Protein 7P5T (pdb70)

Secondary structure (DSSP, 8-state):
------TT-HHHHH-TTHHHHHHHHHHH-SEEE-TT--EEE-SHHHHHHHHT-TTTEESTT-SSTTS---SSGGG--TTHHHHHHHHHHTTS-HHHHHTTHHHHHHHHHHHHHHHTTTSEEEHIIIIITHHHHHHHHHHTT--GGGHHHHHHHHHHHHHHHTS---HHHHHHHHHHHHHHHHHHHHHHHHHHHS--SSHHHHHHH--BTTB---HHHHHHHHHHHHHHHHHTHHHHHHHHHHHHHHSHHHHHHHHH-GGGHHHHHHHHHHHH-SB-EEEEEESS-EEETTEEE-TT-EEEEEHHHHHT-TTTSSSTTS--TT-SS----TT--STT--TTHHHHHHHHHHHHHHHHHHSTT-EESS-GGG-PBPP-SSB--BS--EEE--------

Radius of gyration: 20.79 Å; Cα contacts (8 Å, |Δi|>4): 709; chains: 1; bounding box: 61×57×38 Å

Foldseek 3Di:
DADQDDLLWLVLVQDPCVLVNLVCCVVPPQQDQHNVGFTAHQALVQQVVLQVCCVFFPLLQDFFAPDGDDPALSSDDPPVNVQRCQLLCLCQDPVNLVVCLVVLLVLLQVLCQVCQQPQKDWCLVRHLQVSLLVSLCVLQVHDPVCSVVLLVLLVLQQQVRFHPDDVVSVVSNVVSLVVLLVSNLVVLVVCVVPNDPGSSSSSQPGADPNDHADSVHSSVHSSVVSNVSRFALSQLLVQLVLLCQVVVVNLVVCLVDVVLLLLSSLLSLLQRLQFQWTKTAGCAFDQGPNDTDHHGHIYIHGQNSNSQHCVVFPPSVDRDSNDPPRPGQSQHDHPPRPSCPSNSSSSSSSNVVCCCVSQVVKHFPDHDVPFTKDRGSTGIHTPTTMIGGNHDHRPD

GO terms:
  GO:0031073 cholesterol 26-hydroxylase activity (F, IDA)
  GO:0036199 cholest-4-en-3-one 26-monooxygenase activity (F, IDA)
  GO:0020037 heme binding (F, IDA)
  GO:0006707 cholesterol catabolic process (P, IDA)

Nearest PDB structures (foldseek):
  7qjl-assembly1_A  TM=1.002E+00  e=8.693E-66  Mycobacterium tuberculosis
  7smz-assembly2_B  TM=9.591E-01  e=1.388E-57  Mycobacterium marinum ATCC BAA-535
  7sh5-assembly1_A  TM=9.583E-01  e=3.289E-57  Mycobacterium ulcerans Agy99
  3zby-assembly3_A  TM=9.767E-01  e=1.924E-51  Mycolicibacterium smegmatis MC2 155
  8euk-assembly1_A  TM=9.087E-01  e=4.197E-27  Pseudomonas sp.

Sequence (396 aa):
EAPDVDLADGNFYASREARAAYRWMRANQPVFRDRRNGLAAASTYQAVIDAERQPELFSNAGGIRPDQPALPMMIDMDDPAHLLRRKLVNAGFTRKKRVKDKEASIAALCDTLIDAVCERGECDFVRDLAAPLPMAVIGDMLGVRPEQRDMMFLRWSDDLVTFLSSHVSQEDFQITMDAFAAYNDFTRATIAARRRADPTDDLVSVLVSSEVDGERLSDDELVMETLLILIGGDETTRHTLSGGTEQLLRRNRRDQWDLLQQRDPSLLPGAIEEMMLRWTAPVKNMCRVLTADTEFHGTALCAGEKMMLLFESANFDEEAVFCEEPEKFDVQRNPNSHLAFGFGTTHFCLGNQLARLELSSLMTERVLRRRLPDLRRLVADDSVLPLRRPANFVSGLESMPVVFTPSPPLG

Solvent-accessible surface area: 16612 Å² total; per-residue (Å²): 135,55,30,116,20,40,0,38,54,13,98,19,8,24,41,116,125,7,52,45,9,1,111,71,0,23,82,84,68,43,0,4,74,10,154,98,32,32,0,0,0,0,19,33,97,0,0,11,31,0,11,152,73,52,159,36,1,5,3,53,23,1,11,4,26,112,29,113,46,74,82,14,11,33,9,31,44,69,117,55,1,79,54,26,46,92,5,0,56,26,1,18,50,152,154,51,2,114,115,35,59,80,67,1,12,59,29,0,28,85,34,0,26,60,4,0,112,153,11,71,1,20,0,13,150,23,0,0,8,31,0,0,4,3,6,1,0,71,14,6,38,6,142,81,121,57,46,113,87,1,26,158,31,0,38,31,17,8,53,42,30,5,41,153,30,54,120,124,62,81,91,81,7,87,80,5,44,58,36,2,38,105,55,3,88,65,14,3,64,47,51,119,77,109,97,78,109,24,4,2,6,27,0,19,68,12,98,27,116,62,91,124,4,52,57,95,45,0,2,33,0,0,9,49,20,0,19,33,13,1,2,32,8,29,12,1,0,1,9,0,2,8,19,0,15,76,50,85,92,10,2,77,32,6,75,175,38,112,90,39,15,89,26,0,3,37,0,0,5,0,32,15,0,8,23,15,0,28,0,9,25,4,74,46,108,31,120,11,82,67,12,69,3,72,58,56,40,29,0,0,0,0,6,14,0,0,0,4,7,89,93,63,4,100,118,17,84,107,9,31,1,104,34,137,97,24,66,18,6,9,25,10,69,34,42,31,68,45,32,21,23,23,10,13,67,21,3,0,28,4,0,3,51,25,1,14,147,24,0,67,56,0,133,26,85,47,81,32,100,98,12,68,39,62,71,6,5,12,10,1,8,7,88,34,0,41,0,32,10,85,75,35,105,58,121,102

InterPro domains:
  IPR001128 Cytochrome P450 [PF00067] (163-360)
  IPR001128 Cytochrome P450 [PR00385] (230-247)
  IPR001128 Cytochrome P450 [PR00385] (265-276)
  IPR001128 Cytochrome P450 [PR00385] (331-340)
  IPR001128 Cytochrome P450 [PR00385] (340-351)
  IPR002397 Cytochrome P450, B-class [PR00359] (78-89)
  IPR002397 Cytochrome P450, B-class [PR00359] (124-140)
  IPR002397 Cytochrome P450, B-class [PR00359] (141-156)
  IPR002397 Cytochrome P450, B-class [PR00359] (184-206)
  IPR002397 Cytochrome P450, B-class [PR00359] (265-276)
  IPR002397 Cytochrome P450, B-class [PR00359] (282-309)
  IPR002397 Cytochrome P450, B-class [PR00359] (310-325)
  IPR002397 Cytochrome P450, B-class [PR00359] (331-340)
  IPR002397 Cytochrome P450, B-class [PR00359] (340-351)
  IPR017972 Cytochrome P450, conserved site [PS00086] (333-342)
  IPR036396 Cytochrome P450 superfamily [G3DSA:1.10.630.10] (1-398)
  IPR036396 Cytochrome P450 superfamily [SSF48264] (22-393)

Organism: Mycobacterium tuberculosis (strain ATCC 25618 / H37Rv) (NCBI:txid83332)

B-factor: mean 25.53, std 12.65, range [11.82, 84.64]

Structure (mmCIF, N/CA/C/O backbone):
data_7P5T
#
_entry.id   7P5T
#
_cell.length_a   55.728
_cell.length_b   65.717
_cell.length_c   129.069
_cell.angle_alpha   90.000
_cell.angle_beta   90.000
_cell.angle_gamma   90.000
#
_symmetry.space_group_name_H-M   'P 21 21 21'
#
loop_
_entity.id
_entity.type
_entity.pdbx_description
1 polymer 'Steroid C26-monooxygenase'
2 non-polymer 'PROTOPORPHYRIN IX CONTAINING FE'
3 non-polymer ~{N}-[(4-methoxyphenyl)methyl]-4-(pyridin-4-ylmethyl)aniline
4 non-polymer 'BROMIDE ION'
5 non-polymer 'POTASSIUM ION'
6 water water
#
loop_
_atom_site.group_PDB
_atom_site.id
_atom_site.type_symbol
_atom_site.label_atom_id
_atom_site.label_alt_id
_atom_site.label_comp_id
_atom_site.label_asym_id
_atom_site.label_entity_id
_atom_site.label_seq_id
_atom_site.pdbx_PDB_ins_code
_atom_site.Cartn_x
_atom_site.Cartn_y
_atom_site.Cartn_z
_atom_site.occupancy
_atom_site.B_iso_or_equiv
_atom_site.auth_seq_id
_atom_site.auth_comp_id
_atom_site.auth_asym_id
_atom_site.auth_atom_id
_atom_site.pdbx_PDB_model_num
ATOM 1 N N . GLU A 1 3 ? 13.104 -4.030 -20.197 1.00 40.44 3 GLU A N 1
ATOM 2 C CA . GLU A 1 3 ? 12.142 -4.788 -19.391 1.00 39.13 3 GLU A CA 1
ATOM 3 C C . GLU A 1 3 ? 10.780 -4.083 -19.218 1.00 37.55 3 GLU A C 1
ATOM 4 O O . GLU A 1 3 ? 10.704 -2.866 -19.055 1.00 39.49 3 GLU A O 1
ATOM 6 N N . ALA A 1 4 ? 9.708 -4.868 -19.242 1.00 33.78 4 ALA A N 1
ATOM 7 C CA . ALA A 1 4 ? 8.370 -4.312 -19.116 1.00 32.30 4 ALA A CA 1
ATOM 8 C C . ALA A 1 4 ? 8.145 -3.683 -17.736 1.00 28.85 4 ALA A C 1
ATOM 9 O O . ALA A 1 4 ? 8.731 -4.109 -16.733 1.00 29.03 4 ALA A O 1
ATOM 11 N N . PRO A 1 5 ? 7.282 -2.674 -17.658 1.00 27.39 5 PRO A N 1
ATOM 12 C CA . PRO A 1 5 ? 6.858 -2.168 -16.352 1.00 27.14 5 PRO A CA 1
ATOM 13 C C . PRO A 1 5 ? 6.075 -3.229 -15.591 1.00 27.21 5 PRO A C 1
ATOM 14 O O . PRO A 1 5 ? 5.301 -3.996 -16.166 1.00 29.21 5 PRO A O 1
ATOM 18 N N . ASP A 1 6 ? 6.298 -3.274 -14.283 1.00 26.11 6 ASP A N 1
ATOM 19 C CA . ASP A 1 6 ? 5.667 -4.260 -13.408 1.00 26.10 6 ASP A CA 1
ATOM 20 C C . ASP A 1 6 ? 4.454 -3.571 -12.806 1.00 25.41 6 ASP A C 1
ATOM 21 O O . ASP A 1 6 ? 4.550 -2.902 -11.781 1.00 27.21 6 ASP A O 1
ATOM 26 N N . VAL A 1 7 ? 3.299 -3.726 -13.456 1.00 22.49 7 VAL A N 1
ATOM 27 C CA . VAL A 1 7 ? 2.138 -2.905 -13.135 1.00 21.51 7 VAL A CA 1
ATOM 28 C C . VAL A 1 7 ? 0.872 -3.745 -13.104 1.00 20.54 7 VAL A C 1
ATOM 29 O O . VAL A 1 7 ? 0.776 -4.789 -13.744 1.00 21.31 7 VAL A O 1
ATOM 33 N N . ASP A 1 8 ? -0.111 -3.259 -12.357 1.00 20.51 8 ASP A N 1
ATOM 34 C CA . ASP A 1 8 ? -1.433 -3.871 -12.254 1.00 19.62 8 ASP A CA 1
ATOM 35 C C . ASP A 1 8 ? -2.407 -2.809 -12.748 1.00 18.71 8 ASP A C 1
ATOM 36 O O . ASP A 1 8 ? -2.663 -1.820 -12.051 1.00 19.21 8 ASP A O 1
ATOM 41 N N . LEU A 1 9 ? -2.932 -2.982 -13.968 1.00 17.19 9 LEU A N 1
ATOM 42 C CA . LEU A 1 9 ? -3.797 -1.974 -14.564 1.00 17.26 9 LEU A CA 1
ATOM 43 C C . LEU A 1 9 ? -5.201 -1.977 -13.970 1.00 17.17 9 LEU A C 1
ATOM 44 O O . LEU A 1 9 ? -6.015 -1.125 -14.343 1.00 17.74 9 LEU A O 1
ATOM 49 N N . ALA A 1 10 ? -5.508 -2.896 -13.046 1.00 18.13 10 ALA A N 1
ATOM 50 C CA . ALA A 1 10 ? -6.749 -2.823 -12.286 1.00 18.59 10 ALA A CA 1
ATOM 51 C C . ALA A 1 10 ? -6.543 -2.208 -10.904 1.00 18.39 10 ALA A C 1
ATOM 52 O O . ALA A 1 10 ? -7.503 -2.114 -10.133 1.00 19.60 10 ALA A O 1
ATOM 54 N N . ASP A 1 11 ? -5.325 -1.779 -10.582 1.00 19.11 11 ASP A N 1
ATOM 55 C CA . ASP A 1 11 ? -4.988 -1.193 -9.284 1.00 19.31 11 ASP A CA 1
ATOM 56 C C . ASP A 1 11 ? -5.080 0.330 -9.361 1.00 18.31 11 ASP A C 1
ATOM 57 O O . ASP A 1 11 ? -4.360 0.957 -10.136 1.00 18.95 11 ASP A O 1
ATOM 62 N N . GLY A 1 12 ? -5.951 0.920 -8.537 1.00 18.33 12 GLY A N 1
ATOM 63 C CA . GLY A 1 12 ? -6.101 2.371 -8.527 1.00 18.08 12 GLY A CA 1
ATOM 64 C C . GLY A 1 12 ? -4.813 3.114 -8.245 1.00 18.02 12 GLY A C 1
ATOM 65 O O . GLY A 1 12 ? -4.635 4.250 -8.687 1.00 18.57 12 GLY A O 1
ATOM 66 N N . ASN A 1 13 ? -3.879 2.483 -7.535 1.00 18.94 13 ASN A N 1
ATOM 67 C CA . ASN A 1 13 ? -2.616 3.152 -7.247 1.00 19.89 13 ASN A CA 1
ATOM 68 C C . ASN A 1 13 ? -1.788 3.372 -8.502 1.00 19.98 13 ASN A C 1
ATOM 69 O O . ASN A 1 13 ? -0.991 4.321 -8.556 1.00 21.34 13 ASN A O 1
ATOM 74 N N . PHE A 1 14 ? -1.962 2.523 -9.521 1.00 18.45 14 PHE A N 1
ATOM 75 C CA . PHE A 1 14 ? -1.253 2.748 -10.777 1.00 17.08 14 PHE A CA 1
ATOM 76 C C . PHE A 1 14 ? -1.629 4.101 -11.369 1.00 16.43 14 PHE A C 1
ATOM 77 O O . PHE A 1 14 ? -0.755 4.863 -11.806 1.00 17.54 14 PHE A O 1
ATOM 85 N N . TYR A 1 15 ? -2.923 4.426 -11.367 1.00 16.33 15 TYR A N 1
ATOM 86 C CA . TYR A 1 15 ? -3.409 5.639 -12.005 1.00 16.22 15 TYR A CA 1
ATOM 87 C C . TYR A 1 15 ? -3.148 6.867 -11.163 1.00 16.01 15 TYR A C 1
ATOM 88 O O . TYR A 1 15 ? -3.212 7.985 -11.686 1.00 16.98 15 TYR A O 1
ATOM 97 N N . ALA A 1 16 ? -2.849 6.696 -9.878 1.00 17.14 16 ALA A N 1
ATOM 98 C CA . ALA A 1 16 ? -2.460 7.833 -9.065 1.00 18.97 16 ALA A CA 1
ATOM 99 C C . ALA A 1 16 ? -0.971 8.116 -9.178 1.00 20.58 16 ALA A C 1
ATOM 100 O O . ALA A 1 16 ? -0.512 9.165 -8.732 1.00 22.39 16 ALA A O 1
ATOM 102 N N . SER A 1 17 ? -0.218 7.220 -9.802 1.00 22.27 17 SER A N 1
ATOM 103 C CA . SER A 1 17 ? 1.214 7.402 -9.975 1.00 27.21 17 SER A CA 1
ATOM 104 C C . SER A 1 17 ? 1.510 8.311 -11.161 1.00 28.49 17 SER A C 1
ATOM 105 O O . SER A 1 17 ? 0.997 8.114 -12.278 1.00 28.80 17 SER A O 1
ATOM 108 N N . ARG A 1 18 ? 2.383 9.272 -10.935 1.00 30.30 18 ARG A N 1
ATOM 109 C CA . ARG A 1 18 ? 2.885 10.076 -12.027 1.00 31.95 18 ARG A CA 1
ATOM 110 C C . ARG A 1 18 ? 3.916 9.334 -12.862 1.00 31.46 18 ARG A C 1
ATOM 111 O O . ARG A 1 18 ? 4.518 9.947 -13.743 1.00 33.34 18 ARG A O 1
ATOM 119 N N . GLU A 1 19 ? 4.134 8.043 -12.596 1.00 30.21 19 GLU A N 1
ATOM 120 C CA . GLU A 1 19 ? 4.917 7.161 -13.456 1.00 31.63 19 GLU A CA 1
ATOM 121 C C . GLU A 1 19 ? 4.062 6.369 -14.436 1.00 25.62 19 GLU A C 1
ATOM 122 O O . GLU A 1 19 ? 4.602 5.549 -15.193 1.00 25.62 19 GLU A O 1
ATOM 128 N N . ALA A 1 20 ? 2.747 6.553 -14.407 1.00 22.48 20 ALA A N 1
ATOM 129 C CA . ALA A 1 20 ? 1.890 5.819 -15.330 1.00 20.11 20 ALA A CA 1
ATOM 130 C C . ALA A 1 20 ? 2.232 6.137 -16.780 1.00 18.14 20 ALA A C 1
ATOM 131 O O . ALA A 1 20 ? 2.293 5.232 -17.616 1.00 18.67 20 ALA A O 1
ATOM 133 N N . ARG A 1 21 ? 2.462 7.406 -17.109 1.00 16.44 21 ARG A N 1
ATOM 134 C CA . ARG A 1 21 ? 2.727 7.707 -18.512 1.00 17.40 21 ARG A CA 1
ATOM 135 C C . ARG A 1 21 ? 4.037 7.103 -18.994 1.00 16.59 21 ARG A C 1
ATOM 136 O O . ARG A 1 21 ? 4.137 6.744 -20.172 1.00 17.31 21 ARG A O 1
ATOM 144 N N . ALA A 1 22 ? 5.031 6.945 -18.116 1.00 17.52 22 ALA A N 1
ATOM 145 C CA . ALA A 1 22 ? 6.241 6.223 -18.496 1.00 17.87 22 ALA A CA 1
ATOM 146 C C . ALA A 1 22 ? 5.927 4.759 -18.795 1.00 17.71 22 ALA A C 1
ATOM 147 O O . ALA A 1 22 ? 6.487 4.177 -19.731 1.00 18.12 22 ALA A O 1
ATOM 149 N N . ALA A 1 23 ? 5.042 4.142 -18.005 1.00 16.98 23 ALA A N 1
ATOM 150 C CA . ALA A 1 23 ? 4.664 2.759 -18.285 1.00 17.39 23 ALA A CA 1
ATOM 151 C C . ALA A 1 23 ? 3.930 2.664 -19.615 1.00 15.99 23 ALA A C 1
ATOM 152 O O . ALA A 1 23 ? 4.217 1.771 -20.430 1.00 17.10 23 ALA A O 1
ATOM 154 N N . TYR A 1 24 ? 3.011 3.597 -19.874 1.00 16.43 24 TYR A N 1
ATOM 155 C CA . TYR A 1 24 ? 2.306 3.587 -21.151 1.00 15.39 24 TYR A CA 1
ATOM 156 C C . TYR A 1 24 ? 3.274 3.732 -22.313 1.00 16.16 24 TYR A C 1
ATOM 157 O O . TYR A 1 24 ? 3.086 3.097 -23.359 1.00 17.03 24 TYR A O 1
ATOM 166 N N . ARG A 1 25 ? 4.275 4.609 -22.171 1.00 15.70 25 ARG A N 1
ATOM 167 C CA . ARG A 1 25 ? 5.259 4.812 -23.231 1.00 17.58 25 ARG A CA 1
ATOM 168 C C . ARG A 1 25 ? 5.951 3.506 -23.581 1.00 17.06 25 ARG A C 1
ATOM 169 O O . ARG A 1 25 ? 6.141 3.187 -24.761 1.00 17.28 25 ARG A O 1
ATOM 177 N N . TRP A 1 26 ? 6.334 2.728 -22.568 1.00 16.94 26 TRP A N 1
ATOM 178 C CA . TRP A 1 26 ? 6.947 1.426 -22.836 1.00 16.95 26 TRP A CA 1
ATOM 179 C C . TRP A 1 26 ? 5.987 0.506 -23.591 1.00 15.79 26 TRP A C 1
ATOM 180 O O . TRP A 1 26 ? 6.380 -0.153 -24.561 1.00 17.11 26 TRP A O 1
ATOM 191 N N . MET A 1 27 ? 4.722 0.460 -23.174 1.00 16.20 27 MET A N 1
ATOM 192 C CA . MET A 1 27 ? 3.740 -0.416 -23.807 1.00 16.25 27 MET A CA 1
ATOM 193 C C . MET A 1 27 ? 3.615 -0.027 -25.275 1.00 15.03 27 MET A C 1
ATOM 194 O O . MET A 1 27 ? 3.703 -0.875 -26.170 1.00 15.94 27 MET A O 1
ATOM 199 N N . ARG A 1 28 ? 3.492 1.287 -25.548 1.00 15.27 28 ARG A N 1
ATOM 200 C CA . ARG A 1 28 ? 3.275 1.719 -26.924 1.00 14.84 28 ARG A CA 1
ATOM 201 C C . ARG A 1 28 ? 4.459 1.386 -27.804 1.00 15.33 28 ARG A C 1
ATOM 202 O O . ARG A 1 28 ? 4.272 1.121 -28.992 1.00 17.39 28 ARG A O 1
ATOM 210 N N . ALA A 1 29 ? 5.680 1.393 -27.255 1.00 15.64 29 ALA A N 1
ATOM 211 C CA . ALA A 1 29 ? 6.894 1.145 -28.030 1.00 16.79 29 ALA A CA 1
ATOM 212 C C . ALA A 1 29 ? 7.259 -0.331 -28.139 1.00 17.98 29 ALA A C 1
ATOM 213 O O . ALA A 1 29 ? 8.040 -0.693 -29.033 1.00 19.81 29 ALA A O 1
ATOM 215 N N . ASN A 1 30 ? 6.722 -1.191 -27.268 1.00 16.33 30 ASN A N 1
ATOM 216 C CA . ASN A 1 30 ? 7.254 -2.547 -27.156 1.00 16.98 30 ASN A CA 1
ATOM 217 C C . ASN A 1 30 ? 6.207 -3.646 -27.208 1.00 16.46 30 ASN A C 1
ATOM 218 O O . ASN A 1 30 ? 6.544 -4.782 -27.558 1.00 18.36 30 ASN A O 1
ATOM 223 N N . GLN A 1 31 ? 4.969 -3.360 -26.793 1.00 16.07 31 GLN A N 1
ATOM 224 C CA . GLN A 1 31 ? 3.900 -4.360 -26.797 1.00 16.43 31 GLN A CA 1
ATOM 225 C C . GLN A 1 31 ? 2.571 -3.626 -26.748 1.00 15.79 31 GLN A C 1
ATOM 226 O O . GLN A 1 31 ? 1.955 -3.495 -25.677 1.00 16.03 31 GLN A O 1
ATOM 232 N N . PRO A 1 32 ? 2.121 -3.106 -27.890 1.00 15.88 32 PRO A N 1
ATOM 233 C CA . PRO A 1 32 ? 0.983 -2.169 -27.885 1.00 15.39 32 PRO A CA 1
ATOM 234 C C . PRO A 1 32 ? -0.265 -2.721 -27.251 1.00 15.02 32 PRO A C 1
ATOM 235 O O . PRO A 1 32 ? -0.994 -1.970 -26.598 1.00 15.32 32 PRO A O 1
ATOM 239 N N . VAL A 1 33 ? -0.550 -4.001 -27.446 1.00 14.97 33 VAL A N 1
ATOM 240 C CA . VAL A 1 33 ? -1.615 -4.672 -26.719 1.00 15.14 33 VAL A CA 1
ATOM 241 C C . VAL A 1 33 ? -0.901 -5.422 -25.601 1.00 15.53 33 VAL A C 1
ATOM 242 O O . VAL A 1 33 ? -0.372 -6.526 -25.776 1.00 16.37 33 VAL A O 1
ATOM 246 N N . PHE A 1 34 ? -0.841 -4.772 -24.446 1.00 15.63 34 PHE A N 1
ATOM 247 C CA . PHE A 1 34 ? 0.022 -5.163 -23.346 1.00 16.39 34 PHE A CA 1
ATOM 248 C C . PHE A 1 34 ? -0.726 -6.086 -22.399 1.00 17.44 34 PHE A C 1
ATOM 249 O O . PHE A 1 34 ? -1.927 -5.925 -22.178 1.00 19.95 34 PHE A O 1
ATOM 257 N N . ARG A 1 35 ? -0.005 -7.043 -21.809 1.00 18.35 35 ARG A N 1
ATOM 258 C CA . ARG A 1 35 ? -0.530 -7.803 -20.670 1.00 18.54 35 ARG A CA 1
ATOM 259 C C . ARG A 1 35 ? 0.207 -7.400 -19.402 1.00 18.23 35 ARG A C 1
ATOM 260 O O . ARG A 1 35 ? 1.442 -7.423 -19.360 1.00 19.76 35 ARG A O 1
ATOM 268 N N . ASP A 1 36 ? -0.557 -7.021 -18.378 1.00 18.26 36 ASP A N 1
ATOM 269 C CA . ASP A 1 36 ? 0.027 -6.556 -17.126 1.00 19.66 36 ASP A CA 1
ATOM 270 C C . ASP A 1 36 ? 0.510 -7.747 -16.294 1.00 20.74 36 ASP A C 1
ATOM 271 O O . ASP A 1 36 ? 0.519 -8.904 -16.735 1.00 21.65 36 ASP A O 1
ATOM 276 N N . ARG A 1 37 ? 0.918 -7.479 -15.055 1.00 23.13 37 ARG A N 1
ATOM 277 C CA A ARG A 1 37 ? 1.519 -8.517 -14.224 0.31 24.97 37 ARG A CA 1
ATOM 278 C CA B ARG A 1 37 ? 1.532 -8.544 -14.274 0.69 25.42 37 ARG A CA 1
ATOM 279 C C . ARG A 1 37 ? 0.552 -9.653 -13.910 1.00 25.55 37 ARG A C 1
ATOM 280 O O . ARG A 1 37 ? 0.997 -10.753 -13.560 1.00 27.57 37 ARG A O 1
ATOM 295 N N . ASN A 1 38 ? -0.754 -9.411 -14.017 1.00 24.30 38 ASN A N 1
ATOM 296 C CA . ASN A 1 38 ? -1.767 -10.437 -13.793 1.00 23.91 38 ASN A CA 1
ATOM 297 C C . ASN A 1 38 ? -2.338 -10.989 -15.092 1.00 23.87 38 ASN A C 1
ATOM 298 O O . ASN A 1 38 ? -3.317 -11.747 -15.055 1.00 26.38 38 ASN A O 1
ATOM 303 N N . GLY A 1 39 ? -1.751 -10.634 -16.236 1.00 22.71 39 GLY A N 1
ATOM 304 C CA . GLY A 1 39 ? -2.246 -11.099 -17.520 1.00 21.32 39 GLY A CA 1
ATOM 305 C C . GLY A 1 39 ? -3.397 -10.307 -18.098 1.00 19.36 39 GLY A C 1
ATOM 306 O O . GLY A 1 39 ? -3.939 -10.709 -19.131 1.00 21.03 39 GLY A O 1
ATOM 307 N N . LEU A 1 40 ? -3.784 -9.194 -17.483 1.00 18.32 40 LEU A N 1
ATOM 308 C CA . LEU A 1 40 ? -4.872 -8.384 -18.009 1.00 17.95 40 LEU A CA 1
ATOM 309 C C . LEU A 1 40 ? -4.391 -7.647 -19.257 1.00 17.79 40 LEU A C 1
ATOM 310 O O . LEU A 1 40 ? -3.348 -6.989 -19.236 1.00 18.71 40 LEU A O 1
ATOM 315 N N . ALA A 1 41 ? -5.138 -7.780 -20.350 1.00 16.64 41 ALA A N 1
ATOM 316 C CA . ALA A 1 41 ? -4.788 -7.170 -21.631 1.00 16.92 41 ALA A CA 1
ATOM 317 C C . ALA A 1 41 ? -5.294 -5.738 -21.701 1.00 15.34 41 ALA A C 1
ATOM 318 O O . ALA A 1 41 ? -6.375 -5.412 -21.200 1.00 16.34 41 ALA A O 1
ATOM 320 N N . ALA A 1 42 ? -4.516 -4.885 -22.364 1.00 15.24 42 ALA A N 1
ATOM 321 C CA . ALA A 1 42 ? -4.858 -3.468 -22.492 1.00 14.70 42 ALA A CA 1
ATOM 322 C C . ALA A 1 42 ? -4.294 -2.913 -23.791 1.00 14.77 42 ALA A C 1
ATOM 323 O O . ALA A 1 42 ? -3.109 -3.088 -24.077 1.00 16.66 42 ALA A O 1
ATOM 325 N N . ALA A 1 43 ? -5.138 -2.228 -24.555 1.00 14.02 43 ALA A N 1
ATOM 326 C CA . ALA A 1 43 ? -4.719 -1.527 -25.771 1.00 14.28 43 ALA A CA 1
ATOM 327 C C . ALA A 1 43 ? -4.142 -0.168 -25.387 1.00 13.81 43 ALA A C 1
ATOM 328 O O . ALA A 1 43 ? -4.861 0.692 -24.854 1.00 14.31 43 ALA A O 1
ATOM 330 N N . SER A 1 44 ? -2.857 0.029 -25.665 1.00 14.04 44 SER A N 1
ATOM 331 C CA . SER A 1 44 ? -2.148 1.228 -25.219 1.00 13.04 44 SER A CA 1
ATOM 332 C C . SER A 1 44 ? -1.948 2.257 -26.322 1.00 14.54 44 SER A C 1
ATOM 333 O O . SER A 1 44 ? -1.731 3.440 -26.025 1.00 14.66 44 SER A O 1
ATOM 336 N N . THR A 1 45 ? -1.984 1.850 -27.582 1.00 15.00 45 THR A N 1
ATOM 337 C CA . THR A 1 45 ? -1.759 2.803 -28.663 1.00 14.21 45 THR A CA 1
ATOM 338 C C . THR A 1 45 ? -3.083 3.377 -29.133 1.00 13.95 45 THR A C 1
ATOM 339 O O . THR A 1 45 ? -4.134 2.741 -29.032 1.00 14.70 45 THR A O 1
ATOM 343 N N . TYR A 1 46 ? -3.008 4.585 -29.685 1.00 14.20 46 TYR A N 1
ATOM 344 C CA . TYR A 1 46 ? -4.182 5.172 -30.320 1.00 13.64 46 TYR A CA 1
ATOM 345 C C . TYR A 1 46 ? -4.735 4.250 -31.406 1.00 14.52 46 TYR A C 1
ATOM 346 O O . TYR A 1 46 ? -5.947 4.004 -31.470 1.00 14.64 46 TYR A O 1
ATOM 355 N N . GLN A 1 47 ? -3.848 3.680 -32.230 1.00 14.50 47 GLN A N 1
ATOM 356 C CA . GLN A 1 47 ? -4.317 2.809 -33.296 1.00 15.99 47 GLN A CA 1
ATOM 357 C C . GLN A 1 47 ? -5.054 1.590 -32.754 1.00 14.99 47 GLN A C 1
ATOM 358 O O . GLN A 1 47 ? -6.099 1.203 -33.296 1.00 15.53 47 GLN A O 1
ATOM 364 N N . ALA A 1 48 ? -4.521 0.958 -31.700 1.00 14.56 48 ALA A N 1
ATOM 365 C CA . ALA A 1 48 ? -5.181 -0.232 -31.172 1.00 14.81 48 ALA A CA 1
ATOM 366 C C . ALA A 1 48 ? -6.511 0.122 -30.523 1.00 14.63 48 ALA A C 1
ATOM 367 O O . ALA A 1 48 ? -7.490 -0.610 -30.669 1.00 15.26 48 ALA A O 1
ATOM 369 N N . VAL A 1 49 ? -6.579 1.264 -29.835 1.00 14.74 49 VAL A N 1
ATOM 370 C CA . VAL A 1 49 ? -7.844 1.652 -29.215 1.00 14.02 49 VAL A CA 1
ATOM 371 C C . VAL A 1 49 ? -8.899 1.894 -30.285 1.00 15.16 49 VAL A C 1
ATOM 372 O O . VAL A 1 49 ? -10.025 1.387 -30.187 1.00 15.53 49 VAL A O 1
ATOM 376 N N . ILE A 1 50 ? -8.555 2.691 -31.316 1.00 15.13 50 ILE A N 1
ATOM 377 C CA . ILE A 1 50 ? -9.504 2.968 -32.395 1.00 16.70 50 ILE A CA 1
ATOM 378 C C . ILE A 1 50 ? -9.924 1.684 -33.086 1.00 16.63 50 ILE A C 1
ATOM 379 O O . ILE A 1 50 ? -11.110 1.488 -33.392 1.00 16.46 50 ILE A O 1
ATOM 384 N N . ASP A 1 51 ? -8.965 0.783 -33.341 1.00 15.70 51 ASP A N 1
ATOM 385 C CA . ASP A 1 51 ? -9.316 -0.429 -34.073 1.00 16.65 51 ASP A CA 1
ATOM 386 C C . ASP A 1 51 ? -10.260 -1.290 -33.258 1.00 17.29 51 ASP A C 1
ATOM 387 O O . ASP A 1 51 ? -11.167 -1.926 -33.813 1.00 19.58 51 ASP A O 1
ATOM 392 N N . ALA A 1 52 ? -10.078 -1.318 -31.935 1.00 15.16 52 ALA A N 1
ATOM 393 C CA . ALA A 1 52 ? -11.013 -2.076 -31.109 1.00 15.69 52 ALA A CA 1
ATOM 394 C C . ALA A 1 52 ? -12.374 -1.401 -31.057 1.00 16.35 52 ALA A C 1
ATOM 395 O O . ALA A 1 52 ? -13.408 -2.072 -31.149 1.00 16.52 52 ALA A O 1
ATOM 397 N N . GLU A 1 53 ? -12.388 -0.068 -30.918 1.00 15.04 53 GLU A N 1
ATOM 398 C CA . GLU A 1 53 ? -13.648 0.673 -30.887 1.00 15.96 53 GLU A CA 1
ATOM 399 C C . GLU A 1 53 ? -14.473 0.415 -32.129 1.00 17.57 53 GLU A C 1
ATOM 400 O O . GLU A 1 53 ? -15.705 0.340 -32.053 1.00 18.78 53 GLU A O 1
ATOM 406 N N . ARG A 1 54 ? -13.806 0.301 -33.280 1.00 17.86 54 ARG A N 1
ATOM 407 C CA . ARG A 1 54 ? -14.470 0.136 -34.568 1.00 19.27 54 ARG A CA 1
ATOM 408 C C . ARG A 1 54 ? -14.929 -1.289 -34.820 1.00 18.70 54 ARG A C 1
ATOM 409 O O . ARG A 1 54 ? -15.546 -1.550 -35.859 1.00 21.30 54 ARG A O 1
ATOM 417 N N . GLN A 1 55 ? -14.629 -2.220 -33.916 1.00 18.58 55 GLN A N 1
ATOM 418 C CA . GLN A 1 55 ? -15.012 -3.621 -34.069 1.00 19.48 55 GLN A CA 1
ATOM 419 C C . GLN A 1 55 ? -15.846 -4.081 -32.880 1.00 18.23 55 GLN A C 1
ATOM 420 O O . GLN A 1 55 ? -15.456 -5.006 -32.150 1.00 18.39 55 GLN A O 1
ATOM 426 N N . PRO A 1 56 ? -17.016 -3.470 -32.669 1.00 19.13 56 PRO A N 1
ATOM 427 C CA . PRO A 1 56 ? -17.813 -3.811 -31.484 1.00 19.16 56 PRO A CA 1
ATOM 428 C C . PRO A 1 56 ? -18.340 -5.236 -31.478 1.00 19.96 56 PRO A C 1
ATOM 429 O O . PRO A 1 56 ? -18.679 -5.742 -30.397 1.00 20.98 56 PRO A O 1
ATOM 433 N N . GLU A 1 57 ? -18.414 -5.916 -32.628 1.00 21.96 57 GLU A N 1
ATOM 434 C CA . GLU A 1 57 ? -18.870 -7.299 -32.601 1.00 23.07 57 GLU A CA 1
ATOM 435 C C . GLU A 1 57 ? -17.800 -8.236 -32.074 1.00 23.60 57 GLU A C 1
ATOM 436 O O . GLU A 1 57 ? -18.123 -9.327 -31.596 1.00 25.09 57 GLU A O 1
ATOM 442 N N . LEU A 1 58 ? -16.544 -7.836 -32.157 1.00 21.23 58 LEU A N 1
ATOM 443 C CA . LEU A 1 58 ? -15.435 -8.581 -31.582 1.00 18.68 58 LEU A CA 1
ATOM 444 C C . LEU A 1 58 ? -15.097 -8.106 -30.175 1.00 17.40 58 LEU A C 1
ATOM 445 O O . LEU A 1 58 ? -14.773 -8.916 -29.301 1.00 18.97 58 LEU A O 1
ATOM 450 N N . PHE A 1 59 ? -15.158 -6.803 -29.959 1.00 17.49 59 PHE A N 1
ATOM 451 C CA . PHE A 1 59 ? -14.822 -6.160 -28.697 1.00 17.14 59 PHE A CA 1
ATOM 452 C C . PHE A 1 59 ? -16.129 -5.574 -28.162 1.00 16.29 59 PHE A C 1
ATOM 453 O O . PHE A 1 59 ? -16.490 -4.428 -28.466 1.00 16.59 59 PHE A O 1
ATOM 461 N N . SER A 1 60 ? -16.832 -6.374 -27.363 1.00 16.78 60 SER A N 1
ATOM 462 C CA . SER A 1 60 ? -18.201 -6.108 -26.947 1.00 16.58 60 SER A CA 1
ATOM 463 C C . SER A 1 60 ? -18.245 -5.349 -25.614 1.00 16.42 60 SER A C 1
ATOM 464 O O . SER A 1 60 ? -17.343 -5.466 -24.774 1.00 16.75 60 SER A O 1
ATOM 467 N N . ASN A 1 61 ? -19.326 -4.580 -25.418 1.00 16.68 61 ASN A N 1
ATOM 468 C CA . ASN A 1 61 ? -19.606 -3.935 -24.136 1.00 16.17 61 ASN A CA 1
ATOM 469 C C . ASN A 1 61 ? -20.533 -4.767 -23.263 1.00 17.52 61 ASN A C 1
ATOM 470 O O . ASN A 1 61 ? -20.776 -4.381 -22.113 1.00 17.70 61 ASN A O 1
ATOM 475 N N . ALA A 1 62 ? -21.079 -5.868 -23.781 1.00 18.31 62 ALA A N 1
ATOM 476 C CA . ALA A 1 62 ? -22.157 -6.579 -23.102 1.00 19.29 62 ALA A CA 1
ATOM 477 C C . ALA A 1 62 ? -21.674 -7.434 -21.938 1.00 19.84 62 ALA A C 1
ATOM 478 O O . ALA A 1 62 ? -22.513 -7.991 -21.219 1.00 22.01 62 ALA A O 1
ATOM 480 N N . GLY A 1 63 ? -20.362 -7.535 -21.719 1.00 19.03 63 GLY A N 1
ATOM 481 C CA . GLY A 1 63 ? -19.846 -8.126 -20.500 1.00 20.74 63 GLY A CA 1
ATOM 482 C C . GLY A 1 63 ? -19.625 -7.143 -19.376 1.00 19.64 63 GLY A C 1
ATOM 483 O O . GLY A 1 63 ? -19.173 -7.534 -18.293 1.00 19.82 63 GLY A O 1
ATOM 484 N N . GLY A 1 64 ? -19.942 -5.868 -19.595 1.00 18.52 64 GLY A N 1
ATOM 485 C CA . GLY A 1 64 ? -19.661 -4.789 -18.647 1.00 18.08 64 GLY A CA 1
ATOM 486 C C . GLY A 1 64 ? -18.346 -4.099 -18.949 1.00 17.18 64 GLY A C 1
ATOM 487 O O . GLY A 1 64 ? -17.418 -4.677 -19.511 1.00 18.30 64 GLY A O 1
ATOM 488 N N . ILE A 1 65 ? -18.256 -2.833 -18.545 1.00 16.49 65 ILE A N 1
ATOM 489 C CA . ILE A 1 65 ? -17.104 -2.007 -18.897 1.00 15.87 65 ILE A CA 1
ATOM 490 C C . ILE A 1 65 ? -16.026 -1.954 -17.817 1.00 16.02 65 ILE A C 1
ATOM 491 O O . ILE A 1 65 ? -15.050 -1.208 -17.981 1.00 15.91 65 ILE A O 1
ATOM 496 N N . ARG A 1 66 ? -16.164 -2.734 -16.725 1.00 16.98 66 ARG A N 1
ATOM 497 C CA . ARG A 1 66 ? -15.136 -2.809 -15.683 1.00 17.58 66 ARG A CA 1
ATOM 498 C C . ARG A 1 66 ? -14.493 -4.189 -15.675 1.00 17.95 66 ARG A C 1
ATOM 499 O O . ARG A 1 66 ? -15.108 -5.169 -16.111 1.00 20.33 66 ARG A O 1
ATOM 507 N N . PRO A 1 67 ? -13.256 -4.310 -15.188 1.00 19.04 67 PRO A N 1
ATOM 508 C CA . PRO A 1 67 ? -12.505 -5.553 -15.427 1.00 23.22 67 PRO A CA 1
ATOM 509 C C . PRO A 1 67 ? -13.026 -6.773 -14.706 1.00 31.34 67 PRO A C 1
ATOM 510 O O . PRO A 1 67 ? -12.885 -7.888 -15.230 1.00 34.94 67 PRO A O 1
ATOM 514 N N . ASP A 1 68 ? -13.614 -6.630 -13.537 1.00 31.33 68 ASP A N 1
ATOM 515 C CA . ASP A 1 68 ? -14.011 -7.833 -12.796 1.00 33.83 68 ASP A CA 1
ATOM 516 C C . ASP A 1 68 ? -15.408 -7.696 -12.235 1.00 28.09 68 ASP A C 1
ATOM 517 O O . ASP A 1 68 ? -15.686 -8.081 -11.095 1.00 27.96 68 ASP A O 1
ATOM 522 N N . GLN A 1 69 ? -16.313 -7.133 -13.028 1.00 25.14 69 GLN A N 1
ATOM 523 C CA . GLN A 1 69 ? -17.688 -6.885 -12.621 1.00 23.81 69 GLN A CA 1
ATOM 524 C C . GLN A 1 69 ? -18.597 -7.245 -13.782 1.00 23.11 69 GLN A C 1
ATOM 525 O O . GLN A 1 69 ? -18.239 -6.996 -14.944 1.00 22.13 69 GLN A O 1
ATOM 531 N N . PRO A 1 70 ? -19.768 -7.804 -13.505 1.00 24.87 70 PRO A N 1
ATOM 532 C CA . PRO A 1 70 ? -20.686 -8.195 -14.577 1.00 25.02 70 PRO A CA 1
ATOM 533 C C . PRO A 1 70 ? -21.415 -6.985 -15.150 1.00 24.52 70 PRO A C 1
ATOM 534 O O . PRO A 1 70 ? -21.392 -5.883 -14.601 1.00 24.66 70 PRO A O 1
ATOM 538 N N . ALA A 1 71 ? -22.058 -7.211 -16.292 1.00 24.23 71 ALA A N 1
ATOM 539 C CA . ALA A 1 71 ? -22.811 -6.153 -16.951 1.00 23.13 71 ALA A CA 1
ATOM 540 C C . ALA A 1 71 ? -24.005 -5.709 -16.113 1.00 23.21 71 ALA A C 1
ATOM 541 O O . ALA A 1 71 ? -24.670 -6.520 -15.456 1.00 26.11 71 ALA A O 1
ATOM 543 N N . LEU A 1 72 ? -24.293 -4.414 -16.177 1.00 23.51 72 LEU A N 1
ATOM 544 C CA . LEU A 1 72 ? -25.495 -3.796 -15.635 1.00 23.37 72 LEU A CA 1
ATOM 545 C C . LEU A 1 72 ? -26.451 -3.466 -16.760 1.00 23.36 72 LEU A C 1
ATOM 546 O O . LEU A 1 72 ? -26.036 -3.316 -17.912 1.00 23.02 72 LEU A O 1
ATOM 551 N N . PRO A 1 73 ? -27.743 -3.347 -16.468 1.00 23.34 73 PRO A N 1
ATOM 552 C CA . PRO A 1 73 ? -28.722 -3.123 -17.557 1.00 23.13 73 PRO A CA 1
ATOM 553 C C . PRO A 1 73 ? -28.820 -1.650 -17.938 1.00 22.74 73 PRO A C 1
ATOM 554 O O . PRO A 1 73 ? -29.808 -0.960 -17.657 1.00 24.91 73 PRO A O 1
ATOM 558 N N . MET A 1 74 ? -27.771 -1.148 -18.600 1.00 21.26 74 MET A N 1
ATOM 559 C CA . MET A 1 74 ? -27.698 0.255 -18.977 1.00 20.34 74 MET A CA 1
ATOM 560 C C . MET A 1 74 ? -26.917 0.323 -20.281 1.00 19.44 74 MET A C 1
ATOM 561 O O . MET A 1 74 ? -26.147 -0.583 -20.614 1.00 19.12 74 MET A O 1
ATOM 566 N N . MET A 1 75 ? -27.058 1.456 -20.964 1.00 18.55 75 MET A N 1
ATOM 567 C CA . MET A 1 75 ? -26.640 1.562 -22.358 1.00 18.43 75 MET A CA 1
ATOM 568 C C . MET A 1 75 ? -25.143 1.303 -22.518 1.00 17.66 75 MET A C 1
ATOM 569 O O . MET A 1 75 ? -24.723 0.705 -23.521 1.00 18.04 75 MET A O 1
ATOM 574 N N . ILE A 1 76 ? -24.324 1.694 -21.533 1.00 16.85 76 ILE A N 1
ATOM 575 C CA . ILE A 1 76 ? -22.884 1.546 -21.688 1.00 15.66 76 ILE A CA 1
ATOM 576 C C . ILE A 1 76 ? -22.445 0.084 -21.618 1.00 15.56 76 ILE A C 1
ATOM 577 O O . ILE A 1 76 ? -21.326 -0.246 -22.031 1.00 16.53 76 ILE A O 1
ATOM 582 N N . ASP A 1 77 ? -23.302 -0.802 -21.111 1.00 16.38 77 ASP A N 1
ATOM 583 C CA . ASP A 1 77 ? -23.035 -2.233 -21.050 1.00 16.45 77 ASP A CA 1
ATOM 584 C C . ASP A 1 77 ? -23.869 -2.993 -22.075 1.00 17.02 77 ASP A C 1
ATOM 585 O O . ASP A 1 77 ? -24.187 -4.164 -21.879 1.00 19.17 77 ASP A O 1
ATOM 590 N N . MET A 1 78 ? -24.218 -2.352 -23.184 1.00 18.07 78 MET A N 1
ATOM 591 C CA . MET A 1 78 ? -25.044 -2.971 -24.223 1.00 18.90 78 MET A CA 1
ATOM 592 C C . MET A 1 78 ? -24.373 -2.852 -25.583 1.00 19.20 78 MET A C 1
ATOM 593 O O . MET A 1 78 ? -23.579 -1.940 -25.826 1.00 19.22 78 MET A O 1
ATOM 598 N N . ASP A 1 79 ? -24.684 -3.804 -26.462 1.00 19.47 79 ASP A N 1
ATOM 599 C CA . ASP A 1 79 ? -24.258 -3.740 -27.849 1.00 19.40 79 ASP A CA 1
ATOM 600 C C . ASP A 1 79 ? -25.454 -3.404 -28.730 1.00 19.43 79 ASP A C 1
ATOM 601 O O . ASP A 1 79 ? -26.608 -3.600 -28.344 1.00 20.56 79 ASP A O 1
ATOM 606 N N . ASP A 1 80 ? -25.162 -2.909 -29.937 1.00 20.12 80 ASP A N 1
ATOM 607 C CA . ASP A 1 80 ? -26.212 -2.745 -30.926 1.00 20.93 80 ASP A CA 1
ATOM 608 C C . ASP A 1 80 ? -26.711 -4.117 -31.381 1.00 23.74 80 ASP A C 1
ATOM 609 O O . ASP A 1 80 ? -25.936 -5.076 -31.437 1.00 24.45 80 ASP A O 1
ATOM 614 N N . PRO A 1 81 ? -28.005 -4.236 -31.738 1.00 25.09 81 PRO A N 1
ATOM 615 C CA . PRO A 1 81 ? -28.981 -3.141 -31.874 1.00 26.26 81 PRO A CA 1
ATOM 616 C C . PRO A 1 81 ? -29.632 -2.609 -30.584 1.00 25.28 81 PRO A C 1
ATOM 617 O O . PRO A 1 81 ? -30.170 -1.508 -30.628 1.00 24.67 81 PRO A O 1
ATOM 621 N N . ALA A 1 82 ? -29.602 -3.370 -29.487 1.00 23.50 82 ALA A N 1
ATOM 622 C CA . ALA A 1 82 ? -30.305 -2.929 -28.283 1.00 23.54 82 ALA A CA 1
ATOM 623 C C . ALA A 1 82 ? -29.739 -1.615 -27.770 1.00 22.30 82 ALA A C 1
ATOM 624 O O . ALA A 1 82 ? -30.491 -0.725 -27.348 1.00 21.68 82 ALA A O 1
ATOM 626 N N . HIS A 1 83 ? -28.416 -1.474 -27.813 1.00 20.55 83 HIS A N 1
ATOM 627 C CA . HIS A 1 83 ? -27.775 -0.244 -27.367 1.00 19.52 83 HIS A CA 1
ATOM 628 C C . HIS A 1 83 ? -28.284 0.961 -28.145 1.00 21.02 83 HIS A C 1
ATOM 629 O O . HIS A 1 83 ? -28.515 2.027 -27.571 1.00 21.15 83 HIS A O 1
ATOM 636 N N . LEU A 1 84 ? -28.439 0.818 -29.464 1.00 21.82 84 LEU A N 1
ATOM 637 C CA . LEU A 1 84 ? -28.831 1.960 -30.280 1.00 24.18 84 LEU A CA 1
ATOM 638 C C . LEU A 1 84 ? -30.210 2.473 -29.899 1.00 23.52 84 LEU A C 1
ATOM 639 O O . LEU A 1 84 ? -30.431 3.689 -29.838 1.00 21.93 84 LEU A O 1
ATOM 644 N N . LEU A 1 85 ? -31.160 1.564 -29.667 1.00 22.50 85 LEU A N 1
ATOM 645 C CA . LEU A 1 85 ? -32.492 1.991 -29.255 1.00 22.83 85 LEU A CA 1
ATOM 646 C C . LEU A 1 85 ? -32.437 2.706 -27.905 1.00 21.95 85 LEU A C 1
ATOM 647 O O . LEU A 1 85 ? -33.008 3.791 -27.742 1.00 22.37 85 LEU A O 1
ATOM 652 N N . ARG A 1 86 ? -31.728 2.117 -26.929 1.00 20.48 86 ARG A N 1
ATOM 653 C CA . ARG A 1 86 ? -31.604 2.740 -25.617 1.00 20.22 86 ARG A CA 1
ATOM 654 C C . ARG A 1 86 ? -30.982 4.125 -25.735 1.00 20.41 86 ARG A C 1
ATOM 655 O O . ARG A 1 86 ? -31.462 5.089 -25.120 1.00 20.06 86 ARG A O 1
ATOM 663 N N . ARG A 1 87 ? -29.917 4.249 -26.530 1.00 19.40 87 ARG A N 1
ATOM 664 C CA . ARG A 1 87 ? -29.259 5.542 -26.650 1.00 19.35 87 ARG A CA 1
ATOM 665 C C . ARG A 1 87 ? -30.154 6.561 -27.339 1.00 20.76 87 ARG A C 1
ATOM 666 O O . ARG A 1 87 ? -30.189 7.731 -26.935 1.00 20.57 87 ARG A O 1
ATOM 674 N N . LYS A 1 88 ? -30.860 6.145 -28.393 1.00 21.80 88 LYS A N 1
ATOM 675 C CA . LYS A 1 88 ? -31.787 7.054 -29.055 1.00 23.42 88 LYS A CA 1
ATOM 676 C C . LYS A 1 88 ? -32.847 7.554 -28.081 1.00 22.90 88 LYS A C 1
ATOM 677 O O . LYS A 1 88 ? -33.216 8.732 -28.101 1.00 23.21 88 LYS A O 1
ATOM 683 N N . LEU A 1 89 ? -33.334 6.675 -27.202 1.00 21.43 89 LEU A N 1
ATOM 684 C CA . LEU A 1 89 ? -34.328 7.103 -26.226 1.00 22.31 89 LEU A CA 1
ATOM 685 C C . LEU A 1 89 ? -33.737 8.135 -25.275 1.00 21.83 89 LEU A C 1
ATOM 686 O O . LEU A 1 89 ? -34.348 9.181 -25.020 1.00 22.85 89 LEU A O 1
ATOM 691 N N . VAL A 1 90 ? -32.548 7.852 -24.731 1.00 20.54 90 VAL A N 1
ATOM 692 C CA . VAL A 1 90 ? -31.947 8.769 -23.768 1.00 19.24 90 VAL A CA 1
ATOM 693 C C . VAL A 1 90 ? -31.480 10.050 -24.451 1.00 19.11 90 VAL A C 1
ATOM 694 O O . VAL A 1 90 ? -31.405 11.110 -23.810 1.00 19.69 90 VAL A O 1
ATOM 698 N N . ASN A 1 91 ? -31.211 9.989 -25.761 1.00 19.29 91 ASN A N 1
ATOM 699 C CA . ASN A 1 91 ? -30.711 11.151 -26.484 1.00 20.36 91 ASN A CA 1
ATOM 700 C C . ASN A 1 91 ? -31.673 12.327 -26.439 1.00 20.54 91 ASN A C 1
ATOM 701 O O . ASN A 1 91 ? -31.245 13.469 -26.632 1.00 21.43 91 ASN A O 1
ATOM 706 N N . ALA A 1 92 ? -32.957 12.078 -26.167 1.00 20.74 92 ALA A N 1
ATOM 707 C CA . ALA A 1 92 ? -33.900 13.184 -26.022 1.00 21.57 92 ALA A CA 1
ATOM 708 C C . ALA A 1 92 ? -33.429 14.207 -24.995 1.00 21.40 92 ALA A C 1
ATOM 709 O O . ALA A 1 92 ? -33.754 15.393 -25.103 1.00 21.90 92 ALA A O 1
ATO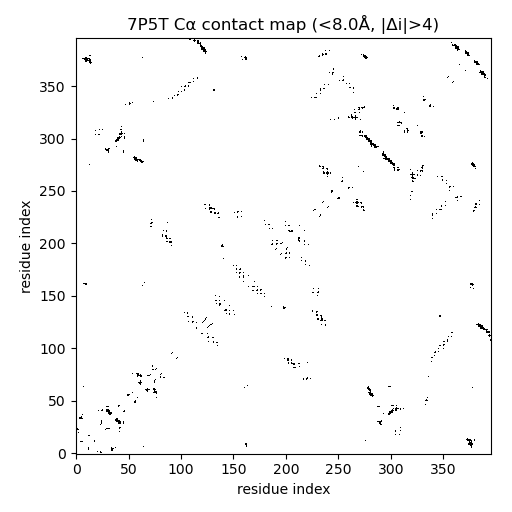M 711 N N . GLY A 1 93 ? -32.690 13.771 -23.983 1.00 19.86 93 GLY A N 1
ATOM 712 C CA . GLY A 1 93 ? -32.167 14.722 -23.021 1.00 21.06 93 GLY A CA 1
ATOM 713 C C . GLY A 1 93 ? -30.907 15.442 -23.443 1.00 20.78 93 GLY A C 1
ATOM 714 O O . GLY A 1 93 ? -30.451 16.340 -22.729 1.00 21.86 93 GLY A O 1
ATOM 715 N N . PHE A 1 94 ? -30.330 15.073 -24.581 1.00 19.53 94 PHE A N 1
ATOM 716 C CA . PHE A 1 94 ? -29.001 15.540 -24.941 1.00 19.99 94 PHE A CA 1
ATOM 717 C C . PHE A 1 94 ? -28.935 16.027 -26.373 1.00 20.02 94 PHE A C 1
ATOM 718 O O . PHE A 1 94 ? -27.863 16.022 -26.982 1.00 21.02 94 PHE A O 1
ATOM 726 N N . THR A 1 95 ? -30.056 16.488 -26.910 1.00 19.45 95 THR A N 1
ATOM 727 C CA . THR A 1 95 ? -30.006 17.098 -28.225 1.00 19.29 95 THR A CA 1
ATOM 728 C C . THR A 1 95 ? -29.168 18.368 -28.161 1.00 19.96 95 THR A C 1
ATOM 729 O O . THR A 1 95 ? -28.972 18.964 -27.097 1.00 20.82 95 THR A O 1
ATOM 733 N N . ARG A 1 96 ? -28.637 18.766 -29.312 1.00 19.77 96 ARG A N 1
ATOM 734 C CA . ARG A 1 96 ? -27.749 19.923 -29.314 1.00 19.72 96 ARG A CA 1
ATOM 735 C C . ARG A 1 96 ? -28.467 21.158 -28.813 1.00 21.05 96 ARG A C 1
ATOM 736 O O . ARG A 1 96 ? -27.892 21.959 -28.075 1.00 20.31 96 ARG A O 1
ATOM 744 N N . LYS A 1 97 ? -29.736 21.313 -29.177 1.00 24.94 97 LYS A N 1
ATOM 745 C CA A LYS A 1 97 ? -30.484 22.492 -28.753 0.31 27.60 97 LYS A CA 1
ATOM 746 C CA B LYS A 1 97 ? -30.471 22.497 -28.751 0.69 28.07 97 LYS A CA 1
ATOM 747 C C . LYS A 1 97 ? -30.720 22.487 -27.248 1.00 27.41 97 LYS A C 1
ATOM 748 O O . LYS A 1 97 ? -30.541 23.515 -26.582 1.00 27.99 97 LYS A O 1
ATOM 759 N N . ARG A 1 98 ? -31.121 21.338 -26.688 1.00 26.98 98 ARG A N 1
ATOM 760 C CA . ARG A 1 98 ? -31.387 21.301 -25.255 1.00 27.01 98 ARG A CA 1
ATOM 761 C C . ARG A 1 98 ? -30.127 21.612 -24.468 1.00 22.83 98 ARG A C 1
ATOM 762 O O . ARG A 1 98 ? -30.167 22.348 -23.474 1.00 23.93 98 ARG A O 1
ATOM 770 N N . VAL A 1 99 ? -28.990 21.070 -24.892 1.00 19.81 99 VAL A N 1
ATOM 771 C CA . VAL A 1 99 ? -27.760 21.321 -24.148 1.00 17.76 99 VAL A CA 1
ATOM 772 C C . VAL A 1 99 ? -27.319 22.776 -24.295 1.00 17.19 99 VAL A C 1
ATOM 773 O O . VAL A 1 99 ? -26.990 23.443 -23.306 1.00 16.79 99 VAL A O 1
ATOM 777 N N . LYS A 1 100 ? -27.327 23.302 -25.527 1.00 18.01 100 LYS A N 1
ATOM 778 C CA . LYS A 1 100 ? -26.888 24.677 -25.712 1.00 17.87 100 LYS A CA 1
ATOM 779 C C . LYS A 1 100 ? -27.766 25.644 -24.938 1.00 18.76 100 LYS A C 1
ATOM 780 O O . LYS A 1 100 ? -27.269 26.656 -24.417 1.00 19.12 100 LYS A O 1
ATOM 786 N N . ASP A 1 101 ? -29.058 25.329 -24.808 1.00 19.36 101 ASP A N 1
ATOM 787 C CA . ASP A 1 101 ? -29.985 26.194 -24.086 1.00 19.76 101 ASP A CA 1
ATOM 788 C C . ASP A 1 101 ? -29.674 26.297 -22.599 1.00 19.85 101 ASP A C 1
ATOM 789 O O . ASP A 1 101 ? -30.224 27.181 -21.943 1.00 22.77 101 ASP A O 1
ATOM 794 N N . LYS A 1 102 ? -28.835 25.413 -22.056 1.00 18.57 102 LYS A N 1
ATOM 795 C CA . LYS A 1 102 ? -28.449 25.475 -20.6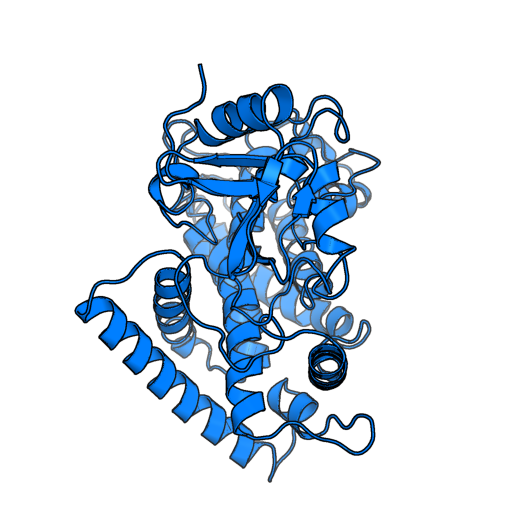52 1.00 18.60 102 LYS A CA 1
ATOM 796 C C . LYS A 1 102 ? -27.360 26.496 -20.381 1.00 18.14 102 LYS A C 1
ATOM 797 O O . LYS A 1 102 ? -27.008 26.703 -19.221 1.00 19.09 102 LYS A O 1
ATOM 803 N N . GLU A 1 103 ? -26.827 27.153 -21.415 1.00 17.68 103 GLU A N 1
ATOM 804 C CA . GLU A 1 103 ? -25.669 28.019 -21.237 1.00 18.42 103 GLU A CA 1
ATOM 805 C C . GLU A 1 103 ? -25.877 29.058 -20.138 1.00 18.90 103 GLU A C 1
ATOM 806 O O . GLU A 1 103 ? -25.034 29.195 -19.246 1.00 19.04 103 GLU A O 1
ATOM 812 N N . ALA A 1 104 ? -26.969 29.828 -20.202 1.00 19.50 104 ALA A N 1
ATOM 813 C CA . ALA A 1 104 ? -27.158 30.886 -19.210 1.00 20.81 104 ALA A CA 1
ATOM 814 C C . ALA A 1 104 ? -27.228 30.322 -17.797 1.00 19.87 104 ALA A C 1
ATOM 815 O O . ALA A 1 104 ? -26.628 30.877 -16.866 1.00 20.73 104 ALA A O 1
ATOM 817 N N . SER A 1 105 ? -27.939 29.208 -17.613 1.00 19.02 105 SER A N 1
ATOM 818 C CA . SER A 1 105 ? -28.086 28.654 -16.271 1.00 18.84 105 SER A CA 1
ATOM 819 C C . SER A 1 105 ? -26.764 28.100 -15.754 1.00 17.82 105 SER A C 1
ATOM 820 O O . SER A 1 105 ? -26.454 28.234 -14.562 1.00 18.20 105 SER A O 1
ATOM 823 N N . ILE A 1 106 ? -25.963 27.477 -16.626 1.00 16.81 106 ILE A N 1
ATOM 824 C CA . ILE A 1 106 ? -24.653 26.981 -16.192 1.00 16.17 106 ILE A CA 1
ATOM 825 C C . ILE A 1 106 ? -23.737 28.145 -15.853 1.00 16.77 106 ILE A C 1
ATOM 826 O O . ILE A 1 106 ? -23.010 28.120 -14.846 1.00 16.23 106 ILE A O 1
ATOM 831 N N . ALA A 1 107 ? -23.755 29.191 -16.683 1.00 17.28 107 ALA A N 1
ATOM 832 C CA . ALA A 1 107 ? -22.953 30.371 -16.397 1.00 18.41 107 ALA A CA 1
ATOM 833 C C . ALA A 1 107 ? -23.324 30.975 -15.048 1.00 17.52 107 ALA A C 1
ATOM 834 O O . ALA A 1 107 ? -22.441 31.405 -14.298 1.00 18.59 107 ALA A O 1
ATOM 836 N N . ALA A 1 108 ? -24.623 31.024 -14.727 1.00 17.86 108 ALA A N 1
ATOM 837 C CA . ALA A 1 108 ? -25.044 31.578 -13.444 1.00 18.85 108 ALA A CA 1
ATOM 838 C C . ALA A 1 108 ? -24.471 30.767 -12.285 1.00 19.45 108 ALA A C 1
ATOM 839 O O . ALA A 1 108 ? -24.068 31.335 -11.258 1.00 19.79 108 ALA A O 1
ATOM 841 N N . LEU A 1 109 ? -24.446 29.441 -12.418 1.00 18.01 109 LEU A N 1
ATOM 842 C CA . LEU A 1 109 ? -23.856 28.610 -11.372 1.00 17.40 109 LEU A CA 1
ATOM 843 C C . LEU A 1 109 ? -22.369 28.881 -11.238 1.00 17.22 109 LEU A C 1
ATOM 844 O O . LEU A 1 109 ? -21.839 28.949 -10.117 1.00 17.99 109 LEU A O 1
ATOM 849 N N . CYS A 1 110 ? -21.675 29.053 -12.367 1.00 16.55 110 CYS A N 1
ATOM 850 C CA . CYS A 1 110 ? -20.253 29.377 -12.306 1.00 16.85 110 CYS A CA 1
ATOM 851 C C . CYS A 1 110 ? -20.037 30.673 -11.539 1.00 18.01 110 CYS A C 1
ATOM 852 O O . CYS A 1 110 ? -19.154 30.763 -10.676 1.00 17.77 110 CYS A O 1
ATOM 855 N N . ASP A 1 111 ? -20.817 31.703 -11.870 1.00 18.39 111 ASP A N 1
ATOM 856 C CA . ASP A 1 111 ? -20.680 32.975 -11.170 1.00 19.87 111 ASP A CA 1
ATOM 857 C C . ASP A 1 111 ? -21.006 32.902 -9.691 1.00 19.14 111 ASP A C 1
ATOM 858 O O . ASP A 1 111 ? -20.329 33.553 -8.894 1.00 20.07 111 ASP A O 1
ATOM 863 N N . THR A 1 112 ? -22.010 32.104 -9.299 1.00 19.57 112 THR A N 1
ATOM 864 C CA . THR A 1 112 ? -22.306 31.906 -7.877 1.00 20.67 112 THR A CA 1
ATOM 865 C C . THR A 1 112 ? -21.126 31.247 -7.169 1.00 19.68 112 THR A C 1
ATOM 866 O O . THR A 1 112 ? -20.727 31.664 -6.073 1.00 20.68 112 THR A O 1
ATOM 870 N N . LEU A 1 113 ? -20.542 30.222 -7.789 1.00 18.45 113 LEU A N 1
ATOM 871 C CA . LEU A 1 113 ? -19.416 29.542 -7.155 1.00 17.38 113 LEU A CA 1
ATOM 872 C C . LEU A 1 113 ? -18.199 30.456 -7.036 1.00 16.98 113 LEU A C 1
ATOM 873 O O . LEU A 1 113 ? -17.526 30.474 -5.998 1.00 18.72 113 LEU A O 1
ATOM 878 N N . ILE A 1 114 ? -17.894 31.234 -8.075 1.00 17.05 114 ILE A N 1
ATOM 879 C CA . ILE A 1 114 ? -16.778 32.163 -7.960 1.00 17.86 114 ILE A CA 1
ATOM 880 C C . ILE A 1 114 ? -17.086 33.260 -6.936 1.00 19.52 114 ILE A C 1
ATOM 881 O O . ILE A 1 114 ? -16.198 33.679 -6.179 1.00 19.88 114 ILE A O 1
ATOM 886 N N . ASP A 1 115 ? -18.345 33.723 -6.872 1.00 19.93 115 ASP A N 1
ATOM 887 C CA . ASP A 1 115 ? -18.726 34.714 -5.862 1.00 20.79 115 ASP A CA 1
ATOM 888 C C . ASP A 1 115 ? -18.444 34.222 -4.445 1.00 21.59 115 ASP A C 1
ATOM 889 O O . ASP A 1 115 ? -18.181 35.032 -3.553 1.00 23.61 115 ASP A O 1
ATOM 894 N N . ALA A 1 116 ? -18.516 32.905 -4.216 1.00 20.60 116 ALA A N 1
ATOM 895 C CA . ALA A 1 116 ? -18.318 32.367 -2.870 1.00 21.51 116 ALA A CA 1
ATOM 896 C C . ALA A 1 116 ? -16.861 32.398 -2.418 1.00 22.23 116 ALA A C 1
ATOM 897 O O . ALA A 1 116 ? -16.607 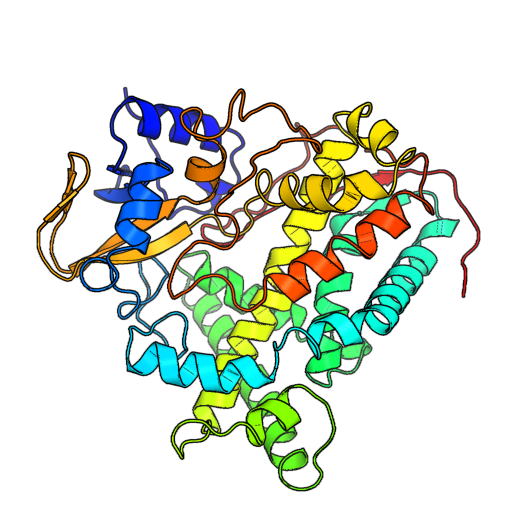32.300 -1.207 1.00 25.50 116 ALA A O 1
ATOM 899 N N . VAL A 1 117 ? -15.909 32.542 -3.343 1.00 21.08 117 VAL A N 1
ATOM 900 C CA . VAL A 1 117 ? -14.496 32.551 -2.986 1.00 21.24 117 VAL A CA 1
ATOM 901 C C . VAL A 1 117 ? -13.765 33.821 -3.394 1.00 21.24 117 VAL A C 1
ATOM 902 O O . VAL A 1 117 ? -12.641 34.040 -2.912 1.00 22.18 117 VAL A O 1
ATOM 906 N N . CYS A 1 118 ? -14.335 34.657 -4.267 1.00 21.76 118 CYS A N 1
ATOM 907 C CA . CYS A 1 118 ? -13.550 35.723 -4.890 1.00 21.95 118 CYS A CA 1
ATOM 908 C C . CYS A 1 118 ? -13.021 36.740 -3.880 1.00 22.85 118 CYS A C 1
ATOM 909 O O . CYS A 1 118 ? -11.963 37.324 -4.105 1.00 23.19 118 CYS A O 1
ATOM 912 N N . GLU A 1 119 ? -13.718 36.952 -2.763 1.00 23.27 119 GLU A N 1
ATOM 913 C CA . GLU A 1 119 ? -13.248 37.890 -1.750 1.00 26.04 119 GLU A CA 1
ATOM 914 C C . GLU A 1 119 ? -12.103 37.340 -0.905 1.00 25.01 119 GLU A C 1
ATOM 915 O O . GLU A 1 119 ? -11.410 38.121 -0.249 1.00 26.03 119 GLU A O 1
ATOM 921 N N . ARG A 1 120 ? -11.889 36.025 -0.898 1.00 23.37 120 ARG A N 1
ATOM 922 C CA . ARG A 1 120 ? -10.947 35.405 0.028 1.00 23.65 120 ARG A CA 1
ATOM 923 C C . ARG A 1 120 ? -9.505 35.516 -0.444 1.00 22.32 120 ARG A C 1
ATOM 924 O O . ARG A 1 120 ? -8.585 35.556 0.377 1.00 23.60 120 ARG A O 1
ATOM 932 N N . GLY A 1 121 ? -9.272 35.499 -1.750 1.00 20.53 121 GLY A N 1
ATOM 933 C CA . GLY A 1 121 ? -7.919 35.450 -2.258 1.00 20.17 121 GLY A CA 1
ATOM 934 C C . GLY A 1 121 ? -7.277 34.081 -2.278 1.00 18.99 121 GLY A C 1
ATOM 935 O O . GLY A 1 121 ? -6.132 33.960 -2.721 1.00 19.76 121 GLY A O 1
ATOM 936 N N . GLU A 1 122 ? -7.976 33.048 -1.828 1.00 18.54 122 GLU A N 1
ATOM 937 C CA . GLU A 1 122 ? -7.473 31.681 -1.868 1.00 18.02 122 GLU A CA 1
ATOM 938 C C . GLU A 1 122 ? -8.681 30.764 -1.925 1.00 19.59 122 GLU A C 1
ATOM 939 O O . GLU A 1 122 ? -9.707 31.059 -1.312 1.00 21.22 122 GLU A O 1
ATOM 945 N N . CYS A 1 123 ? -8.582 29.672 -2.688 1.00 17.17 123 CYS A N 1
ATOM 946 C CA . CYS A 1 123 ? -9.570 28.616 -2.556 1.00 17.50 123 CYS A CA 1
ATOM 947 C C . CYS A 1 123 ? -8.909 27.303 -2.921 1.00 16.85 123 CYS A C 1
ATOM 948 O O . CYS A 1 123 ? -7.767 27.276 -3.377 1.00 16.35 123 CYS A O 1
ATOM 951 N N . ASP A 1 124 ? -9.601 26.207 -2.634 1.00 16.92 124 ASP A N 1
ATOM 952 C CA . ASP A 1 124 ? -9.200 24.918 -3.182 1.00 15.98 124 ASP A CA 1
ATOM 953 C C . ASP A 1 124 ? -9.954 24.785 -4.506 1.00 15.72 124 ASP A C 1
ATOM 954 O O . ASP A 1 124 ? -11.177 24.647 -4.516 1.00 16.47 124 ASP A O 1
ATOM 959 N N . PHE A 1 125 ? -9.231 24.861 -5.627 1.00 14.90 125 PHE A N 1
ATOM 960 C CA . PHE A 1 125 ? -9.907 24.886 -6.918 1.00 14.39 125 PHE A CA 1
ATOM 961 C C . PHE A 1 125 ? -10.751 23.632 -7.118 1.00 14.69 125 PHE A C 1
ATOM 962 O O . PHE A 1 125 ? -11.832 23.690 -7.724 1.00 15.23 125 PHE A O 1
ATOM 970 N N . VAL A 1 126 ? -10.268 22.484 -6.613 1.00 14.12 126 VAL A N 1
ATOM 971 C CA . VAL A 1 126 ? -11.050 21.251 -6.711 1.00 14.89 126 VAL A CA 1
ATOM 972 C C . VAL A 1 126 ? -12.341 21.366 -5.895 1.00 15.48 126 VAL A C 1
ATOM 973 O O . VAL A 1 126 ? -13.450 21.172 -6.408 1.00 17.01 126 VAL A O 1
ATOM 977 N N . ARG A 1 127 ? -12.211 21.616 -4.586 1.00 15.26 127 ARG A N 1
ATOM 978 C CA . ARG A 1 127 ? -13.382 21.566 -3.724 1.00 15.95 127 ARG A CA 1
ATOM 979 C C . ARG A 1 127 ? -14.379 22.671 -4.042 1.00 15.54 127 ARG A C 1
ATOM 980 O O . ARG A 1 127 ? -15.594 22.478 -3.888 1.00 17.14 127 ARG A O 1
ATOM 988 N N . ASP A 1 128 ? -13.889 23.839 -4.456 1.00 15.70 128 ASP A N 1
ATOM 989 C CA . ASP A 1 128 ? -14.720 25.032 -4.465 1.00 15.84 128 ASP A CA 1
ATOM 990 C C . ASP A 1 128 ? -15.227 25.398 -5.844 1.00 15.32 128 ASP A C 1
ATOM 991 O O . ASP A 1 128 ? -16.184 26.163 -5.937 1.00 17.25 128 ASP A O 1
ATOM 996 N N . LEU A 1 129 ? -14.625 24.849 -6.909 1.00 15.11 129 LEU A N 1
ATOM 997 C CA . LEU A 1 129 ? -15.023 25.214 -8.265 1.00 14.99 129 LEU A CA 1
ATOM 998 C C . LEU A 1 129 ? -15.209 23.979 -9.139 1.00 14.74 129 LEU A C 1
ATOM 999 O O . LEU A 1 129 ? -16.282 23.797 -9.729 1.00 15.71 129 LEU A O 1
ATOM 1004 N N . ALA A 1 130 ? -14.174 23.137 -9.235 1.00 14.63 130 ALA A N 1
ATOM 1005 C CA . ALA A 1 130 ? -14.187 22.040 -10.198 1.00 15.12 130 ALA A CA 1
ATOM 1006 C C . ALA A 1 130 ? -15.217 20.972 -9.856 1.00 15.01 130 ALA A C 1
ATOM 1007 O O . ALA A 1 130 ? -15.943 20.497 -10.737 1.00 15.65 130 ALA A O 1
ATOM 1009 N N . ALA A 1 131 ? -15.287 20.565 -8.582 1.00 14.91 131 ALA A N 1
ATOM 1010 C CA . ALA A 1 131 ? -16.251 19.543 -8.177 1.00 15.98 131 ALA A CA 1
ATOM 1011 C C . ALA A 1 131 ? -17.684 20.074 -8.111 1.00 15.17 131 ALA A C 1
ATOM 1012 O O . ALA A 1 131 ? -18.594 19.409 -8.618 1.00 16.41 131 ALA A O 1
ATOM 1014 N N . PRO A 1 132 ? -17.944 21.256 -7.537 1.00 15.11 132 PRO A N 1
ATOM 1015 C CA . PRO A 1 132 ? -19.348 21.653 -7.361 1.00 15.00 132 PRO A CA 1
ATOM 1016 C C . PRO A 1 132 ? -20.050 22.071 -8.641 1.00 15.28 132 PRO A C 1
ATOM 1017 O O . PRO A 1 132 ? -21.268 21.885 -8.735 1.00 16.60 132 PRO A O 1
ATOM 1021 N N . LEU A 1 133 ? -19.349 22.643 -9.634 1.00 15.32 133 LEU A N 1
ATOM 1022 C CA . LEU A 1 133 ? -20.087 23.122 -10.804 1.00 15.53 133 LEU A CA 1
ATOM 1023 C C . LEU A 1 133 ? -20.792 21.984 -11.540 1.00 14.78 133 LEU A C 1
ATOM 1024 O O . LEU A 1 133 ? -22.015 22.082 -11.758 1.00 14.66 133 LEU A O 1
ATOM 1029 N N . PRO A 1 134 ? -20.115 20.895 -11.917 1.00 14.34 134 PRO A N 1
ATOM 1030 C CA . PRO A 1 134 ? -20.821 19.831 -12.640 1.00 14.40 134 PRO A CA 1
ATOM 1031 C C . PRO A 1 134 ? -21.897 19.178 -11.794 1.00 14.74 134 PRO A C 1
ATOM 1032 O O . PRO A 1 134 ? -22.950 18.819 -12.326 1.00 16.15 134 PRO A O 1
ATOM 1036 N N . MET A 1 135 ? -21.682 19.056 -10.476 1.00 15.38 135 MET A N 1
ATOM 1037 C CA . MET A 1 135 ? -22.725 18.537 -9.594 1.00 16.42 135 MET A CA 1
ATOM 1038 C C . MET A 1 135 ? -23.970 19.405 -9.641 1.00 15.93 135 MET A C 1
ATOM 1039 O O . MET A 1 135 ? -25.097 18.897 -9.657 1.00 17.05 135 MET A O 1
ATOM 1044 N N . ALA A 1 136 ? -23.790 20.725 -9.544 1.00 15.27 136 ALA A N 1
ATOM 1045 C CA . ALA A 1 136 ? -24.950 21.607 -9.506 1.00 16.25 136 ALA A CA 1
ATOM 1046 C C . ALA A 1 136 ? -25.734 21.545 -10.822 1.00 16.43 136 ALA A C 1
ATOM 1047 O O . ALA A 1 136 ? -26.972 21.553 -10.817 1.00 16.55 136 ALA A O 1
ATOM 1049 N N . VAL A 1 137 ? -25.029 21.451 -11.959 1.00 15.99 137 VAL A N 1
ATOM 1050 C CA . VAL A 1 137 ? -25.706 21.393 -13.253 1.00 15.90 137 VAL A CA 1
ATOM 1051 C C . VAL A 1 137 ? -26.537 20.122 -13.344 1.00 15.46 137 VAL A C 1
ATOM 1052 O O . VAL A 1 137 ? -27.727 20.152 -13.691 1.00 16.32 137 VAL A O 1
ATOM 1056 N N . ILE A 1 138 ? -25.914 18.976 -13.041 1.00 16.84 138 ILE A N 1
ATOM 1057 C CA . ILE A 1 138 ? -26.633 17.715 -13.198 1.00 17.66 138 ILE A CA 1
ATOM 1058 C C . ILE A 1 138 ? -27.701 17.569 -12.118 1.00 17.31 138 ILE A C 1
ATOM 1059 O O . ILE A 1 138 ? -28.800 17.058 -12.370 1.00 18.17 138 ILE A O 1
ATOM 1064 N N . GLY A 1 139 ? -27.420 18.058 -10.914 1.00 16.59 139 GLY A N 1
ATOM 1065 C CA . GLY A 1 139 ? -28.438 18.044 -9.880 1.00 16.64 139 GLY A CA 1
ATOM 1066 C C . GLY A 1 139 ? -29.652 18.867 -10.262 1.00 17.62 139 GLY A C 1
ATOM 1067 O O . GLY A 1 139 ? -30.794 18.449 -10.041 1.00 18.28 139 GLY A O 1
ATOM 1068 N N . ASP A 1 140 ? -29.428 20.035 -10.877 1.00 17.77 140 ASP A N 1
ATOM 1069 C CA . ASP A 1 140 ? -30.566 20.850 -11.284 1.00 18.74 140 ASP A CA 1
ATOM 1070 C C . ASP A 1 140 ? -31.391 20.140 -12.354 1.00 20.19 140 ASP A C 1
ATOM 1071 O O . ASP A 1 140 ? -32.626 20.186 -12.323 1.00 21.53 140 ASP A O 1
ATOM 1076 N N . MET A 1 141 ? -30.727 19.434 -13.282 1.00 18.26 141 MET A N 1
ATOM 1077 C CA . MET A 1 141 ? -31.466 18.685 -14.294 1.00 19.06 141 MET A CA 1
ATOM 1078 C C . MET A 1 141 ? -32.321 17.588 -13.668 1.00 19.14 141 MET A C 1
ATOM 1079 O O . MET A 1 141 ? -33.386 17.256 -14.197 1.00 19.65 141 MET A O 1
ATOM 1084 N N . LEU A 1 142 ? -31.875 17.011 -12.545 1.00 18.64 142 LEU A N 1
ATOM 1085 C CA . LEU A 1 142 ? -32.569 15.909 -11.892 1.00 19.49 142 LEU A CA 1
ATOM 1086 C C . LEU A 1 142 ? -33.500 16.364 -10.773 1.00 20.32 142 LEU A C 1
ATOM 1087 O O . LEU A 1 142 ? -34.095 15.514 -10.104 1.00 22.20 142 LEU A O 1
ATOM 1092 N N . GLY A 1 143 ? -33.649 17.672 -10.553 1.00 20.54 143 GLY A N 1
ATOM 1093 C CA . GLY A 1 143 ? -34.565 18.155 -9.533 1.00 21.35 143 GLY A CA 1
ATOM 1094 C C . GLY A 1 143 ? -34.046 18.050 -8.120 1.00 21.15 143 GLY A C 1
ATOM 1095 O O . GLY A 1 143 ? -34.844 17.969 -7.181 1.00 23.75 143 GLY A O 1
ATOM 1096 N N . VAL A 1 144 ? -32.726 18.065 -7.931 1.00 20.06 144 VAL A N 1
ATOM 1097 C CA . VAL A 1 144 ? -32.129 17.953 -6.603 1.00 19.80 144 VAL A CA 1
ATOM 1098 C C . VAL A 1 144 ? -32.088 19.332 -5.946 1.00 20.86 144 VAL A C 1
ATOM 1099 O O . VAL A 1 144 ? -31.562 20.289 -6.527 1.00 21.24 144 VAL A O 1
ATOM 1103 N N . ARG A 1 145 ? -32.627 19.439 -4.726 1.00 20.11 145 ARG A N 1
ATOM 1104 C CA . ARG A 1 145 ? -32.520 20.702 -4.009 1.00 21.52 145 ARG A CA 1
ATOM 1105 C C . ARG A 1 145 ? -31.042 21.027 -3.778 1.00 20.31 145 ARG A C 1
ATOM 1106 O O . ARG A 1 145 ? -30.232 20.118 -3.559 1.00 19.35 145 ARG A O 1
ATOM 1114 N N . PRO A 1 146 ? -30.647 22.301 -3.838 1.00 19.98 146 PRO A N 1
ATOM 1115 C CA . PRO A 1 146 ? -29.222 22.630 -3.660 1.00 20.22 146 PRO A CA 1
ATOM 1116 C C . PRO A 1 146 ? -28.605 22.034 -2.403 1.00 19.02 146 PRO A C 1
ATOM 1117 O O . PRO A 1 146 ? -27.480 21.523 -2.447 1.00 19.38 146 PRO A O 1
ATOM 1121 N N . GLU A 1 147 ? -29.317 22.097 -1.276 1.00 18.86 147 GLU A N 1
ATOM 1122 C CA . GLU A 1 147 ? -28.802 21.585 -0.016 1.00 18.42 147 GLU A CA 1
ATOM 1123 C C . GLU A 1 147 ? -28.764 20.067 0.041 1.00 18.74 147 GLU A C 1
ATOM 1124 O O . GLU A 1 147 ? -28.229 19.520 1.008 1.00 18.84 147 GLU A O 1
ATOM 1130 N N . GLN A 1 148 ? -29.300 19.378 -0.970 1.00 17.64 148 GLN A N 1
ATOM 1131 C CA . GLN A 1 148 ? -29.180 17.931 -1.087 1.00 17.98 148 GLN A CA 1
ATOM 1132 C C . GLN A 1 148 ? -28.118 17.495 -2.096 1.00 16.74 148 GLN A C 1
ATOM 1133 O O . GLN A 1 148 ? -27.921 16.288 -2.283 1.00 16.96 148 GLN A O 1
ATOM 1139 N N . ARG A 1 149 ? -27.434 18.436 -2.764 1.00 17.00 149 ARG A N 1
ATOM 1140 C CA . ARG A 1 149 ? -26.404 18.052 -3.726 1.00 17.75 149 ARG A CA 1
ATOM 1141 C C . ARG A 1 149 ? -25.323 17.200 -3.074 1.00 17.57 149 ARG A C 1
ATOM 1142 O O . ARG A 1 149 ? -24.844 16.232 -3.676 1.00 18.30 149 ARG A O 1
ATOM 1150 N N . ASP A 1 150 ? -24.919 17.544 -1.846 1.00 18.14 150 ASP A N 1
ATOM 1151 C CA . ASP A 1 150 ? -23.837 16.797 -1.210 1.00 19.58 150 ASP A CA 1
ATOM 1152 C C . ASP A 1 150 ? -24.225 15.343 -0.988 1.00 18.61 150 ASP A C 1
ATOM 1153 O O . ASP A 1 150 ? -23.374 14.450 -1.092 1.00 18.46 150 ASP A O 1
ATOM 1158 N N . MET A 1 151 ? -25.498 15.095 -0.679 1.00 17.98 151 MET A N 1
ATOM 1159 C CA A MET A 1 151 ? -25.969 13.727 -0.515 0.69 18.69 151 MET A CA 1
ATOM 1160 C CA B MET A 1 151 ? -25.977 13.724 -0.517 0.31 18.40 151 MET A CA 1
ATOM 1161 C C . MET A 1 151 ? -25.846 12.941 -1.822 1.00 17.83 151 MET A C 1
ATOM 1162 O O . MET A 1 151 ? -25.361 11.801 -1.837 1.00 17.89 151 MET A O 1
ATOM 1171 N N . PHE A 1 152 ? -26.292 13.534 -2.941 1.00 16.98 152 PHE A N 1
ATOM 1172 C CA . PHE A 1 152 ? -26.185 12.864 -4.236 1.00 16.30 152 PHE A CA 1
ATOM 1173 C C . PHE A 1 152 ? -24.734 12.676 -4.632 1.00 16.32 152 PHE A C 1
ATOM 1174 O O . PHE A 1 152 ? -24.374 11.645 -5.216 1.00 17.31 152 PHE A O 1
ATOM 1182 N N . LEU A 1 153 ? -23.880 13.647 -4.307 1.00 17.04 153 LEU A N 1
ATOM 1183 C CA . LEU A 1 153 ? -22.461 13.513 -4.620 1.00 17.67 153 LEU A CA 1
ATOM 1184 C C . LEU A 1 153 ? -21.828 12.387 -3.817 1.00 17.72 153 LEU A C 1
ATOM 1185 O O . LEU A 1 153 ? -20.965 11.671 -4.332 1.00 19.05 153 LEU A O 1
ATOM 1190 N N . ARG A 1 154 ? -22.259 12.210 -2.559 1.00 17.68 154 ARG A N 1
ATOM 1191 C CA . ARG A 1 154 ? -21.799 11.088 -1.749 1.00 19.96 154 ARG A CA 1
ATOM 1192 C C . ARG A 1 154 ? -22.208 9.747 -2.356 1.00 19.08 154 ARG A C 1
ATOM 1193 O O . ARG A 1 154 ? -21.380 8.836 -2.472 1.00 19.46 154 ARG A O 1
ATOM 1201 N N . TRP A 1 155 ? -23.482 9.599 -2.748 1.00 17.91 155 TRP A N 1
ATOM 1202 C CA . TRP A 1 155 ? -23.892 8.359 -3.408 1.00 17.52 155 TRP A CA 1
ATOM 1203 C C . TRP A 1 155 ? -23.064 8.133 -4.658 1.00 17.11 155 TRP A C 1
ATOM 1204 O O . TRP A 1 155 ? -22.668 6.999 -4.960 1.00 17.41 155 TRP A O 1
ATOM 1215 N N . SER A 1 156 ? -22.785 9.214 -5.395 1.00 16.38 156 SER A N 1
ATOM 1216 C CA . SER A 1 156 ? -22.037 9.099 -6.642 1.00 16.25 156 SER A CA 1
ATOM 1217 C C . SER A 1 156 ? -20.608 8.675 -6.366 1.00 18.28 156 SER A C 1
ATOM 1218 O O . SER A 1 156 ? -20.054 7.839 -7.087 1.00 19.06 156 SER A O 1
ATOM 1221 N N . ASP A 1 157 ? -20.011 9.221 -5.302 1.00 19.10 157 ASP A N 1
ATOM 1222 C CA . ASP A 1 157 ? -18.662 8.822 -4.932 1.00 22.28 157 ASP A CA 1
ATOM 1223 C C . ASP A 1 157 ? -18.641 7.344 -4.566 1.00 22.85 157 ASP A C 1
ATOM 1224 O O . ASP A 1 157 ? -17.722 6.614 -4.959 1.00 24.20 157 ASP A O 1
ATOM 1229 N N . ASP A 1 158 ? -19.652 6.886 -3.811 1.00 21.48 158 ASP A N 1
ATOM 1230 C CA . ASP A 1 158 ? -19.736 5.476 -3.434 1.00 23.64 158 ASP A CA 1
ATOM 1231 C C . ASP A 1 158 ? -19.769 4.604 -4.678 1.00 21.83 158 ASP A C 1
ATOM 1232 O O . ASP A 1 158 ? -19.056 3.599 -4.781 1.00 23.64 158 ASP A O 1
ATOM 1237 N N . LEU A 1 159 ? -20.632 4.960 -5.627 1.00 19.86 159 LEU A N 1
ATOM 1238 C CA . LEU A 1 159 ? -20.801 4.130 -6.812 1.00 19.98 159 LEU A CA 1
ATOM 1239 C C . LEU A 1 159 ? -19.566 4.173 -7.709 1.00 20.48 159 LEU A C 1
ATOM 1240 O O . LEU A 1 159 ? -19.153 3.137 -8.249 1.00 20.96 159 LEU A O 1
ATOM 1245 N N . VAL A 1 160 ? -18.956 5.354 -7.889 1.00 21.09 160 VAL A N 1
ATOM 1246 C CA . VAL A 1 160 ? -17.792 5.409 -8.774 1.00 23.35 160 VAL A CA 1
ATOM 1247 C C . VAL A 1 160 ? -16.599 4.723 -8.122 1.00 26.39 160 VAL A C 1
ATOM 1248 O O . VAL A 1 160 ? -15.760 4.138 -8.811 1.00 27.13 160 VAL A O 1
ATOM 1252 N N . THR A 1 161 ? -16.540 4.718 -6.791 1.00 25.98 161 THR A N 1
ATOM 1253 C CA . THR A 1 161 ? -15.508 3.951 -6.098 1.00 28.29 161 THR A CA 1
ATOM 1254 C C . THR A 1 161 ? -15.708 2.451 -6.303 1.00 26.76 161 THR A C 1
ATOM 1255 O O . THR A 1 161 ? -14.735 1.718 -6.523 1.00 26.63 161 THR A O 1
ATOM 1259 N N . PHE A 1 162 ? -16.968 1.987 -6.275 1.00 24.44 162 PHE A N 1
ATOM 1260 C CA . PHE A 1 162 ? -17.263 0.588 -6.597 1.00 24.78 162 PHE A CA 1
ATOM 1261 C C . PHE A 1 162 ? -16.783 0.242 -8.006 1.00 23.96 162 PHE A C 1
ATOM 1262 O O . PHE A 1 162 ? -16.166 -0.804 -8.221 1.00 26.30 162 PHE A O 1
ATOM 1270 N N . LEU A 1 163 ? -17.046 1.120 -8.974 1.00 21.69 163 LEU A N 1
ATOM 1271 C CA . LEU A 1 163 ? -16.618 0.886 -10.346 1.00 20.59 163 LEU A CA 1
ATOM 1272 C C . LEU A 1 163 ? -15.106 0.986 -10.480 1.00 21.32 163 LEU A C 1
ATOM 1273 O O . LEU A 1 163 ? -14.540 0.429 -11.429 1.00 19.85 163 LEU A O 1
ATOM 1278 N N . SER A 1 164 ? -14.444 1.673 -9.542 1.00 24.31 164 SER A N 1
ATOM 1279 C CA . SER A 1 164 ? -13.025 2.005 -9.625 1.00 24.19 164 SER A CA 1
ATOM 1280 C C . SER A 1 164 ? -12.143 1.037 -8.833 1.00 25.13 164 SER A C 1
ATOM 1281 O O . SER A 1 164 ? -10.939 1.296 -8.674 1.00 23.39 164 SER A O 1
ATOM 1284 N N . SER A 1 165 ? -12.689 -0.076 -8.359 1.00 26.48 165 SER A N 1
ATOM 1285 C CA . SER A 1 165 ? -11.923 -0.962 -7.493 1.00 32.62 165 SER A CA 1
ATOM 1286 C C . SER A 1 165 ? -12.647 -2.297 -7.402 1.00 37.78 165 SER A C 1
ATOM 1287 O O . SER A 1 165 ? -13.672 -2.519 -8.052 1.00 37.37 165 SER A O 1
ATOM 1290 N N . HIS A 1 166 ? -12.094 -3.184 -6.583 1.00 42.59 166 HIS A N 1
ATOM 1291 C CA . HIS A 1 166 ? -12.734 -4.436 -6.185 1.00 48.09 166 HIS A CA 1
ATOM 1292 C C . HIS A 1 166 ? -13.096 -4.274 -4.710 1.00 48.46 166 HIS A C 1
ATOM 1293 O O . HIS A 1 166 ? -12.248 -4.457 -3.832 1.00 48.08 166 HIS A O 1
ATOM 1300 N N . VAL A 1 167 ? -14.357 -3.921 -4.441 1.00 48.93 167 VAL A N 1
ATOM 1301 C CA . VAL A 1 167 ? -14.729 -3.476 -3.101 1.00 48.37 167 VAL A CA 1
ATOM 1302 C C . VAL A 1 167 ? -14.749 -4.642 -2.123 1.00 48.85 167 VAL A C 1
ATOM 1303 O O . VAL A 1 167 ? -14.958 -5.804 -2.495 1.00 48.42 167 VAL A O 1
ATOM 1307 N N . SER A 1 168 ? -14.546 -4.315 -0.851 1.00 49.70 168 SER A N 1
ATOM 1308 C CA . SER A 1 168 ? -14.822 -5.239 0.233 1.00 51.06 168 SER A CA 1
ATOM 1309 C C . SER A 1 168 ? -16.331 -5.436 0.365 1.00 52.43 168 SER A C 1
ATOM 1310 O O . SER A 1 168 ? -17.133 -4.767 -0.294 1.00 51.47 168 SER A O 1
ATOM 1313 N N . GLN A 1 169 ? -16.722 -6.367 1.241 1.00 53.33 169 GLN A N 1
ATOM 1314 C CA . GLN A 1 169 ? -18.147 -6.576 1.477 1.00 54.55 169 GLN A CA 1
ATOM 1315 C C . GLN A 1 169 ? -18.788 -5.336 2.088 1.00 53.54 169 GLN A C 1
ATOM 1316 O O . GLN A 1 169 ? -19.915 -4.972 1.734 1.00 51.11 169 GLN A O 1
ATOM 1322 N N . GLU A 1 170 ? -18.072 -4.658 2.990 1.00 54.45 170 GLU A N 1
ATOM 1323 C CA . GLU A 1 170 ? -18.619 -3.456 3.613 1.00 55.91 170 GLU A CA 1
ATOM 1324 C C . GLU A 1 170 ? -18.837 -2.357 2.584 1.00 51.08 170 GLU A C 1
ATOM 1325 O O . GLU A 1 170 ? -19.842 -1.635 2.632 1.00 49.95 170 GLU A O 1
ATOM 1331 N N . ASP A 1 171 ? -17.912 -2.221 1.634 1.00 46.82 171 ASP A N 1
ATOM 1332 C CA . ASP A 1 171 ? -18.094 -1.218 0.596 1.00 45.11 171 ASP A CA 1
ATOM 1333 C C . ASP A 1 171 ? -19.112 -1.668 -0.442 1.00 38.35 171 ASP A C 1
ATOM 1334 O O . ASP A 1 171 ? -19.768 -0.830 -1.062 1.00 36.05 171 ASP A O 1
ATOM 1339 N N . PHE A 1 172 ? -19.271 -2.977 -0.636 1.00 35.37 172 PHE A N 1
ATOM 1340 C CA . PHE A 1 172 ? -20.379 -3.475 -1.445 1.00 34.00 172 PHE A CA 1
ATOM 1341 C C . PHE A 1 172 ? -21.724 -3.098 -0.825 1.00 31.70 172 PHE A C 1
ATOM 1342 O O . PHE A 1 172 ? -22.634 -2.631 -1.521 1.00 31.88 172 PHE A O 1
ATOM 1350 N N . GLN A 1 173 ? -21.867 -3.292 0.490 1.00 30.18 173 GLN A N 1
ATOM 1351 C CA . GLN A 1 173 ? -23.092 -2.886 1.173 1.00 29.00 173 GLN A CA 1
ATOM 1352 C C . GLN A 1 173 ? -23.370 -1.399 1.008 1.00 27.06 173 GLN A C 1
ATOM 1353 O O . GLN A 1 173 ? -24.513 -1.002 0.747 1.00 26.30 173 GLN A O 1
ATOM 1359 N N . ILE A 1 174 ? -22.341 -0.563 1.177 1.00 26.17 174 ILE A N 1
ATOM 1360 C CA . ILE A 1 174 ? -22.516 0.876 1.018 1.00 26.92 174 ILE A CA 1
ATOM 1361 C C . ILE A 1 174 ? -22.991 1.192 -0.388 1.00 25.39 174 ILE A C 1
ATOM 1362 O O . ILE A 1 174 ? -23.879 2.030 -0.586 1.00 25.35 174 ILE A O 1
ATOM 1367 N N . THR A 1 175 ? -22.417 0.512 -1.382 1.00 24.81 175 THR A N 1
ATOM 1368 C CA . THR A 1 175 ? -22.822 0.716 -2.771 1.00 25.70 175 THR A CA 1
ATOM 1369 C C . THR A 1 175 ? -24.294 0.380 -2.950 1.00 23.98 175 THR A C 1
ATOM 1370 O O . THR A 1 175 ? -25.044 1.131 -3.586 1.00 24.39 175 THR A O 1
ATOM 1374 N N . MET A 1 176 ? -24.724 -0.762 -2.409 1.00 23.69 176 MET A N 1
ATOM 1375 C CA . MET A 1 176 ? -26.115 -1.159 -2.570 1.00 23.57 176 MET A CA 1
ATOM 1376 C C . MET A 1 176 ? -27.047 -0.189 -1.860 1.00 21.93 176 MET A C 1
ATOM 1377 O O . MET A 1 176 ? -28.134 0.115 -2.367 1.00 21.72 176 MET A O 1
ATOM 1382 N N . ASP A 1 177 ? -26.642 0.290 -0.676 1.00 20.44 177 ASP A N 1
ATOM 1383 C CA . ASP A 1 177 ? -27.452 1.254 0.052 1.00 20.52 177 ASP A CA 1
ATOM 1384 C C . ASP A 1 177 ? -27.603 2.542 -0.743 1.00 18.87 177 ASP A C 1
ATOM 1385 O O . ASP A 1 177 ? -28.700 3.107 -0.825 1.00 19.42 177 ASP A O 1
ATOM 1390 N N . ALA A 1 178 ? -26.503 3.019 -1.342 1.00 18.54 178 ALA A N 1
ATOM 1391 C CA . ALA A 1 178 ? -26.567 4.234 -2.149 1.00 18.74 178 ALA A CA 1
ATOM 1392 C C . ALA A 1 178 ? -27.495 4.049 -3.340 1.00 18.37 178 ALA A C 1
ATOM 1393 O O . ALA A 1 178 ? -28.284 4.947 -3.667 1.00 18.12 178 ALA A O 1
ATOM 1395 N N . PHE A 1 179 ? -27.390 2.900 -4.027 1.00 18.05 179 PHE A N 1
ATOM 1396 C CA . PHE A 1 179 ? -28.295 2.644 -5.144 1.00 18.55 179 PHE A CA 1
ATOM 1397 C C . PHE A 1 179 ? -29.745 2.656 -4.683 1.00 18.68 179 PHE A C 1
ATOM 1398 O O . PHE A 1 179 ? -30.613 3.237 -5.346 1.00 18.68 179 PHE A O 1
ATOM 1406 N N . ALA A 1 180 ? -30.030 2.015 -3.544 1.00 18.59 180 ALA A N 1
ATOM 1407 C CA . ALA A 1 180 ? -31.401 1.965 -3.052 1.00 18.81 180 ALA A CA 1
ATOM 1408 C C . ALA A 1 180 ? -31.931 3.373 -2.777 1.00 17.74 180 ALA A C 1
ATOM 1409 O O . ALA A 1 180 ? -33.105 3.669 -3.039 1.00 18.80 180 ALA A O 1
ATOM 1411 N N . ALA A 1 181 ? -31.089 4.249 -2.212 1.00 17.69 181 ALA A N 1
ATOM 1412 C CA . ALA A 1 181 ? -31.522 5.623 -1.950 1.00 17.06 181 ALA A CA 1
ATOM 1413 C C . ALA A 1 181 ? -31.747 6.392 -3.248 1.00 15.75 181 ALA A C 1
ATOM 1414 O O . ALA A 1 181 ? -32.745 7.120 -3.384 1.00 16.87 181 ALA A O 1
ATOM 1416 N N . TYR A 1 182 ? -30.839 6.242 -4.219 1.00 16.45 182 TYR A N 1
ATOM 1417 C CA . TYR A 1 182 ? -31.039 6.893 -5.507 1.00 17.47 182 TYR A CA 1
ATOM 1418 C C . TYR A 1 182 ? -32.295 6.368 -6.183 1.00 17.48 182 TYR A C 1
ATOM 1419 O O . TYR A 1 182 ? -33.079 7.137 -6.763 1.00 17.90 182 TYR A O 1
ATOM 1428 N N . ASN A 1 183 ? -32.482 5.048 -6.143 1.00 17.80 183 ASN A N 1
ATOM 1429 C CA . ASN A 1 183 ? -33.657 4.427 -6.737 1.00 19.42 183 ASN A CA 1
ATOM 1430 C C . ASN A 1 183 ? -34.938 5.008 -6.152 1.00 19.57 183 ASN A C 1
ATOM 1431 O O . ASN A 1 183 ? -35.886 5.320 -6.883 1.00 20.22 183 ASN A O 1
ATOM 1436 N N . ASP A 1 184 ? -34.987 5.151 -4.827 1.00 19.75 184 ASP A N 1
ATOM 1437 C CA . ASP A 1 184 ? -36.183 5.673 -4.174 1.00 20.21 184 ASP A CA 1
ATOM 1438 C C . ASP A 1 184 ? -36.471 7.097 -4.627 1.00 19.66 184 ASP A C 1
ATOM 1439 O O . ASP A 1 184 ? -37.616 7.441 -4.966 1.00 20.92 184 ASP A O 1
ATOM 1444 N N . PHE A 1 185 ? -35.440 7.940 -4.645 1.00 18.40 185 PHE A N 1
ATOM 1445 C CA . PHE A 1 185 ? -35.628 9.329 -5.044 1.00 18.76 185 PHE A CA 1
ATOM 1446 C C . PHE A 1 185 ? -36.127 9.404 -6.475 1.00 20.24 185 PHE A C 1
ATOM 1447 O O . PHE A 1 185 ? -37.070 10.142 -6.787 1.00 21.05 185 PHE A O 1
ATOM 1455 N N . THR A 1 186 ? -35.487 8.644 -7.363 1.00 20.50 186 THR A N 1
ATOM 1456 C CA . THR A 1 186 ? -35.767 8.775 -8.784 1.00 21.27 186 THR A CA 1
ATOM 1457 C C . THR A 1 186 ? -37.142 8.219 -9.134 1.00 21.85 186 THR A C 1
ATOM 1458 O O . THR A 1 186 ? -37.831 8.763 -10.002 1.00 22.59 186 THR A O 1
ATOM 1462 N N . ARG A 1 187 ? -37.567 7.138 -8.473 1.00 22.12 187 ARG A N 1
ATOM 1463 C CA . ARG A 1 187 ? -38.916 6.637 -8.724 1.00 23.49 187 ARG A CA 1
ATOM 1464 C C . ARG A 1 187 ? -39.975 7.634 -8.281 1.00 24.69 187 ARG A C 1
ATOM 1465 O O . ARG A 1 187 ? -41.036 7.736 -8.909 1.00 25.41 187 ARG A O 1
ATOM 1473 N N . ALA A 1 188 ? -39.691 8.406 -7.241 1.00 24.04 188 ALA A N 1
ATOM 1474 C CA . ALA A 1 188 ? -40.628 9.475 -6.841 1.00 25.22 188 ALA A CA 1
ATOM 1475 C C . ALA A 1 188 ? -40.693 10.549 -7.936 1.00 24.81 188 ALA A C 1
ATOM 1476 O O . ALA A 1 188 ? -41.788 11.002 -8.255 1.00 26.27 188 ALA A O 1
ATOM 1478 N N . THR A 1 189 ? -39.543 10.934 -8.490 1.00 23.83 189 THR A N 1
ATOM 1479 C CA . THR A 1 189 ? -39.523 11.959 -9.564 1.00 23.81 189 THR A CA 1
ATOM 1480 C C . THR A 1 189 ? -40.296 11.429 -10.776 1.00 26.13 189 THR A C 1
ATOM 1481 O O . THR A 1 189 ? -41.086 12.188 -11.328 1.00 27.08 189 THR A O 1
ATOM 1485 N N . ILE A 1 190 ? -40.091 10.164 -11.124 1.00 27.61 190 ILE A N 1
ATOM 1486 C CA . ILE A 1 190 ? -40.757 9.572 -12.321 1.00 29.23 190 ILE A CA 1
ATOM 1487 C C . ILE A 1 190 ? -42.273 9.622 -12.115 1.00 33.02 190 ILE A C 1
ATOM 1488 O O . ILE A 1 190 ? -42.964 10.098 -13.010 1.00 35.17 190 ILE A O 1
ATOM 1493 N N . ALA A 1 191 ? -42.742 9.241 -10.930 1.00 33.78 191 ALA A N 1
ATOM 1494 C CA . ALA A 1 191 ? -44.196 9.229 -10.673 1.00 34.77 191 ALA A CA 1
ATOM 1495 C C . ALA A 1 191 ? -44.736 10.652 -10.772 1.00 35.81 191 ALA A C 1
ATOM 1496 O O . ALA A 1 191 ? -45.799 10.832 -11.378 1.00 38.08 191 ALA A O 1
ATOM 1498 N N . ALA A 1 192 ? -44.026 11.624 -10.209 1.00 35.25 192 ALA A N 1
ATOM 1499 C CA . ALA A 1 192 ? -44.481 13.028 -10.214 1.00 35.40 192 ALA A CA 1
ATOM 1500 C C . ALA A 1 192 ? -44.505 13.604 -11.632 1.00 35.84 192 ALA A C 1
ATOM 1501 O O . ALA A 1 192 ? -45.438 14.345 -11.937 1.00 37.79 192 ALA A O 1
ATOM 1503 N N . ARG A 1 193 ? -43.471 13.326 -12.425 1.00 34.79 193 ARG A N 1
ATOM 1504 C CA . ARG A 1 193 ? -43.365 13.865 -13.809 1.00 36.25 193 ARG A CA 1
ATOM 1505 C C . ARG A 1 193 ? -44.421 13.222 -14.704 1.00 39.71 193 ARG A C 1
ATOM 1506 O O . ARG A 1 193 ? -44.916 13.903 -15.594 1.00 39.45 193 ARG A O 1
ATOM 1514 N N . ARG A 1 194 ? -44.703 11.942 -14.503 1.00 43.90 194 ARG A N 1
ATOM 1515 C CA A ARG A 1 194 ? -45.817 11.308 -15.271 0.00 46.67 194 ARG A CA 1
ATOM 1516 C CA B ARG A 1 194 ? -45.816 11.298 -15.267 1.00 46.38 194 ARG A CA 1
ATOM 1517 C C . ARG A 1 194 ? -47.221 11.953 -15.063 1.00 47.68 194 ARG A C 1
ATOM 1518 O O . ARG A 1 194 ? -48.281 12.103 -15.889 1.00 49.50 194 ARG A O 1
ATOM 1533 N N . ALA A 1 195 ? -47.403 12.440 -13.840 1.00 48.37 195 ALA A N 1
ATOM 1534 C CA . ALA A 1 195 ? -48.685 13.122 -13.539 1.00 49.92 195 ALA A CA 1
ATOM 1535 C C . ALA A 1 195 ? -48.621 14.624 -13.849 1.00 50.64 195 ALA A C 1
ATOM 1536 O O . ALA A 1 195 ? -49.623 15.160 -14.345 1.00 51.74 195 ALA A O 1
ATOM 1538 N N . ASP A 1 196 ? -47.505 15.287 -13.537 1.00 48.65 196 ASP A N 1
ATOM 1539 C CA . ASP A 1 196 ? -47.343 16.739 -13.804 1.00 48.81 196 ASP A CA 1
ATOM 1540 C C . ASP A 1 196 ? -46.016 16.961 -14.537 1.00 44.99 196 ASP A C 1
ATOM 1541 O O . ASP A 1 196 ? -45.031 17.316 -13.880 1.00 43.68 196 ASP A O 1
ATOM 1546 N N . PRO A 1 197 ? -45.961 16.770 -15.870 1.00 43.52 197 PRO A N 1
ATOM 1547 C CA . PRO A 1 197 ? -44.717 16.901 -16.616 1.00 43.93 197 PRO A CA 1
ATOM 1548 C C . PRO A 1 197 ? -44.122 18.308 -16.564 1.00 43.24 197 PRO A C 1
ATOM 1549 O O . PRO A 1 197 ? -44.863 19.267 -16.562 1.00 43.66 197 PRO A O 1
ATOM 1553 N N . THR A 1 198 ? -42.794 18.384 -16.478 1.00 40.39 198 THR A N 1
ATOM 1554 C CA . THR A 1 198 ? -42.086 19.684 -16.493 1.00 37.77 198 THR A CA 1
ATOM 1555 C C . THR A 1 198 ? -41.097 19.655 -17.668 1.00 37.46 198 THR A C 1
ATOM 1556 O O . THR A 1 198 ? -41.342 18.898 -18.610 1.00 38.27 198 THR A O 1
ATOM 1560 N N . ASP A 1 199 ? -40.057 20.483 -17.621 1.00 36.14 199 ASP A N 1
ATOM 1561 C CA . ASP A 1 199 ? -39.013 20.478 -18.683 1.00 36.02 199 ASP A CA 1
ATOM 1562 C C . ASP A 1 199 ? -37.698 19.917 -18.129 1.00 33.82 199 ASP A C 1
ATOM 1563 O O . ASP A 1 199 ? -36.642 20.258 -18.659 1.00 35.56 199 ASP A O 1
ATOM 1568 N N . ASP A 1 200 ? -37.773 19.143 -17.058 1.00 30.52 200 ASP A N 1
ATOM 1569 C CA . ASP A 1 200 ? -36.563 18.534 -16.453 1.00 28.39 200 ASP A CA 1
ATOM 1570 C C . ASP A 1 200 ? -36.167 17.249 -17.191 1.00 24.72 200 ASP A C 1
ATOM 1571 O O . ASP A 1 200 ? -36.904 16.827 -18.080 1.00 24.56 200 ASP A O 1
ATOM 1576 N N . LEU A 1 201 ? -35.026 16.673 -16.822 1.00 23.67 201 LEU A N 1
ATOM 1577 C CA . LEU A 1 201 ? -34.507 15.481 -17.537 1.00 20.89 201 LEU A CA 1
ATOM 1578 C C . LEU A 1 201 ? -35.493 14.313 -17.410 1.00 21.36 201 LEU A C 1
ATOM 1579 O O . LEU A 1 201 ? -35.743 13.669 -18.420 1.00 21.26 201 LEU A O 1
ATOM 1584 N N . VAL A 1 202 ? -35.992 14.041 -16.204 1.00 22.60 202 VAL A N 1
ATOM 1585 C CA . VAL A 1 202 ? -36.908 12.915 -16.088 1.00 22.67 202 VAL A CA 1
ATOM 1586 C C . VAL A 1 202 ? -38.150 13.125 -16.961 1.00 23.38 202 VAL A C 1
ATOM 1587 O O . VAL A 1 202 ? -38.624 12.189 -17.620 1.00 23.90 202 VAL A O 1
ATOM 1591 N N . SER A 1 203 ? -38.687 14.348 -16.996 1.00 24.71 203 SER A N 1
ATOM 1592 C CA . SER A 1 203 ? -39.828 14.622 -17.874 1.00 26.20 203 SER A CA 1
ATOM 1593 C C . SER A 1 203 ? -39.495 14.324 -19.335 1.00 24.96 203 SER A C 1
ATOM 1594 O O . SER A 1 203 ? -40.279 13.677 -20.048 1.00 27.04 203 SER A O 1
ATOM 1597 N N . VAL A 1 204 ? -38.349 14.818 -19.814 1.00 24.27 204 VAL A N 1
ATOM 1598 C CA . VAL A 1 204 ? -38.005 14.616 -21.219 1.00 24.76 204 VAL A CA 1
ATOM 1599 C C . VAL A 1 204 ? -37.789 13.138 -21.507 1.00 24.69 204 VAL A C 1
ATOM 1600 O O . VAL A 1 204 ? -38.197 12.630 -22.558 1.00 26.99 204 VAL A O 1
ATOM 1604 N N . LEU A 1 205 ? -37.168 12.417 -20.571 1.00 23.59 205 LEU A N 1
ATOM 1605 C CA . LEU A 1 205 ? -36.917 10.996 -20.786 1.00 23.92 205 LEU A CA 1
ATOM 1606 C C . LEU A 1 205 ? -38.205 10.177 -20.741 1.00 26.31 205 LEU A C 1
ATOM 1607 O O . LEU A 1 205 ? -38.357 9.221 -21.510 1.00 26.54 205 LEU A O 1
ATOM 1612 N N . VAL A 1 206 ? -39.146 10.537 -19.861 1.00 26.59 206 VAL A N 1
ATOM 1613 C CA . VAL A 1 206 ? -40.425 9.831 -19.800 1.00 29.52 206 VAL A CA 1
ATOM 1614 C C . VAL A 1 206 ? -41.160 9.943 -21.127 1.00 31.50 206 VAL A C 1
ATOM 1615 O O . VAL A 1 206 ? -41.737 8.965 -21.620 1.00 33.24 206 VAL A O 1
ATOM 1619 N N . SER A 1 207 ? -41.141 11.127 -21.738 1.00 32.41 207 SER A N 1
ATOM 1620 C CA . SER A 1 207 ? -41.875 11.337 -22.981 1.00 34.64 207 SER A CA 1
ATOM 1621 C C . SER A 1 207 ? -41.144 10.834 -24.218 1.00 33.69 207 SER A C 1
ATOM 1622 O O . SER A 1 207 ? -41.752 10.792 -25.288 1.00 34.56 207 SER A O 1
ATOM 1625 N N . SER A 1 208 ? -39.868 10.471 -24.109 1.00 30.14 208 SER A N 1
ATOM 1626 C CA . SER A 1 208 ? -39.113 10.037 -25.279 1.00 29.20 208 SER A CA 1
ATOM 1627 C C . SER A 1 208 ? -39.705 8.753 -25.851 1.00 31.11 208 SER A C 1
ATOM 1628 O O . SER A 1 208 ? -40.066 7.833 -25.115 1.00 31.36 208 SER A O 1
ATOM 1631 N N . GLU A 1 209 ? -39.836 8.705 -27.179 1.00 32.92 209 GLU A N 1
ATOM 1632 C CA . GLU A 1 209 ? -40.354 7.530 -27.872 1.00 34.51 209 GLU A CA 1
ATOM 1633 C C . GLU A 1 209 ? -39.560 7.301 -29.150 1.00 35.53 209 GLU A C 1
ATOM 1634 O O . GLU A 1 209 ? -39.351 8.236 -29.928 1.00 35.44 209 GLU A O 1
ATOM 1640 N N . VAL A 1 210 ? -39.117 6.059 -29.359 1.00 35.26 210 VAL A N 1
ATOM 1641 C CA . VAL A 1 210 ? -38.319 5.668 -30.520 1.00 36.06 210 VAL A CA 1
ATOM 1642 C C . VAL A 1 210 ? -38.806 4.308 -30.994 1.00 40.74 210 VAL A C 1
ATOM 1643 O O . VAL A 1 210 ? -38.924 3.372 -30.198 1.00 40.88 210 VAL A O 1
ATOM 1647 N N . ASP A 1 211 ? -39.079 4.188 -32.293 1.00 44.20 211 ASP A N 1
ATOM 1648 C CA . ASP A 1 211 ? -39.511 2.909 -32.862 1.00 47.47 211 ASP A CA 1
ATOM 1649 C C . ASP A 1 211 ? -40.731 2.349 -32.125 1.00 46.51 211 ASP A C 1
ATOM 1650 O O . ASP A 1 211 ? -40.875 1.133 -31.964 1.00 46.63 211 ASP A O 1
ATOM 1655 N N . GLY A 1 212 ? -41.609 3.234 -31.651 1.00 44.42 212 GLY A N 1
ATOM 1656 C CA . GLY A 1 212 ? -42.766 2.807 -30.884 1.00 43.11 212 GLY A CA 1
ATOM 1657 C C . GLY A 1 212 ? -42.475 2.339 -29.470 1.00 41.39 212 GLY A C 1
ATOM 1658 O O . GLY A 1 212 ? -43.356 1.751 -28.835 1.00 41.93 212 GLY A O 1
ATOM 1659 N N . GLU A 1 213 ? -41.272 2.582 -28.948 1.00 39.29 213 GLU A N 1
ATOM 1660 C CA . GLU A 1 213 ? -40.875 2.106 -27.629 1.00 38.00 213 GLU A CA 1
ATOM 1661 C C . GLU A 1 213 ? -40.602 3.280 -26.697 1.00 34.03 213 GLU A C 1
ATOM 1662 O O . GLU A 1 213 ? -40.245 4.380 -27.131 1.00 32.95 213 GLU A O 1
ATOM 1668 N N . ARG A 1 214 ? -40.738 3.023 -25.395 1.00 30.99 214 ARG A N 1
ATOM 1669 C CA . ARG A 1 214 ? -40.400 4.006 -24.370 1.00 29.93 214 ARG A CA 1
ATOM 1670 C C . ARG A 1 214 ? -39.494 3.380 -23.314 1.00 27.28 214 ARG A C 1
ATOM 1671 O O . ARG A 1 214 ? -39.322 2.158 -23.248 1.00 28.72 214 ARG A O 1
ATOM 1679 N N . LEU A 1 215 ? -38.894 4.238 -22.489 1.00 24.36 215 LEU A N 1
ATOM 1680 C CA . LEU A 1 215 ? -38.073 3.767 -21.383 1.00 22.94 215 LEU A CA 1
ATOM 1681 C C . LEU A 1 215 ? -38.964 3.279 -20.247 1.00 24.82 215 LEU A C 1
ATOM 1682 O O . LEU A 1 215 ? -39.909 3.964 -19.853 1.00 27.03 215 LEU A O 1
ATOM 1687 N N . SER A 1 216 ? -38.646 2.108 -19.708 1.00 25.34 216 SER A N 1
ATOM 1688 C CA . SER A 1 216 ? -39.339 1.617 -18.528 1.00 25.44 216 SER A CA 1
ATOM 1689 C C . SER A 1 216 ? -38.819 2.343 -17.289 1.00 25.67 216 SER A C 1
ATOM 1690 O O . SER A 1 216 ? -37.777 3.000 -17.313 1.00 24.73 216 SER A O 1
ATOM 1693 N N . ASP A 1 217 ? -39.564 2.221 -16.187 1.00 26.29 217 ASP A N 1
ATOM 1694 C CA . ASP A 1 217 ? -39.096 2.800 -14.927 1.00 26.52 217 ASP A CA 1
ATOM 1695 C C . ASP A 1 217 ? -37.731 2.253 -14.536 1.00 24.81 217 ASP A C 1
ATOM 1696 O O . ASP A 1 217 ? -36.854 3.011 -14.104 1.00 23.82 217 ASP A O 1
ATOM 1701 N N . ASP A 1 218 ? -37.536 0.940 -14.683 1.00 25.00 218 ASP A N 1
ATOM 1702 C CA . ASP A 1 218 ? -36.245 0.317 -14.395 1.00 25.84 218 ASP A CA 1
ATOM 1703 C C . ASP A 1 218 ? -35.144 0.991 -15.202 1.00 24.15 218 ASP A C 1
ATOM 1704 O O . ASP A 1 218 ? -34.082 1.335 -14.677 1.00 23.55 218 ASP A O 1
ATOM 1709 N N . GLU A 1 219 ? -35.385 1.180 -16.501 1.00 22.64 219 GLU A N 1
ATOM 1710 C CA . GLU A 1 219 ? -34.382 1.778 -17.375 1.00 22.86 219 GLU A CA 1
ATOM 1711 C C . GLU A 1 219 ? -34.156 3.246 -17.035 1.00 21.32 219 GLU A C 1
ATOM 1712 O O . GLU A 1 219 ? -33.021 3.733 -17.088 1.00 22.06 219 GLU A O 1
ATOM 1718 N N . LEU A 1 220 ? -35.227 3.964 -16.676 1.00 21.39 220 LEU A N 1
ATOM 1719 C CA . LEU A 1 220 ? -35.071 5.365 -16.308 1.00 21.00 220 LEU A CA 1
ATOM 1720 C C . LEU A 1 220 ? -34.159 5.511 -15.100 1.00 21.17 220 LEU A C 1
ATOM 1721 O O . LEU A 1 220 ? -33.319 6.414 -15.064 1.00 20.90 220 LEU A O 1
ATOM 1726 N N . VAL A 1 221 ? -34.293 4.619 -14.113 1.00 20.51 221 VAL A N 1
ATOM 1727 C CA . VAL A 1 221 ? -33.426 4.702 -12.939 1.00 19.59 221 VAL A CA 1
ATOM 1728 C C . VAL A 1 221 ? -31.977 4.452 -13.339 1.00 18.84 221 VAL A C 1
ATOM 1729 O O . VAL A 1 221 ? -31.074 5.219 -12.980 1.00 19.18 221 VAL A O 1
ATOM 1733 N N . MET A 1 222 ? -31.735 3.395 -14.127 1.00 19.71 222 MET A N 1
ATOM 1734 C CA . MET A 1 222 ? -30.354 3.054 -14.468 1.00 19.28 222 MET A CA 1
ATOM 1735 C C . MET A 1 222 ? -29.717 4.109 -15.359 1.00 18.04 222 MET A C 1
ATOM 1736 O O . MET A 1 222 ? -28.547 4.456 -15.171 1.00 18.52 222 MET A O 1
ATOM 1741 N N . GLU A 1 223 ? -30.454 4.591 -16.373 1.00 17.37 223 GLU A N 1
ATOM 1742 C CA . GLU A 1 223 ? -29.857 5.536 -17.308 1.00 18.05 223 GLU A CA 1
ATOM 1743 C C . GLU A 1 223 ? -29.650 6.893 -16.652 1.00 17.04 223 GLU A C 1
ATOM 1744 O O . GLU A 1 223 ? -28.642 7.557 -16.906 1.00 17.45 223 GLU A O 1
ATOM 1750 N N . THR A 1 224 ? -30.571 7.326 -15.778 1.00 17.65 224 THR A N 1
ATOM 1751 C CA . THR A 1 224 ? -30.316 8.605 -15.115 1.00 17.75 224 THR A CA 1
ATOM 1752 C C . THR A 1 224 ? -29.188 8.478 -14.103 1.00 16.23 224 THR A C 1
ATOM 1753 O O . THR A 1 224 ? -28.488 9.455 -13.857 1.00 16.81 224 THR A O 1
ATOM 1757 N N . LEU A 1 225 ? -28.972 7.281 -13.546 1.00 16.38 225 LEU A N 1
ATOM 1758 C CA . LEU A 1 225 ? -27.846 7.100 -12.635 1.00 16.71 225 LEU A CA 1
ATOM 1759 C C . LEU A 1 225 ? -26.514 7.159 -13.383 1.00 16.92 225 LEU A C 1
ATOM 1760 O O . LEU A 1 225 ? -25.553 7.786 -12.905 1.00 17.25 225 LEU A O 1
ATOM 1765 N N . LEU A 1 226 ? -26.446 6.525 -14.567 1.00 17.00 226 LEU A N 1
ATOM 1766 C CA . LEU A 1 226 ? -25.292 6.667 -15.445 1.00 17.13 226 LEU A CA 1
ATOM 1767 C C . LEU A 1 226 ? -25.020 8.142 -15.741 1.00 17.14 226 LEU A C 1
ATOM 1768 O O . LEU A 1 226 ? -23.874 8.603 -15.672 1.00 18.07 226 LEU A O 1
ATOM 1773 N N . ILE A 1 227 ? -26.077 8.899 -16.042 1.00 16.43 227 ILE A N 1
ATOM 1774 C CA . ILE A 1 227 ? -25.943 10.326 -16.326 1.00 16.62 227 ILE A CA 1
ATOM 1775 C C . ILE A 1 227 ? -25.491 11.100 -15.088 1.00 15.50 227 ILE A C 1
ATOM 1776 O O . ILE A 1 227 ? -24.666 12.011 -15.189 1.00 17.29 227 ILE A O 1
ATOM 1781 N N . LEU A 1 228 ? -26.052 10.786 -13.911 1.00 15.69 228 LEU A N 1
ATOM 1782 C CA . LEU A 1 228 ? -25.664 11.484 -12.693 1.00 16.22 228 LEU A CA 1
ATOM 1783 C C . LEU A 1 228 ? -24.169 11.352 -12.472 1.00 15.08 228 LEU A C 1
ATOM 1784 O O . LEU A 1 228 ? -23.474 12.338 -12.201 1.00 16.47 228 LEU A O 1
ATOM 1789 N N . ILE A 1 229 ? -23.654 10.131 -12.589 1.00 16.08 229 ILE A N 1
ATOM 1790 C CA . ILE A 1 229 ? -22.259 9.890 -12.252 1.00 16.48 229 ILE A CA 1
ATOM 1791 C C . ILE A 1 229 ? -21.335 10.404 -13.354 1.00 16.03 229 ILE A C 1
ATOM 1792 O O . ILE A 1 229 ? -20.276 10.976 -13.076 1.00 16.69 229 ILE A O 1
ATOM 1797 N N . GLY A 1 230 ? -21.736 10.271 -14.625 1.00 16.82 230 GLY A N 1
ATOM 1798 C CA . GLY A 1 230 ? -21.014 10.989 -15.663 1.00 17.52 230 GLY A CA 1
ATOM 1799 C C . GLY A 1 230 ? -21.013 12.483 -15.401 1.00 17.44 230 GLY A C 1
ATOM 1800 O O . GLY A 1 230 ? -19.987 13.150 -15.539 1.00 18.37 230 GLY A O 1
ATOM 1801 N N . GLY A 1 231 ? -22.157 13.019 -14.976 1.00 16.70 231 GLY A N 1
ATOM 1802 C CA . GLY A 1 231 ? -22.245 14.447 -14.718 1.00 17.88 231 GLY A CA 1
ATOM 1803 C C . GLY A 1 231 ? -21.376 14.907 -13.561 1.00 17.74 231 GLY A C 1
ATOM 1804 O O . GLY A 1 231 ? -20.774 15.986 -13.616 1.00 21.41 231 GLY A O 1
ATOM 1805 N N . ASP A 1 232 ? -21.268 14.103 -12.505 1.00 15.60 232 ASP A N 1
ATOM 1806 C CA . ASP A 1 232 ? -20.653 14.606 -11.288 1.00 15.13 232 ASP A CA 1
ATOM 1807 C C . ASP A 1 232 ? -19.328 13.953 -10.903 1.00 14.69 232 ASP A C 1
ATOM 1808 O O . ASP A 1 232 ? -18.761 14.339 -9.868 1.00 15.30 232 ASP A O 1
ATOM 1813 N N . GLU A 1 233 ? -18.792 13.016 -11.707 1.00 14.33 233 GLU A N 1
ATOM 1814 C CA . GLU A 1 233 ? -17.523 12.371 -11.377 1.00 15.05 233 GLU A CA 1
ATOM 1815 C C . GLU A 1 233 ? -16.432 12.510 -12.429 1.00 15.51 233 GLU A C 1
ATOM 1816 O O . GLU A 1 233 ? -15.318 12.044 -12.193 1.00 18.62 233 GLU A O 1
ATOM 1822 N N . THR A 1 234 ? -16.700 13.138 -13.575 1.00 14.13 234 THR A N 1
ATOM 1823 C CA . THR A 1 234 ? -15.736 13.172 -14.676 1.00 13.62 234 THR A CA 1
ATOM 1824 C C . THR A 1 234 ? -15.228 14.579 -14.960 1.00 12.92 234 THR A C 1
ATOM 1825 O O . THR A 1 234 ? -14.040 14.842 -14.804 1.00 13.53 234 THR A O 1
ATOM 1829 N N . THR A 1 235 ? -16.131 15.481 -15.368 1.00 13.07 235 THR A N 1
ATOM 1830 C CA . THR A 1 235 ? -15.762 16.818 -15.813 1.00 13.61 235 THR A CA 1
ATOM 1831 C C . THR A 1 235 ? -14.918 17.544 -14.786 1.00 12.74 235 THR A C 1
ATOM 1832 O O . THR A 1 235 ? -13.998 18.289 -15.150 1.00 13.28 235 THR A O 1
ATOM 1836 N N . ARG A 1 236 ? -15.216 17.333 -13.495 1.00 12.61 236 ARG A N 1
ATOM 1837 C CA . ARG A 1 236 ? -14.457 17.964 -12.421 1.00 13.14 236 ARG A CA 1
ATOM 1838 C C . ARG A 1 236 ? -12.952 17.792 -12.626 1.00 12.40 236 ARG A C 1
ATOM 1839 O O . ARG A 1 236 ? -12.169 18.702 -12.334 1.00 13.78 236 ARG A O 1
ATOM 1847 N N . HIS A 1 237 ? -12.523 16.621 -13.115 1.00 12.06 237 HIS A N 1
ATOM 1848 C CA . HIS A 1 237 ? -11.096 16.336 -13.219 1.00 12.29 237 HIS A CA 1
ATOM 1849 C C . HIS A 1 237 ? -10.457 17.025 -14.403 1.00 12.21 237 HIS A C 1
ATOM 1850 O O . HIS A 1 237 ? -9.259 17.310 -14.360 1.00 12.89 237 HIS A O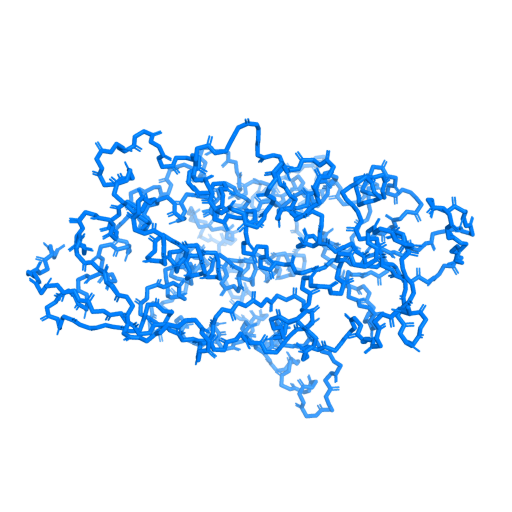 1
ATOM 1857 N N . THR A 1 238 ? -11.238 17.281 -15.460 1.00 12.63 238 THR A N 1
ATOM 1858 C CA . THR A 1 238 ? -10.701 18.096 -16.532 1.00 12.55 238 THR A CA 1
ATOM 1859 C C . THR A 1 238 ? -10.644 19.556 -16.120 1.00 12.97 238 THR A C 1
ATOM 1860 O O . THR A 1 238 ? -9.685 20.259 -16.455 1.00 13.80 238 THR A O 1
ATOM 1864 N N . LEU A 1 239 ? -11.648 20.023 -15.374 1.00 12.71 239 LEU A N 1
ATOM 1865 C CA . LEU A 1 239 ? -11.615 21.396 -14.879 1.00 14.37 239 LEU A CA 1
ATOM 1866 C C . LEU A 1 239 ? -10.388 21.628 -14.008 1.00 14.23 239 LEU A C 1
ATOM 1867 O O . LEU A 1 239 ? -9.643 22.591 -14.208 1.00 15.35 239 LEU A O 1
ATOM 1872 N N . SER A 1 240 ? -10.134 20.734 -13.053 1.00 13.77 240 SER A N 1
ATOM 1873 C CA . SER A 1 240 ? -8.998 20.961 -12.159 1.00 13.30 240 SER A CA 1
ATOM 1874 C C . SER A 1 240 ? -7.674 20.705 -12.875 1.00 13.48 240 SER A C 1
ATOM 1875 O O . SER A 1 240 ? -6.772 21.551 -12.857 1.00 14.57 240 SER A O 1
ATOM 1878 N N . GLY A 1 241 ? -7.523 19.536 -13.508 1.00 13.78 241 GLY A N 1
ATOM 1879 C CA . GLY A 1 241 ? -6.243 19.211 -14.118 1.00 14.49 241 GLY A CA 1
ATOM 1880 C C . GLY A 1 241 ? -5.943 20.049 -15.345 1.00 13.73 241 GLY A C 1
ATOM 1881 O O . GLY A 1 241 ? -4.779 20.364 -15.614 1.00 14.26 241 GLY A O 1
ATOM 1882 N N . GLY A 1 242 ? -6.983 20.463 -16.070 1.00 14.03 242 GLY A N 1
ATOM 1883 C CA . GLY A 1 242 ? -6.765 21.340 -17.213 1.00 14.00 242 GLY A CA 1
ATOM 1884 C C . GLY A 1 242 ? -6.338 22.735 -16.776 1.00 14.28 242 GLY A C 1
ATOM 1885 O O . GLY A 1 242 ? -5.384 23.315 -17.318 1.00 15.36 242 GLY A O 1
ATOM 1886 N N . THR A 1 243 ? -7.012 23.283 -15.752 1.00 14.10 243 THR A N 1
ATOM 1887 C CA . THR A 1 243 ? -6.594 24.569 -15.217 1.00 14.71 243 THR A CA 1
ATOM 1888 C C . THR A 1 243 ? -5.198 24.482 -14.634 1.00 14.27 243 THR A C 1
ATOM 1889 O O . THR A 1 243 ? -4.400 25.416 -14.783 1.00 15.37 243 THR A O 1
ATOM 1893 N N . GLU A 1 244 ? -4.870 23.356 -13.983 1.00 14.30 244 GLU A N 1
ATOM 1894 C CA . GLU A 1 244 ? -3.526 23.181 -13.457 1.00 14.94 244 GLU A CA 1
ATOM 1895 C C . GLU A 1 244 ? -2.477 23.355 -14.558 1.00 14.78 244 GLU A C 1
ATOM 1896 O O . GLU A 1 244 ? -1.466 24.026 -14.365 1.00 16.03 244 GLU A O 1
ATOM 1902 N N . GLN A 1 245 ? -2.718 22.788 -15.744 1.00 14.70 245 GLN A N 1
ATOM 1903 C CA . GLN A 1 245 ? -1.744 22.940 -16.822 1.00 15.97 245 GLN A CA 1
ATOM 1904 C C . GLN A 1 245 ? -1.640 24.374 -17.316 1.00 15.49 245 GLN A C 1
ATOM 1905 O O . GLN A 1 245 ? -0.543 24.812 -17.681 1.00 16.84 245 GLN A O 1
ATOM 1911 N N . LEU A 1 246 ? -2.749 25.123 -17.318 1.00 15.50 246 LEU A N 1
ATOM 1912 C CA . LEU A 1 246 ? -2.682 26.534 -17.695 1.00 16.59 246 LEU A CA 1
ATOM 1913 C C . LEU A 1 246 ? -1.840 27.313 -16.701 1.00 17.30 246 LEU A C 1
ATOM 1914 O O . LEU A 1 246 ? -1.117 28.234 -17.081 1.00 19.76 246 LEU A O 1
ATOM 1919 N N . LEU A 1 247 ? -1.926 26.954 -15.415 1.00 17.34 247 LEU A N 1
ATOM 1920 C CA . LEU A 1 247 ? -1.164 27.656 -14.389 1.00 19.82 247 LEU A CA 1
ATOM 1921 C C . LEU A 1 247 ? 0.306 27.250 -14.381 1.00 22.09 247 LEU A C 1
ATOM 1922 O O . LEU A 1 247 ? 1.174 28.086 -14.087 1.00 26.13 247 LEU A O 1
ATOM 1927 N N . ARG A 1 248 ? 0.605 25.986 -14.714 1.00 20.74 248 ARG A N 1
ATOM 1928 C CA A ARG A 1 248 ? 1.991 25.522 -14.731 0.56 21.37 248 ARG A CA 1
ATOM 1929 C CA B ARG A 1 248 ? 1.987 25.517 -14.729 0.44 21.48 248 ARG A CA 1
ATOM 1930 C C . ARG A 1 248 ? 2.762 26.098 -15.902 1.00 22.22 248 ARG A C 1
ATOM 1931 O O . ARG A 1 248 ? 3.984 26.278 -15.811 1.00 24.84 248 ARG A O 1
ATOM 1946 N N . ASN A 1 249 ? 2.074 26.386 -16.997 1.00 21.93 249 ASN A N 1
ATOM 1947 C CA . ASN A 1 249 ? 2.668 26.890 -18.225 1.00 22.89 249 ASN A CA 1
ATOM 1948 C C . ASN A 1 249 ? 2.016 28.243 -18.455 1.00 22.30 249 ASN A C 1
ATOM 1949 O O . ASN A 1 249 ? 1.048 28.355 -19.207 1.00 23.37 249 ASN A O 1
ATOM 1954 N N . ARG A 1 250 ? 2.530 29.285 -17.798 1.00 22.67 250 ARG A N 1
ATOM 1955 C CA A ARG A 1 250 ? 1.787 30.538 -17.795 0.62 23.70 250 ARG A CA 1
ATOM 1956 C CA B ARG A 1 250 ? 1.797 30.545 -17.790 0.38 23.96 250 ARG A CA 1
ATOM 1957 C C . ARG A 1 250 ? 1.708 31.198 -19.161 1.00 22.73 250 ARG A C 1
ATOM 1958 O O . ARG A 1 250 ? 0.843 32.056 -19.362 1.00 23.50 250 ARG A O 1
ATOM 1973 N N . ASP A 1 251 ? 2.574 30.815 -20.102 1.00 21.71 251 ASP A N 1
ATOM 1974 C CA . ASP A 1 251 ? 2.397 31.310 -21.459 1.00 21.71 251 ASP A CA 1
ATOM 1975 C C . ASP A 1 251 ? 1.049 30.869 -22.014 1.00 19.46 251 ASP A C 1
ATOM 1976 O O . ASP A 1 251 ? 0.427 31.593 -22.806 1.00 20.85 251 ASP A O 1
ATOM 1981 N N . GLN A 1 252 ? 0.570 29.693 -21.591 1.00 19.03 252 GLN A N 1
ATOM 1982 C CA . GLN A 1 252 ? -0.722 29.197 -22.053 1.00 18.18 252 GLN A CA 1
ATOM 1983 C C . GLN A 1 252 ? -1.858 29.982 -21.409 1.00 18.52 252 GLN A C 1
ATOM 1984 O O . GLN A 1 252 ? -2.806 30.398 -22.090 1.00 18.77 252 GLN A O 1
ATOM 1990 N N . TRP A 1 253 ? -1.757 30.225 -20.097 1.00 18.67 253 TRP A N 1
ATOM 1991 C CA . TRP A 1 253 ? -2.708 31.098 -19.416 1.00 18.76 253 TRP A CA 1
ATOM 1992 C C . TRP A 1 253 ? -2.769 32.461 -20.094 1.00 18.89 253 TRP A C 1
ATOM 1993 O O . TRP A 1 253 ? -3.854 32.984 -20.376 1.00 18.84 253 TRP A O 1
ATOM 2004 N N . ASP A 1 254 ? -1.600 33.034 -20.396 1.00 20.70 254 ASP A N 1
ATOM 2005 C CA . ASP A 1 254 ? -1.550 34.361 -20.999 1.00 22.04 254 ASP A CA 1
ATOM 2006 C C . ASP A 1 254 ? -2.183 34.376 -22.394 1.00 21.35 254 ASP A C 1
ATOM 2007 O O . ASP A 1 254 ? -2.878 35.336 -22.752 1.00 22.47 254 ASP A O 1
ATOM 2012 N N . LEU A 1 255 ? -1.949 33.332 -23.200 1.00 20.82 255 LEU A N 1
ATOM 2013 C CA . LEU A 1 255 ? -2.574 33.268 -2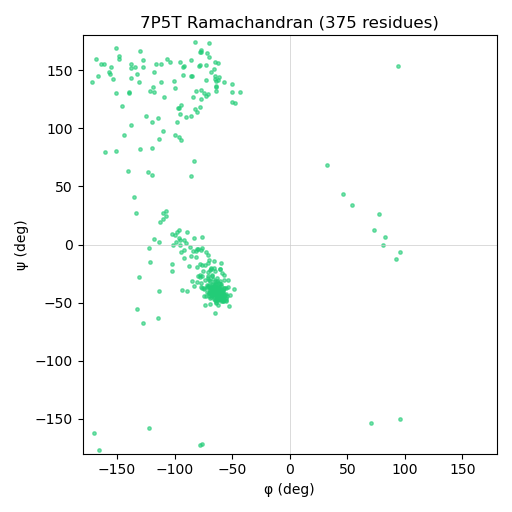4.524 1.00 21.78 255 LEU A CA 1
ATOM 2014 C C . LEU A 1 255 ? -4.089 33.332 -24.398 1.00 21.32 255 LEU A C 1
ATOM 2015 O O . LEU A 1 255 ? -4.757 34.075 -25.120 1.00 22.32 255 LEU A O 1
ATOM 2020 N N . LEU A 1 256 ? -4.653 32.536 -23.485 1.00 21.03 256 LEU A N 1
ATOM 2021 C CA . LEU A 1 256 ? -6.105 32.503 -23.326 1.00 22.91 256 LEU A CA 1
ATOM 2022 C C . LEU A 1 256 ? -6.639 33.813 -22.781 1.00 25.79 256 LEU A C 1
ATOM 2023 O O . LEU A 1 256 ? -7.737 34.238 -23.164 1.00 27.01 256 LEU A O 1
ATOM 2028 N N . GLN A 1 257 ? -5.900 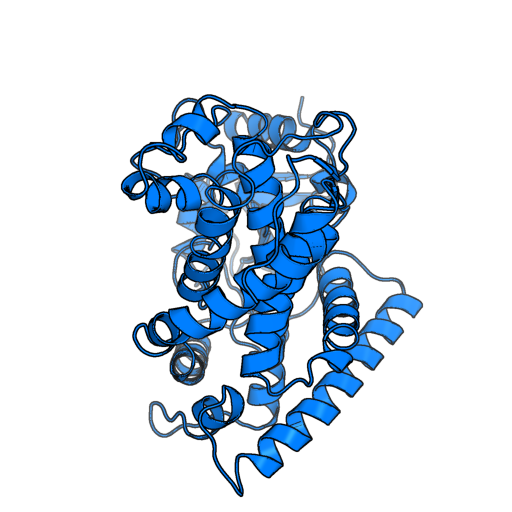34.440 -21.860 1.00 26.94 257 GLN A N 1
ATOM 2029 C CA A GLN A 1 257 ? -6.338 35.721 -21.310 0.75 30.61 257 GLN A CA 1
ATOM 2030 C CA B GLN A 1 257 ? -6.322 35.724 -21.305 0.25 30.21 257 GLN A CA 1
ATOM 2031 C C . GLN A 1 257 ? -6.481 36.774 -22.391 1.00 30.94 257 GLN A C 1
ATOM 2032 O O . GLN A 1 257 ? -7.364 37.637 -22.312 1.00 32.74 257 GLN A O 1
ATOM 2043 N N . ARG A 1 258 ? -5.615 36.743 -23.384 1.00 27.89 258 ARG A N 1
ATOM 2044 C CA . ARG A 1 258 ? -5.645 37.797 -24.373 1.00 28.88 258 ARG A CA 1
ATOM 2045 C C . ARG A 1 258 ? -6.530 37.470 -25.565 1.00 26.94 258 ARG A C 1
ATOM 2046 O O . ARG A 1 258 ? -6.843 38.380 -26.339 1.00 29.35 258 ARG A O 1
ATOM 2054 N N . ASP A 1 259 ? -6.978 36.219 -25.722 1.00 24.00 259 ASP A N 1
ATOM 2055 C CA . ASP A 1 259 ? -7.720 35.823 -26.922 1.00 22.47 259 ASP A CA 1
ATOM 2056 C C . ASP A 1 259 ? -8.818 34.814 -26.602 1.00 21.74 259 ASP A C 1
ATOM 2057 O O . ASP A 1 259 ? -8.587 33.598 -26.609 1.00 21.60 259 ASP A O 1
ATOM 2062 N N . PRO A 1 260 ? -10.046 35.287 -26.370 1.00 23.16 260 PRO A N 1
ATOM 2063 C CA . PRO A 1 260 ? -11.155 34.361 -26.063 1.00 24.46 260 PRO A CA 1
ATOM 2064 C C . PRO A 1 260 ? -11.429 33.337 -27.147 1.00 21.86 260 PRO A C 1
ATOM 2065 O O . PRO A 1 260 ? -11.972 32.260 -26.849 1.00 22.34 260 PRO A O 1
ATOM 2069 N N . SER A 1 261 ? -11.074 33.624 -28.401 1.00 21.06 261 SER A N 1
ATOM 2070 C CA . SER A 1 261 ? -11.328 32.667 -29.467 1.00 20.65 261 SER A CA 1
ATOM 2071 C C . SER A 1 261 ? -10.429 31.447 -29.396 1.00 19.14 261 SER A C 1
ATOM 2072 O O . SER A 1 261 ? -10.677 30.484 -30.121 1.00 20.30 261 SER A O 1
ATOM 2075 N N . LEU A 1 262 ? -9.413 31.448 -28.528 1.00 17.37 262 LEU A N 1
ATOM 2076 C CA . LEU A 1 262 ? -8.605 30.254 -28.312 1.00 16.42 262 LEU A CA 1
ATOM 2077 C C . LEU A 1 262 ? -9.238 29.296 -27.309 1.00 15.49 262 LEU A C 1
ATOM 2078 O O . LEU A 1 262 ? -8.724 28.188 -27.132 1.00 15.88 262 LEU A O 1
ATOM 2083 N N . LEU A 1 263 ? -10.345 29.677 -26.669 1.00 16.07 263 LEU A N 1
ATOM 2084 C CA . LEU A 1 263 ? -10.911 28.810 -25.636 1.00 15.84 263 LEU A CA 1
ATOM 2085 C C . LEU A 1 263 ? -11.328 27.442 -26.169 1.00 15.33 263 LEU A C 1
ATOM 2086 O O . LEU A 1 263 ? -11.040 26.449 -25.490 1.00 15.06 263 LEU A O 1
ATOM 2091 N N . PRO A 1 264 ? -11.992 27.296 -27.329 1.00 16.19 264 PRO A N 1
ATOM 2092 C CA . PRO A 1 264 ? -12.371 25.932 -27.743 1.00 15.62 264 PRO A CA 1
ATOM 2093 C C . PRO A 1 264 ? -11.188 24.991 -27.876 1.00 15.14 264 PRO A C 1
ATOM 2094 O O . PRO A 1 264 ? -11.256 23.850 -27.393 1.00 16.00 264 PRO A O 1
ATOM 2098 N N . GLY A 1 265 ? -10.084 25.441 -28.472 1.00 15.42 265 GLY A N 1
ATOM 2099 C CA . GLY A 1 265 ? -8.904 24.593 -28.563 1.00 15.12 265 GLY A CA 1
ATOM 2100 C C . GLY A 1 265 ? -8.305 24.277 -27.204 1.00 14.38 265 GLY A C 1
ATOM 2101 O O . GLY A 1 265 ? -7.806 23.166 -26.969 1.00 14.67 265 GLY A O 1
ATOM 2102 N N . ALA A 1 266 ? -8.369 25.237 -26.273 1.00 14.23 266 ALA A N 1
ATOM 2103 C CA . ALA A 1 266 ? -7.886 24.992 -24.912 1.00 14.33 266 ALA A CA 1
ATOM 2104 C C . ALA A 1 266 ? -8.688 23.906 -24.227 1.00 13.80 266 ALA A C 1
ATOM 2105 O O . ALA A 1 266 ? -8.111 23.052 -23.550 1.00 13.55 266 ALA A O 1
ATOM 2107 N N . ILE A 1 267 ? -10.015 23.941 -24.355 1.00 13.14 267 ILE A N 1
ATOM 2108 C CA . ILE A 1 267 ? -10.838 22.905 -23.727 1.00 13.66 267 ILE A CA 1
ATOM 2109 C C . ILE A 1 267 ? -10.464 21.531 -24.283 1.00 13.58 267 ILE A C 1
ATOM 2110 O O . ILE A 1 267 ? -10.364 20.546 -23.537 1.00 13.31 267 ILE A O 1
ATOM 2115 N N . GLU A 1 268 ? -10.229 21.441 -25.605 1.00 13.04 268 GLU A N 1
ATOM 2116 C CA . GLU A 1 268 ? -9.831 20.160 -26.182 1.00 13.27 268 GLU A CA 1
ATOM 2117 C C . GLU A 1 268 ? -8.495 19.677 -25.619 1.00 12.76 268 GLU A C 1
ATOM 2118 O O . GLU A 1 268 ? -8.329 18.481 -25.346 1.00 13.14 268 GLU A O 1
ATOM 2124 N N . GLU A 1 269 ? -7.530 20.582 -25.436 1.00 12.76 269 GLU A N 1
ATOM 2125 C CA . GLU A 1 269 ? -6.247 20.177 -24.875 1.00 12.92 269 GLU A CA 1
ATOM 2126 C C . GLU A 1 269 ? -6.370 19.806 -23.401 1.00 12.86 269 GLU A C 1
ATOM 2127 O O . GLU A 1 269 ? -5.704 18.872 -22.933 1.00 13.68 269 GLU A O 1
ATOM 2133 N N . MET A 1 270 ? -7.243 20.491 -22.662 1.00 12.68 270 MET A N 1
ATOM 2134 C CA A MET A 1 270 ? -7.491 20.079 -21.283 0.66 12.80 270 MET A CA 1
ATOM 2135 C CA B MET A 1 270 ? -7.516 20.084 -21.285 0.34 13.17 270 MET A CA 1
ATOM 2136 C C . MET A 1 270 ? -8.048 18.662 -21.239 1.00 12.43 270 MET A C 1
ATOM 2137 O O . MET A 1 270 ? -7.632 17.860 -20.388 1.00 13.01 270 MET A O 1
ATOM 2146 N N . LEU A 1 271 ? -8.977 18.330 -22.153 1.00 12.38 271 LEU A N 1
ATOM 2147 C CA . LEU A 1 271 ? -9.534 16.987 -22.214 1.00 12.03 271 LEU A CA 1
ATOM 2148 C C . LEU A 1 271 ? -8.485 15.954 -22.609 1.00 11.82 271 LEU A C 1
ATOM 2149 O O . LEU A 1 271 ? -8.396 14.889 -21.983 1.00 13.02 271 LEU A O 1
ATOM 2154 N N . ARG A 1 272 ? -7.686 16.235 -23.653 1.00 12.16 272 ARG A N 1
ATOM 2155 C CA . ARG A 1 272 ? -6.641 15.292 -24.053 1.00 12.12 272 ARG A CA 1
ATOM 2156 C C . ARG A 1 272 ? -5.732 14.984 -22.875 1.00 11.85 272 ARG A C 1
ATOM 2157 O O . ARG A 1 272 ? -5.439 13.821 -22.574 1.00 12.90 272 ARG A O 1
ATOM 2165 N N . TRP A 1 273 ? -5.279 16.027 -22.199 1.00 12.30 273 TRP A N 1
ATOM 2166 C CA . TRP A 1 273 ? -4.265 15.885 -21.164 1.00 12.54 273 TRP A CA 1
ATOM 2167 C C . TRP A 1 273 ? -4.801 15.143 -19.953 1.00 12.42 273 TRP A C 1
ATOM 2168 O O . TRP A 1 273 ? -4.099 14.290 -19.389 1.00 13.17 273 TRP A O 1
ATOM 2179 N N . THR A 1 274 ? -6.021 15.470 -19.524 1.00 12.47 274 THR A N 1
ATOM 2180 C CA . THR A 1 274 ? -6.498 14.967 -18.234 1.00 12.27 274 THR A CA 1
ATOM 2181 C C . THR A 1 274 ? -7.111 13.581 -18.340 1.00 11.84 274 THR A C 1
ATOM 2182 O O . THR A 1 274 ? -7.067 12.828 -17.359 1.00 13.80 274 THR A O 1
ATOM 2186 N N . ALA A 1 275 ? -7.740 13.248 -19.489 1.00 12.29 275 ALA A N 1
ATOM 2187 C CA . ALA A 1 275 ? -8.387 11.955 -19.713 1.00 12.68 275 ALA A CA 1
ATOM 2188 C C . ALA A 1 275 ? -8.985 11.377 -18.425 1.00 12.71 275 ALA A C 1
ATOM 2189 O O . ALA A 1 275 ? -8.495 10.366 -17.913 1.00 13.75 275 ALA A O 1
ATOM 2191 N N . PRO A 1 276 ? -10.035 11.985 -17.873 1.00 12.97 276 PRO A N 1
ATOM 2192 C CA . PRO A 1 276 ? -10.552 11.509 -16.566 1.00 13.72 276 PRO A CA 1
ATOM 2193 C C . PRO A 1 276 ? -10.912 10.041 -16.549 1.00 12.28 276 PRO A C 1
ATOM 2194 O O . PRO A 1 276 ? -10.727 9.372 -15.510 1.00 13.98 276 PRO A O 1
ATOM 2198 N N . VAL A 1 277 ? -11.474 9.529 -17.641 1.00 12.86 277 VAL A N 1
ATOM 2199 C CA . VAL A 1 277 ? -11.767 8.104 -17.757 1.00 12.92 277 VAL A CA 1
ATOM 2200 C C . VAL A 1 277 ? -10.507 7.427 -18.268 1.00 13.04 277 VAL A C 1
ATOM 2201 O O . VAL A 1 277 ? -10.118 7.616 -19.434 1.00 13.75 277 VAL A O 1
ATOM 2205 N N . LYS A 1 278 ? -9.872 6.635 -17.390 1.00 13.46 278 LYS A N 1
ATOM 2206 C CA . LYS A 1 278 ? -8.595 6.023 -17.718 1.00 14.29 278 LYS A CA 1
ATOM 2207 C C . LYS A 1 278 ? -8.752 4.787 -18.586 1.00 13.84 278 LYS A C 1
ATOM 2208 O O . LYS A 1 278 ? -7.839 4.444 -19.340 1.00 14.71 278 LYS A O 1
ATOM 2214 N N . ASN A 1 279 ? -9.882 4.108 -18.493 1.00 13.16 279 ASN A N 1
ATOM 2215 C CA . ASN A 1 279 ? -10.087 2.918 -19.295 1.00 13.62 279 ASN A CA 1
ATOM 2216 C C . ASN A 1 279 ? -11.560 2.563 -19.308 1.00 14.37 279 ASN A C 1
ATOM 2217 O O . ASN A 1 279 ? -12.336 2.955 -18.424 1.00 15.02 279 ASN A O 1
ATOM 2222 N N . MET A 1 280 ? -11.940 1.855 -20.361 1.00 13.98 280 MET A N 1
ATOM 2223 C CA . MET A 1 280 ? -13.194 1.153 -20.394 1.00 13.55 280 MET A CA 1
ATOM 2224 C C . MET A 1 280 ? -12.869 -0.241 -20.915 1.00 14.07 280 MET A C 1
ATOM 2225 O O . MET A 1 280 ? -11.983 -0.388 -21.757 1.00 15.38 280 MET A O 1
ATOM 2230 N N . CYS A 1 281 ? -13.588 -1.272 -20.459 1.00 14.31 281 CYS A N 1
ATOM 2231 C CA . CYS A 1 281 ? -13.271 -2.627 -20.895 1.00 15.33 281 CYS A CA 1
ATOM 2232 C C . CYS A 1 281 ? -14.133 -3.064 -22.077 1.00 16.13 281 CYS A C 1
ATOM 2233 O O . CYS A 1 281 ? -15.246 -2.578 -22.290 1.00 16.38 281 CYS A O 1
ATOM 2236 N N . ARG A 1 282 ? -13.602 -4.036 -22.819 1.00 15.57 282 ARG A N 1
ATOM 2237 C CA . ARG A 1 282 ? -14.325 -4.735 -23.874 1.00 15.89 282 ARG A CA 1
ATOM 2238 C C . ARG A 1 282 ? -14.118 -6.223 -23.662 1.00 16.67 282 ARG A C 1
ATOM 2239 O O . ARG A 1 282 ? -13.019 -6.648 -23.308 1.00 19.31 282 ARG A O 1
ATOM 2247 N N . VAL A 1 283 ? -15.160 -7.018 -23.864 1.00 16.20 283 VAL A N 1
ATOM 2248 C CA . VAL A 1 283 ? -15.030 -8.468 -23.742 1.00 17.42 283 VAL A CA 1
ATOM 2249 C C . VAL A 1 283 ? -14.890 -9.063 -25.141 1.00 18.29 283 VAL A C 1
ATOM 2250 O O . VAL A 1 283 ? -15.601 -8.664 -26.078 1.00 18.15 283 VAL A O 1
ATOM 2254 N N . LEU A 1 284 ? -13.933 -9.975 -25.297 1.00 18.24 284 LEU A N 1
ATOM 2255 C CA . LEU A 1 284 ? -13.704 -10.622 -26.585 1.00 18.56 284 LEU A CA 1
ATOM 2256 C C . LEU A 1 284 ? -14.795 -11.647 -26.860 1.00 19.29 284 LEU A C 1
ATOM 2257 O O . LEU A 1 284 ? -15.098 -12.501 -26.018 1.00 20.39 284 LEU A O 1
ATOM 2262 N N . THR A 1 285 ? -15.380 -11.573 -28.049 1.00 19.94 285 THR A N 1
ATOM 2263 C CA . THR A 1 285 ? -16.381 -12.552 -28.454 1.00 20.05 285 THR A CA 1
ATOM 2264 C C . THR A 1 285 ? -15.781 -13.732 -29.205 1.00 22.87 285 THR A C 1
ATOM 2265 O O . THR A 1 285 ? -16.509 -14.679 -29.526 1.00 24.23 285 THR A O 1
ATOM 2269 N N . ALA A 1 286 ? -14.481 -13.696 -29.491 1.00 23.18 286 ALA A N 1
ATOM 2270 C CA . ALA A 1 286 ? -13.801 -14.782 -30.181 1.00 23.43 286 ALA A CA 1
ATOM 2271 C C . ALA A 1 286 ? -12.311 -14.626 -29.923 1.00 23.39 286 ALA A C 1
ATOM 2272 O O . ALA A 1 286 ? -11.831 -13.524 -29.643 1.00 23.33 286 ALA A O 1
ATOM 2274 N N . ASP A 1 287 ? -11.579 -15.734 -30.021 1.00 24.13 287 ASP A N 1
ATOM 2275 C CA . ASP A 1 287 ? -10.124 -15.644 -30.055 1.00 24.19 287 ASP A CA 1
ATOM 2276 C C . ASP A 1 287 ? -9.708 -14.757 -31.217 1.00 23.85 287 ASP A C 1
ATOM 2277 O O . ASP A 1 287 ? -10.258 -14.853 -32.319 1.00 26.83 287 ASP A O 1
ATOM 2282 N N . THR A 1 288 ? -8.702 -13.919 -30.993 1.00 21.87 288 THR A N 1
ATOM 2283 C CA . THR A 1 288 ? -8.277 -13.040 -32.070 1.00 21.79 288 THR A CA 1
ATOM 2284 C C . THR A 1 288 ? -6.827 -12.609 -31.861 1.00 21.04 288 THR A C 1
ATOM 2285 O O . THR A 1 288 ? -6.352 -12.481 -30.728 1.00 23.00 288 THR A O 1
ATOM 2289 N N . GLU A 1 289 ? -6.120 -12.428 -32.973 1.00 19.69 289 GLU A N 1
ATOM 2290 C CA . GLU A 1 289 ? -4.778 -11.872 -32.976 1.00 19.34 289 GLU A CA 1
ATOM 2291 C C . GLU A 1 289 ? -4.920 -10.374 -33.240 1.00 19.51 289 GLU A C 1
ATOM 2292 O O . GLU A 1 289 ? -5.338 -9.966 -34.333 1.00 20.95 289 GLU A O 1
ATOM 2298 N N . PHE A 1 290 ? -4.608 -9.549 -32.240 1.00 17.86 290 PHE A N 1
ATOM 2299 C CA . PHE A 1 290 ? -4.927 -8.127 -32.305 1.00 17.26 290 PHE A CA 1
ATOM 2300 C C . PHE A 1 290 ? -3.661 -7.307 -32.089 1.00 16.34 290 PHE A C 1
ATOM 2301 O O . PHE A 1 290 ? -3.125 -7.279 -30.976 1.00 16.49 290 PHE A O 1
ATOM 2309 N N . HIS A 1 291 ? -3.187 -6.634 -33.146 1.00 16.49 291 HIS A N 1
ATOM 2310 C CA . HIS A 1 291 ? -1.981 -5.815 -33.077 1.00 16.23 291 HIS A CA 1
ATOM 2311 C C . HIS A 1 291 ? -0.844 -6.538 -32.364 1.00 15.91 291 HIS A C 1
ATOM 2312 O O . HIS A 1 291 ? -0.134 -5.965 -31.533 1.00 17.75 291 HIS A O 1
ATOM 2319 N N . GLY A 1 292 ? -0.674 -7.824 -32.693 1.00 16.63 292 GLY A N 1
ATOM 2320 C CA . GLY A 1 292 ? 0.465 -8.585 -32.239 1.00 17.48 292 GLY A CA 1
ATOM 2321 C C . GLY A 1 292 ? 0.230 -9.420 -30.995 1.00 17.25 292 GLY A C 1
ATOM 2322 O O . GLY A 1 292 ? 1.127 -10.193 -30.621 1.00 18.43 292 GLY A O 1
ATOM 2323 N N . THR A 1 293 ? -0.932 -9.297 -30.347 1.00 16.55 293 THR A N 1
ATOM 2324 C CA . THR A 1 293 ? -1.210 -10.029 -29.116 1.00 16.53 293 THR A CA 1
ATOM 2325 C C . THR A 1 293 ? -2.389 -10.966 -29.308 1.00 16.50 293 THR A C 1
ATOM 2326 O O . THR A 1 293 ? -3.453 -10.557 -29.789 1.00 17.76 293 THR A O 1
ATOM 2330 N N . ALA A 1 294 ? -2.206 -12.215 -28.894 1.00 16.90 294 ALA A N 1
ATOM 2331 C CA . ALA A 1 294 ? -3.270 -13.209 -28.942 1.00 17.54 294 ALA A CA 1
ATOM 2332 C C . ALA A 1 294 ? -4.241 -12.954 -27.795 1.00 18.44 294 ALA A C 1
ATOM 2333 O O . ALA A 1 294 ? -3.830 -12.883 -26.634 1.00 20.87 294 ALA A O 1
ATOM 2335 N N . LEU A 1 295 ? -5.515 -12.798 -28.120 1.00 18.71 295 LEU A N 1
ATOM 2336 C CA . LEU A 1 295 ? -6.556 -12.558 -27.127 1.00 18.56 295 LEU A CA 1
ATOM 2337 C C . LEU A 1 295 ? -7.553 -13.710 -27.173 1.00 20.23 295 LEU A C 1
ATOM 2338 O O . LEU A 1 295 ? -7.775 -14.322 -28.220 1.00 21.80 295 LEU A O 1
ATOM 2343 N N . CYS A 1 296 ? -8.146 -14.022 -26.036 1.00 20.46 296 CYS A N 1
ATOM 2344 C CA . CYS A 1 296 ? -8.974 -15.211 -25.903 1.00 22.16 296 CYS A CA 1
ATOM 2345 C C . CYS A 1 296 ? -10.436 -14.828 -25.716 1.00 21.64 296 CYS A C 1
ATOM 2346 O O . CYS A 1 296 ? -10.753 -13.878 -24.987 1.00 20.58 296 CYS A O 1
ATOM 2349 N N . ALA A 1 297 ? -11.324 -15.586 -26.355 1.00 22.06 297 ALA A N 1
ATOM 2350 C CA . ALA A 1 297 ? -12.761 -15.387 -26.182 1.00 21.83 297 ALA A CA 1
ATOM 2351 C C . ALA A 1 297 ? -13.110 -15.338 -24.700 1.00 20.89 297 ALA A C 1
ATOM 2352 O O . ALA A 1 297 ? -12.659 -16.179 -23.914 1.00 22.32 297 ALA A O 1
ATOM 2354 N N . GLY A 1 298 ? -13.877 -14.319 -24.314 1.00 20.43 298 GLY A N 1
ATOM 2355 C CA . GLY A 1 298 ? -14.372 -14.193 -22.962 1.00 20.16 298 GLY A CA 1
ATOM 2356 C C . GLY A 1 298 ? -13.503 -13.383 -22.018 1.00 20.06 298 GLY A C 1
ATOM 2357 O O . GLY A 1 298 ? -13.959 -13.062 -20.913 1.00 22.19 298 GLY A O 1
ATOM 2358 N N . GLU A 1 299 ? -12.268 -13.060 -22.390 1.00 19.60 299 GLU A N 1
ATOM 2359 C CA . GLU A 1 299 ? -11.477 -12.173 -21.540 1.00 19.47 299 GLU A CA 1
ATOM 2360 C C . GLU A 1 299 ? -11.776 -10.719 -21.862 1.00 18.43 299 GLU A C 1
ATOM 2361 O O . GLU A 1 299 ? -12.258 -10.386 -22.948 1.00 19.49 299 GLU A O 1
ATOM 2367 N N . LYS A 1 300 ? -11.484 -9.851 -20.897 1.00 18.25 300 LYS A N 1
ATOM 2368 C CA . LYS A 1 300 ? -11.676 -8.419 -21.070 1.00 18.42 300 LYS A CA 1
ATOM 2369 C C . LYS A 1 300 ? -10.356 -7.737 -21.394 1.00 18.65 300 LYS A C 1
ATOM 2370 O O . LYS A 1 300 ? -9.306 -8.069 -20.836 1.00 22.93 300 LYS A O 1
ATOM 2376 N N . MET A 1 301 ? -10.418 -6.772 -22.296 1.00 16.77 301 MET A N 1
ATOM 2377 C CA . MET A 1 301 ? -9.290 -5.922 -22.627 1.00 16.65 301 MET A CA 1
ATOM 2378 C C . MET A 1 301 ? -9.670 -4.481 -22.306 1.00 16.04 301 MET A C 1
ATOM 2379 O O . MET A 1 301 ? -10.765 -4.026 -22.651 1.00 17.35 301 MET A O 1
ATOM 2384 N N . MET A 1 302 ? -8.753 -3.755 -21.680 1.00 15.19 302 MET A N 1
ATOM 2385 C CA . MET A 1 302 ? -8.981 -2.345 -21.372 1.00 14.00 302 MET A CA 1
ATOM 2386 C C . MET A 1 302 ? -8.610 -1.503 -22.594 1.00 14.87 302 MET A C 1
ATOM 2387 O O . MET A 1 302 ? -7.660 -1.820 -23.329 1.00 15.60 302 MET A O 1
ATOM 2392 N N . LEU A 1 303 ? -9.352 -0.426 -22.810 1.00 13.79 303 LEU A N 1
ATOM 2393 C CA . LEU A 1 303 ? -8.945 0.645 -23.718 1.00 13.84 303 LEU A CA 1
ATOM 2394 C C . LEU A 1 303 ? -8.304 1.728 -22.855 1.00 13.07 303 LEU A C 1
ATOM 2395 O O . LEU A 1 303 ? -8.994 2.329 -22.027 1.00 14.72 303 LEU A O 1
ATOM 2400 N N . LEU A 1 304 ? -7.008 2.009 -23.067 1.00 13.03 304 LEU A N 1
ATOM 2401 C CA . LEU A 1 304 ? -6.285 2.968 -22.205 1.00 13.13 304 LEU A CA 1
ATOM 2402 C C . LEU A 1 304 ? -6.332 4.345 -22.853 1.00 12.58 304 LEU A C 1
ATOM 2403 O O . LEU A 1 304 ? -5.448 4.723 -23.631 1.00 13.76 304 LEU A O 1
ATOM 2408 N N . PHE A 1 305 ? -7.366 5.115 -22.513 1.00 12.74 305 PHE A N 1
ATOM 2409 C CA . PHE A 1 305 ? -7.595 6.377 -23.218 1.00 12.99 305 PHE A CA 1
ATOM 2410 C C . PHE A 1 305 ? -6.506 7.397 -22.944 1.00 12.66 305 PHE A C 1
ATOM 2411 O O . PHE A 1 305 ? -6.159 8.175 -23.839 1.00 13.14 305 PHE A O 1
ATOM 2419 N N . GLU A 1 306 ? -5.982 7.459 -21.713 1.00 13.20 306 GLU A N 1
ATOM 2420 C CA . GLU A 1 306 ? -4.904 8.416 -21.468 1.00 13.09 306 GLU A CA 1
ATOM 2421 C C . GLU A 1 306 ? -3.661 8.026 -22.260 1.00 12.96 306 GLU A C 1
ATOM 2422 O O . GLU A 1 306 ? -2.991 8.888 -22.845 1.00 13.35 306 GLU A O 1
ATOM 2428 N N . SER A 1 307 ? -3.336 6.725 -22.301 1.00 12.75 307 SER A N 1
ATOM 2429 C CA . SER A 1 307 ? -2.196 6.297 -23.107 1.00 13.12 307 SER A CA 1
ATOM 2430 C C . SER A 1 307 ? -2.365 6.696 -24.575 1.00 12.96 307 SER A C 1
ATOM 2431 O O . SER A 1 307 ? -1.415 7.191 -25.200 1.00 13.90 307 SER A O 1
ATOM 2434 N N . ALA A 1 308 ? -3.562 6.485 -25.136 1.00 12.62 308 ALA A N 1
ATOM 2435 C CA . ALA A 1 308 ? -3.809 6.863 -26.528 1.00 12.69 308 ALA A CA 1
ATOM 2436 C C . ALA A 1 308 ? -3.645 8.368 -26.711 1.00 13.22 308 ALA A C 1
ATOM 2437 O O . ALA A 1 308 ? -3.137 8.832 -27.746 1.00 13.83 308 ALA A O 1
ATOM 2439 N N . ASN A 1 309 ? -4.072 9.158 -25.724 1.00 12.92 309 ASN A N 1
ATOM 2440 C CA . ASN A 1 309 ? -3.994 10.605 -25.805 1.00 13.24 309 ASN A CA 1
ATOM 2441 C C . ASN A 1 309 ? -2.574 11.128 -25.733 1.00 13.15 309 ASN A C 1
ATOM 2442 O O . ASN A 1 309 ? -2.360 12.310 -26.022 1.00 13.43 309 ASN A O 1
ATOM 2447 N N . PHE A 1 310 ? -1.611 10.293 -25.341 1.00 13.43 310 PHE A N 1
ATOM 2448 C CA . PHE A 1 310 ? -0.206 10.664 -25.283 1.00 13.42 310 PHE A CA 1
ATOM 2449 C C . PHE A 1 310 ? 0.614 9.898 -26.316 1.00 13.89 310 PHE A C 1
ATOM 2450 O O . PHE A 1 310 ? 1.839 9.830 -26.221 1.00 15.44 310 PHE A O 1
ATOM 2458 N N . ASP A 1 311 ? -0.056 9.365 -27.330 1.00 14.28 311 ASP A N 1
ATOM 2459 C CA . ASP A 1 311 ? 0.621 8.566 -28.346 1.00 14.56 311 ASP A CA 1
ATOM 2460 C C . ASP A 1 311 ? 1.296 9.489 -29.359 1.00 14.93 311 ASP A C 1
ATOM 2461 O O . ASP A 1 311 ? 0.621 10.213 -30.099 1.00 15.14 311 ASP A O 1
ATOM 2466 N N . GLU A 1 312 ? 2.628 9.451 -29.392 1.00 16.66 312 GLU A N 1
ATOM 2467 C CA A GLU A 1 312 ? 3.423 10.317 -30.251 0.62 20.15 312 GLU A CA 1
ATOM 2468 C CA B GLU A 1 312 ? 3.402 10.337 -30.251 0.38 20.45 312 GLU A CA 1
ATOM 2469 C C . GLU A 1 312 ? 3.172 10.061 -31.730 1.00 21.79 312 GLU A C 1
ATOM 2470 O O . GLU A 1 312 ? 3.504 10.914 -32.563 1.00 25.55 312 GLU A O 1
ATOM 2481 N N . ALA A 1 313 ? 2.617 8.899 -32.084 1.00 20.32 313 ALA A N 1
ATOM 2482 C CA . ALA A 1 313 ? 2.303 8.637 -33.486 1.00 21.62 313 ALA A CA 1
ATOM 2483 C C . ALA A 1 313 ? 1.171 9.528 -33.978 1.00 21.00 313 ALA A C 1
ATOM 2484 O O . ALA A 1 313 ? 1.034 9.730 -35.189 1.00 23.53 313 ALA A O 1
ATOM 2486 N N . VAL A 1 314 ? 0.364 10.059 -33.060 1.00 17.90 314 VAL A N 1
ATOM 2487 C CA . VAL A 1 314 ? -0.781 10.887 -33.388 1.00 17.43 314 VAL A CA 1
ATOM 2488 C C . VAL A 1 314 ? -0.603 12.325 -32.913 1.00 17.59 314 VAL A C 1
ATOM 2489 O O . VAL A 1 314 ? -0.982 13.262 -33.622 1.00 19.58 314 VAL A O 1
ATOM 2493 N N . PHE A 1 315 ? -0.043 12.518 -31.719 1.00 16.70 315 PHE A N 1
ATOM 2494 C CA . PHE A 1 315 ? 0.091 13.831 -31.104 1.00 17.03 315 PHE A CA 1
ATOM 2495 C C . PHE A 1 315 ? 1.568 14.150 -31.000 1.00 17.68 315 PHE A C 1
ATOM 2496 O O . PHE A 1 315 ? 2.274 13.576 -30.169 1.00 20.94 315 PHE A O 1
ATOM 2504 N N . CYS A 1 316 ? 2.030 15.088 -31.820 1.00 16.41 316 CYS A N 1
ATOM 2505 C CA . CYS A 1 316 ? 3.428 15.466 -31.776 1.00 17.01 316 CYS A CA 1
ATOM 2506 C C . CYS A 1 316 ? 3.739 16.082 -30.419 1.00 16.33 316 CYS A C 1
ATOM 2507 O O . CYS A 1 316 ? 2.978 16.915 -29.914 1.00 16.30 316 CYS A O 1
ATOM 2510 N N . GLU A 1 317 ? 4.875 15.687 -29.853 1.00 17.14 317 GLU A N 1
ATOM 2511 C CA A GLU A 1 317 ? 5.333 16.164 -28.552 0.48 17.58 317 GLU A CA 1
ATOM 2512 C CA B GLU A 1 317 ? 5.328 16.178 -28.559 0.52 17.51 317 GLU A CA 1
ATOM 2513 C C . GLU A 1 317 ? 4.184 16.100 -27.546 1.00 16.85 317 GLU A C 1
ATOM 2514 O O . GLU A 1 317 ? 3.735 17.129 -27.030 1.00 16.99 317 GLU A O 1
ATOM 2525 N N . PRO A 1 318 ? 3.685 14.907 -27.257 1.00 16.88 318 PRO A N 1
ATOM 2526 C CA . PRO A 1 318 ? 2.453 14.788 -26.462 1.00 17.39 318 PRO A CA 1
ATOM 2527 C C . PRO A 1 318 ? 2.577 15.295 -25.032 1.00 16.45 318 PRO A C 1
ATOM 2528 O O . PRO A 1 318 ? 1.541 15.634 -24.439 1.00 16.42 318 PRO A O 1
ATOM 2532 N N . GLU A 1 319 ? 3.789 15.365 -24.470 1.00 16.76 319 GLU A N 1
ATOM 2533 C CA . GLU A 1 319 ? 3.978 15.924 -23.136 1.00 17.59 319 GLU A CA 1
ATOM 2534 C C . GLU A 1 319 ? 4.076 17.436 -23.130 1.00 17.08 319 GLU A C 1
ATOM 2535 O O . GLU A 1 319 ? 4.316 18.039 -22.072 1.00 19.13 319 GLU A O 1
ATOM 2541 N N . LYS A 1 320 ? 3.865 18.074 -24.274 1.00 16.54 320 LYS A N 1
ATOM 2542 C CA . LYS A 1 320 ? 3.726 19.520 -24.332 1.00 16.79 320 LYS A CA 1
ATOM 2543 C C . LYS A 1 320 ? 2.242 19.861 -24.321 1.00 16.49 320 LYS A C 1
ATOM 2544 O O . LYS A 1 320 ? 1.504 19.457 -25.230 1.00 17.92 320 LYS A O 1
ATOM 2550 N N . PHE A 1 321 ? 1.805 20.580 -23.285 1.00 15.67 321 PHE A N 1
ATOM 2551 C CA . PHE A 1 321 ? 0.443 21.083 -23.218 1.00 15.38 321 PHE A CA 1
ATOM 2552 C C . PHE A 1 321 ? 0.348 22.313 -24.112 1.00 15.21 321 PHE A C 1
ATOM 2553 O O . PHE A 1 321 ? 1.036 23.310 -23.880 1.00 17.19 321 PHE A O 1
ATOM 2561 N N . ASP A 1 322 ? -0.493 22.243 -25.144 1.00 14.48 322 ASP A N 1
ATOM 2562 C CA . ASP A 1 322 ? -0.545 23.306 -26.156 1.00 14.81 322 ASP A CA 1
ATOM 2563 C C . ASP A 1 322 ? -2.010 23.563 -26.487 1.00 14.37 322 ASP A C 1
ATOM 2564 O O . ASP A 1 322 ? -2.632 22.760 -27.187 1.00 15.16 322 ASP A O 1
ATOM 2569 N N . VAL A 1 323 ? -2.572 24.658 -25.957 1.00 14.55 323 VAL A N 1
ATOM 2570 C CA . VAL A 1 323 ? -3.975 24.957 -26.204 1.00 14.25 323 VAL A CA 1
ATOM 2571 C C . VAL A 1 323 ? -4.288 25.140 -27.686 1.00 14.33 323 VAL A C 1
ATOM 2572 O O . VAL A 1 323 ? -5.453 25.059 -28.070 1.00 15.37 323 VAL A O 1
ATOM 2576 N N . GLN A 1 324 ? -3.282 25.445 -28.514 1.00 15.25 324 GLN A N 1
ATOM 2577 C CA . GLN A 1 324 ? -3.478 25.693 -29.939 1.00 15.38 324 GLN A CA 1
ATOM 2578 C C . GLN A 1 324 ? -3.441 24.416 -30.770 1.00 15.09 324 GLN A C 1
ATOM 2579 O O . GLN A 1 324 ? -3.652 24.469 -31.989 1.00 16.28 324 GLN A O 1
ATOM 2585 N N . ARG A 1 325 ? -3.195 23.275 -30.138 1.00 14.56 325 ARG A N 1
ATOM 2586 C CA . ARG A 1 325 ? -2.970 22.019 -30.836 1.00 15.85 325 ARG A CA 1
ATOM 2587 C C . ARG A 1 325 ? -4.068 21.750 -31.868 1.00 16.94 325 ARG A C 1
ATOM 2588 O O . ARG A 1 325 ? -5.258 21.731 -31.544 1.00 17.83 325 ARG A O 1
ATOM 2596 N N . ASN A 1 326 ? -3.655 21.572 -33.126 1.00 17.84 326 ASN A N 1
ATOM 2597 C CA . ASN A 1 326 ? -4.542 21.255 -34.229 1.00 19.82 326 ASN A CA 1
ATOM 2598 C C . ASN A 1 326 ? -3.757 20.337 -35.158 1.00 21.92 326 ASN A C 1
ATOM 2599 O O . ASN A 1 326 ? -2.716 20.747 -35.685 1.00 23.09 326 ASN A O 1
ATOM 2604 N N . PRO A 1 327 ? -4.210 19.102 -35.393 1.00 22.87 327 PRO A N 1
ATOM 2605 C CA . PRO A 1 327 ? -5.462 18.535 -34.889 1.00 21.60 327 PRO A CA 1
ATOM 2606 C C . PRO A 1 327 ? -5.358 18.099 -33.431 1.00 18.98 327 PRO A C 1
ATOM 2607 O O . PRO A 1 327 ? -4.269 17.990 -32.861 1.00 20.89 327 PRO A O 1
ATOM 2611 N N . ASN A 1 328 ? -6.511 17.857 -32.821 1.00 16.28 328 ASN A N 1
ATOM 2612 C CA . ASN A 1 328 ? -6.549 17.366 -31.450 1.00 14.37 328 ASN A CA 1
ATOM 2613 C C . ASN A 1 328 ? -7.654 16.325 -31.316 1.00 14.51 328 ASN A C 1
ATOM 2614 O O . ASN A 1 328 ? -8.618 16.498 -30.571 1.00 15.61 328 ASN A O 1
ATOM 2619 N N . SER A 1 329 ? -7.497 15.216 -32.040 1.00 15.54 329 SER A N 1
ATOM 2620 C CA . SER A 1 329 ? -8.523 14.169 -32.083 1.00 15.78 329 SER A CA 1
ATOM 2621 C C . SER A 1 329 ? -8.348 13.189 -30.923 1.00 14.57 329 SER A C 1
ATOM 2622 O O . SER A 1 329 ? -8.168 11.979 -31.103 1.00 15.50 329 SER A O 1
ATOM 2625 N N . HIS A 1 330 ? -8.404 13.732 -29.703 1.00 14.03 330 HIS A N 1
ATOM 2626 C CA . HIS A 1 330 ? -8.170 12.908 -28.525 1.00 13.23 330 HIS A CA 1
ATOM 2627 C C . HIS A 1 330 ? -9.344 11.966 -28.282 1.00 12.60 330 HIS A C 1
ATOM 2628 O O . HIS A 1 330 ? -10.453 12.126 -28.820 1.00 13.59 330 HIS A O 1
ATOM 2635 N N . LEU A 1 331 ? -9.087 10.975 -27.438 1.00 12.51 331 LEU A N 1
ATOM 2636 C CA . LEU A 1 331 ? -10.045 9.932 -27.100 1.00 12.40 331 LEU A CA 1
ATOM 2637 C C . LEU A 1 331 ? -10.556 10.058 -25.661 1.00 12.18 331 LEU A C 1
ATOM 2638 O O . LEU A 1 331 ? -10.964 9.055 -25.061 1.00 13.60 331 LEU A O 1
ATOM 2643 N N . ALA A 1 332 ? -10.561 11.276 -25.089 1.00 12.29 332 ALA A N 1
ATOM 2644 C CA . ALA A 1 332 ? -11.076 11.381 -23.714 1.00 12.33 332 ALA A CA 1
ATOM 2645 C C . ALA A 1 332 ? -12.523 10.922 -23.607 1.00 12.62 332 ALA A C 1
ATOM 2646 O O . ALA A 1 332 ? -12.931 10.397 -22.552 1.00 13.04 332 ALA A O 1
ATOM 2648 N N . PHE A 1 333 ? -13.325 11.157 -24.654 1.00 12.53 333 PHE A N 1
ATOM 2649 C CA . PHE A 1 333 ? -14.715 10.733 -24.706 1.00 12.47 333 PHE A CA 1
ATOM 2650 C C . PHE A 1 333 ? -14.884 9.402 -25.444 1.00 13.43 333 PHE A C 1
ATOM 2651 O O . PHE A 1 333 ? -16.017 9.031 -25.775 1.00 13.65 333 PHE A O 1
ATOM 2659 N N . GLY A 1 334 ? -13.785 8.687 -25.703 1.00 14.28 334 GLY A N 1
ATOM 2660 C CA . GLY A 1 334 ? -13.846 7.470 -26.501 1.00 14.57 334 GLY A CA 1
ATOM 2661 C C . GLY A 1 334 ? -14.126 7.751 -27.968 1.00 14.38 334 GLY A C 1
ATOM 2662 O O . GLY A 1 334 ? -13.800 8.820 -28.510 1.00 15.78 334 GLY A O 1
ATOM 2663 N N . PHE A 1 335 ? -14.729 6.762 -28.623 1.00 14.75 335 PHE A N 1
ATOM 2664 C CA . PHE A 1 335 ? -14.920 6.812 -30.068 1.00 15.71 335 PHE A CA 1
ATOM 2665 C C . PHE A 1 335 ? -15.911 5.734 -30.439 1.00 16.64 335 PHE A C 1
ATOM 2666 O O . PHE A 1 335 ? -15.873 4.646 -29.869 1.00 17.56 335 PHE A O 1
ATOM 2674 N N . GLY A 1 336 ? -16.752 6.008 -31.434 1.00 15.97 336 GLY A N 1
ATOM 2675 C CA . GLY A 1 336 ? -17.583 4.945 -31.964 1.00 17.20 336 GLY A CA 1
ATOM 2676 C C . GLY A 1 336 ? -18.972 4.897 -31.364 1.00 16.46 336 GLY A C 1
ATOM 2677 O O . GLY A 1 336 ? -19.518 5.916 -30.922 1.00 17.70 336 GLY A O 1
ATOM 2678 N N . THR A 1 337 ? -19.530 3.690 -31.300 1.00 17.29 337 THR A N 1
ATOM 2679 C CA A THR A 1 337 ? -20.931 3.657 -30.925 0.41 17.77 337 THR A CA 1
ATOM 2680 C CA B THR A 1 337 ? -20.891 3.440 -30.832 0.59 18.26 337 THR A CA 1
ATOM 2681 C C . THR A 1 337 ? -21.173 4.082 -29.473 1.00 17.04 337 THR A C 1
ATOM 2682 O O . THR A 1 337 ? -22.273 4.574 -29.202 1.00 18.00 337 THR A O 1
ATOM 2689 N N . HIS A 1 338 ? -20.189 4.008 -28.572 1.00 15.79 338 HIS A N 1
ATOM 2690 C CA . HIS A 1 338 ? -20.373 4.431 -27.187 1.00 15.85 338 HIS A CA 1
ATOM 2691 C C . HIS A 1 338 ? -19.820 5.816 -26.896 1.00 16.04 338 HIS A C 1
ATOM 2692 O O . HIS A 1 338 ? -19.812 6.222 -25.734 1.00 16.16 338 HIS A O 1
ATOM 2699 N N . PHE A 1 339 ? -19.395 6.564 -27.925 1.00 15.59 339 PHE A N 1
ATOM 2700 C CA . PHE A 1 339 ? -18.862 7.909 -27.752 1.00 14.49 339 PHE A CA 1
ATOM 2701 C C . PHE A 1 339 ? -19.713 8.699 -26.757 1.00 14.18 339 PHE A C 1
ATOM 2702 O O . PHE A 1 339 ? -20.932 8.767 -26.889 1.00 15.69 339 PHE A O 1
ATOM 2710 N N . CYS A 1 340 ? -19.050 9.340 -25.782 1.00 13.66 340 CYS A N 1
ATOM 2711 C CA . CYS A 1 340 ? -19.754 9.911 -24.626 1.00 13.07 340 CYS A CA 1
ATOM 2712 C C . CYS A 1 340 ? -20.973 10.737 -25.026 1.00 14.00 340 CYS A C 1
ATOM 2713 O O . CYS A 1 340 ? -20.857 11.757 -25.721 1.00 14.66 340 CYS A O 1
ATOM 2716 N N . LEU A 1 341 ? -22.136 10.339 -24.511 1.00 14.51 341 LEU A N 1
ATOM 2717 C CA . LEU A 1 341 ? -23.362 11.071 -24.800 1.00 15.33 341 LEU A CA 1
ATOM 2718 C C . LEU A 1 341 ? -23.347 12.457 -24.171 1.00 15.02 341 LEU A C 1
ATOM 2719 O O . LEU A 1 341 ? -24.013 13.374 -24.675 1.00 16.22 341 LEU A O 1
ATOM 2724 N N . GLY A 1 342 ? -22.597 12.632 -23.077 1.00 15.40 342 GLY A N 1
ATOM 2725 C CA . GLY A 1 342 ? -22.541 13.886 -22.371 1.00 15.57 342 GLY A CA 1
ATOM 2726 C C . GLY A 1 342 ? -21.485 14.836 -22.853 1.00 15.23 342 GLY A C 1
ATOM 2727 O O . GLY A 1 342 ? -21.283 15.876 -22.227 1.00 17.11 342 GLY A O 1
ATOM 2728 N N . ASN A 1 343 ? -20.848 14.556 -23.989 1.00 14.36 343 ASN A N 1
ATOM 2729 C CA . ASN A 1 343 ? -19.653 15.317 -24.343 1.00 15.52 343 ASN A CA 1
ATOM 2730 C C . ASN A 1 343 ? -19.946 16.806 -24.543 1.00 14.10 343 ASN A C 1
ATOM 2731 O O . ASN A 1 343 ? -19.086 17.644 -24.235 1.00 14.45 343 ASN A O 1
ATOM 2736 N N . GLN A 1 344 ? -21.105 17.149 -25.136 1.00 14.00 344 GLN A N 1
ATOM 2737 C CA . GLN A 1 344 ? -21.414 18.561 -25.372 1.00 14.02 344 GLN A CA 1
ATOM 2738 C C . GLN A 1 344 ? -21.631 19.279 -24.048 1.00 14.01 344 GLN A C 1
ATOM 2739 O O . GLN A 1 344 ? -21.166 20.407 -23.861 1.00 15.55 344 GLN A O 1
ATOM 2745 N N . LEU A 1 345 ? -22.335 18.632 -23.115 1.00 14.87 345 LEU A N 1
ATOM 2746 C CA . LEU A 1 345 ? -22.566 19.224 -21.799 1.00 14.46 345 LEU A CA 1
ATOM 2747 C C . LEU A 1 345 ? -21.256 19.414 -21.052 1.00 13.73 345 LEU A C 1
ATOM 2748 O O . LEU A 1 345 ? -21.016 20.469 -20.458 1.00 14.51 345 LEU A O 1
ATOM 2753 N N . ALA A 1 346 ? -20.395 18.403 -21.070 1.00 13.96 346 ALA A N 1
ATOM 2754 C CA . ALA A 1 346 ? -19.097 18.518 -20.409 1.00 13.44 346 ALA A CA 1
ATOM 2755 C C . ALA A 1 346 ? -18.280 19.660 -21.007 1.00 13.97 346 ALA A C 1
ATOM 2756 O O . ALA A 1 346 ? -17.730 20.496 -20.281 1.00 13.49 346 ALA A O 1
ATOM 2758 N N . ARG A 1 347 ? -18.231 19.744 -22.347 1.00 13.37 347 ARG A N 1
ATOM 2759 C CA . ARG A 1 347 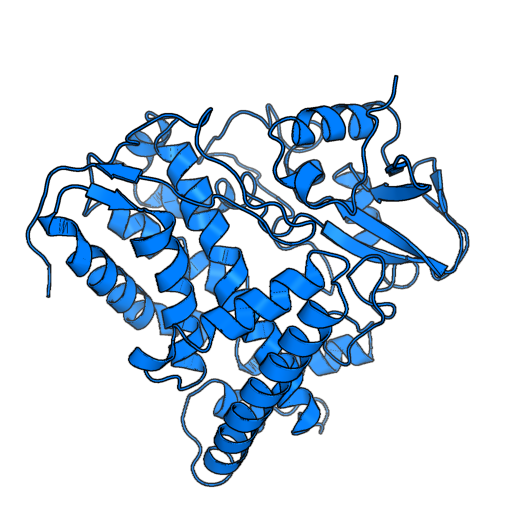? -17.482 20.829 -22.997 1.00 14.05 347 ARG A CA 1
ATOM 2760 C C . ARG A 1 347 ? -18.059 22.199 -22.647 1.00 13.80 347 ARG A C 1
ATOM 2761 O O . ARG A 1 347 ? -17.306 23.157 -22.425 1.00 14.22 347 ARG A O 1
ATOM 2769 N N . LEU A 1 348 ? -19.389 22.302 -22.572 1.00 14.14 348 LEU A N 1
ATOM 2770 C CA . LEU A 1 348 ? -20.021 23.577 -22.240 1.00 13.98 348 LEU A CA 1
ATOM 2771 C C . LEU A 1 348 ? -19.675 24.002 -20.814 1.00 13.71 348 LEU A C 1
ATOM 2772 O O . LEU A 1 348 ? -19.346 25.171 -20.559 1.00 14.94 348 LEU A O 1
ATOM 2777 N N . GLU A 1 349 ? -19.756 23.069 -19.858 1.00 13.55 349 GLU A N 1
ATOM 2778 C CA . GLU A 1 349 ? -19.354 23.384 -18.489 1.00 14.38 349 GLU A CA 1
ATOM 2779 C C . GLU A 1 349 ? -17.898 23.814 -18.426 1.00 13.43 349 GLU A C 1
ATOM 2780 O O . GLU A 1 349 ? -17.557 24.791 -17.740 1.00 14.12 349 GLU A O 1
ATOM 2786 N N . LEU A 1 350 ? -17.016 23.093 -19.120 1.00 1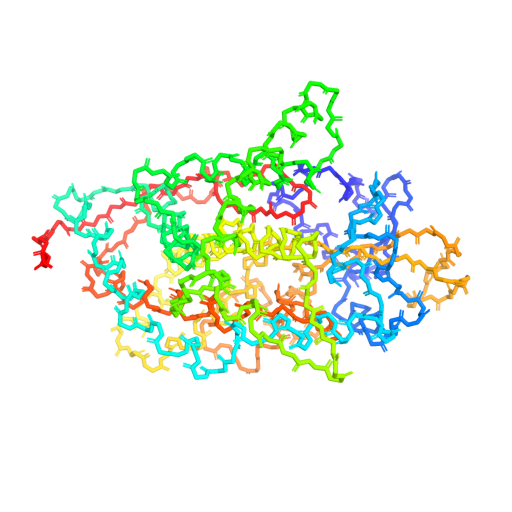3.43 350 LEU A N 1
ATOM 2787 C CA . LEU A 1 350 ? -15.601 23.450 -19.098 1.00 13.55 350 LEU A CA 1
ATOM 2788 C C . LEU A 1 350 ? -15.390 24.849 -19.669 1.00 13.44 350 LEU A C 1
ATOM 2789 O O . LEU A 1 350 ? -14.622 25.652 -19.122 1.00 14.07 350 LEU A O 1
ATOM 2794 N N . SER A 1 351 ? -16.050 25.148 -20.785 1.00 13.67 351 SER A N 1
ATOM 2795 C CA A SER A 1 351 ? -15.908 26.460 -21.416 0.67 13.73 351 SER A CA 1
ATOM 2796 C CA B SER A 1 351 ? -15.896 26.453 -21.413 0.33 13.95 351 SER A CA 1
ATOM 2797 C C . SER A 1 351 ? -16.383 27.568 -20.492 1.00 13.99 351 SER A C 1
ATOM 2798 O O . SER A 1 351 ? -15.694 28.587 -20.307 1.00 15.34 351 SER A O 1
ATOM 2803 N N . LEU A 1 352 ? -17.577 27.402 -19.922 1.00 14.24 352 LEU A N 1
ATOM 2804 C CA . LEU A 1 352 ? -18.166 28.493 -19.164 1.00 14.90 352 LEU A CA 1
ATOM 2805 C C . LEU A 1 352 ? -17.405 28.744 -17.866 1.00 14.74 352 LEU A C 1
ATOM 2806 O O . LEU A 1 352 ? -17.227 29.900 -17.457 1.00 16.02 352 LEU A O 1
ATOM 2811 N N . MET A 1 353 ? -16.956 27.683 -17.191 1.00 14.43 353 MET A N 1
ATOM 2812 C CA . MET A 1 353 ? -16.220 27.929 -15.965 1.00 15.36 353 MET A CA 1
ATOM 2813 C C . MET A 1 353 ? -14.839 28.494 -16.277 1.00 14.74 353 MET A C 1
ATOM 2814 O O . MET A 1 353 ? -14.405 29.464 -15.643 1.00 15.14 353 MET A O 1
ATOM 2819 N N . THR A 1 354 ? -14.175 27.973 -17.314 1.00 14.66 354 THR A N 1
ATOM 2820 C CA . THR A 1 354 ? -12.823 28.443 -17.605 1.00 14.61 354 THR A CA 1
ATOM 2821 C C . THR A 1 354 ? -12.824 29.899 -18.040 1.00 14.79 354 THR A C 1
ATOM 2822 O O . THR A 1 354 ? -11.971 30.680 -17.604 1.00 15.96 354 THR A O 1
ATOM 2826 N N . GLU A 1 355 ? -13.786 30.298 -18.877 1.00 15.04 355 GLU A N 1
ATOM 2827 C CA . GLU A 1 355 ? -13.800 31.703 -19.287 1.00 17.23 355 GLU A CA 1
ATOM 2828 C C . GLU A 1 355 ? -13.986 32.626 -18.086 1.00 17.38 355 GLU A C 1
ATOM 2829 O O . GLU A 1 355 ? -13.380 33.701 -18.022 1.00 18.86 355 GLU A O 1
ATOM 2835 N N . ARG A 1 356 ? -14.788 32.209 -17.109 1.00 16.50 356 ARG A N 1
ATOM 2836 C CA . ARG A 1 356 ? -15.008 33.035 -15.923 1.00 17.47 356 ARG A CA 1
ATOM 2837 C C . ARG A 1 356 ? -13.807 33.022 -14.985 1.00 17.29 356 ARG A C 1
ATOM 2838 O O . ARG A 1 356 ? -13.480 34.050 -14.388 1.00 19.42 356 ARG A O 1
ATOM 2846 N N . VAL A 1 357 ? -13.144 31.877 -14.835 1.00 16.71 357 VAL A N 1
ATOM 2847 C CA . VAL A 1 357 ? -11.913 31.818 -14.051 1.00 16.41 357 VAL A CA 1
ATOM 2848 C C . VAL A 1 357 ? -10.866 32.757 -14.645 1.00 15.99 357 VAL A C 1
ATOM 2849 O O . VAL A 1 357 ? -10.233 33.542 -13.930 1.00 17.97 357 VAL A O 1
ATOM 2853 N N . LEU A 1 358 ? -10.696 32.717 -15.977 1.00 15.68 358 LEU A N 1
ATOM 2854 C CA . LEU A 1 358 ? -9.684 33.558 -16.606 1.00 17.31 358 LEU A CA 1
ATOM 2855 C C . LEU A 1 358 ? -9.967 35.039 -16.378 1.00 19.69 358 LEU A C 1
ATOM 2856 O O . LEU A 1 358 ? -9.041 35.830 -16.144 1.00 21.79 358 LEU A O 1
ATOM 2861 N N A ARG A 1 359 ? -11.233 35.447 -16.442 0.48 19.84 359 ARG A N 1
ATOM 2862 N N B ARG A 1 359 ? -11.240 35.433 -16.464 0.52 19.33 359 ARG A N 1
ATOM 2863 C CA A ARG A 1 359 ? -11.515 36.876 -16.377 0.48 21.81 359 ARG A CA 1
ATOM 2864 C CA B ARG A 1 359 ? -11.590 36.847 -16.383 0.52 21.18 359 ARG A CA 1
ATOM 2865 C C A ARG A 1 359 ? -11.854 37.390 -14.977 0.48 21.87 359 ARG A C 1
ATOM 2866 C C B ARG A 1 359 ? -11.700 37.337 -14.939 0.52 20.64 359 ARG A C 1
ATOM 2867 O O A ARG A 1 359 ? -11.724 38.595 -14.732 0.48 23.11 359 ARG A O 1
ATOM 2868 O O B ARG A 1 359 ? -11.260 38.449 -14.626 0.52 20.32 359 ARG A O 1
ATOM 2883 N N . ARG A 1 360 ? -12.263 36.529 -14.047 1.00 20.56 360 ARG A N 1
ATOM 2884 C CA . ARG A 1 360 ? -12.546 36.974 -12.689 1.00 20.54 360 ARG A CA 1
ATOM 2885 C C . ARG A 1 360 ? -11.408 36.694 -11.721 1.00 21.09 360 ARG A C 1
ATOM 2886 O O . ARG A 1 360 ? -11.284 37.403 -10.714 1.00 21.63 360 ARG A O 1
ATOM 2894 N N . LEU A 1 361 ? -10.560 35.710 -12.004 1.00 19.79 361 LEU A N 1
ATOM 2895 C CA . LEU A 1 361 ? -9.372 35.412 -11.203 1.00 19.98 361 LEU A CA 1
ATOM 2896 C C . LEU A 1 361 ? -8.132 35.562 -12.084 1.00 20.29 361 LEU A C 1
ATOM 2897 O O . LEU A 1 361 ? -7.375 34.609 -12.287 1.00 18.97 361 LEU A O 1
ATOM 2902 N N . PRO A 1 362 ? -7.905 36.755 -12.643 1.00 21.66 362 PRO A N 1
ATOM 2903 C CA . PRO A 1 362 ? -6.942 36.862 -13.756 1.00 21.81 362 PRO A CA 1
ATOM 2904 C C . PRO A 1 362 ? -5.499 36.617 -13.371 1.00 22.30 362 PRO A C 1
ATOM 2905 O O . PRO A 1 362 ? -4.685 36.316 -14.255 1.00 22.40 362 PRO A O 1
ATOM 2909 N N . ASP A 1 363 ? -5.147 36.740 -12.090 1.00 21.81 363 ASP A N 1
ATOM 2910 C CA . ASP A 1 363 ? -3.785 36.476 -11.631 1.00 21.80 363 ASP A CA 1
ATOM 2911 C C . ASP A 1 363 ? -3.696 35.175 -10.839 1.00 21.75 363 ASP A C 1
ATOM 2912 O O . ASP A 1 363 ? -2.786 35.004 -10.021 1.00 23.52 363 ASP A O 1
ATOM 2917 N N . LEU A 1 364 ? -4.631 34.257 -11.076 1.00 19.15 364 LEU A N 1
ATOM 2918 C CA . LEU A 1 364 ? -4.639 32.967 -10.395 1.00 18.82 364 LEU A CA 1
ATOM 2919 C C . LEU A 1 364 ? -3.276 32.286 -10.476 1.00 19.20 364 LEU A C 1
ATOM 2920 O O . LEU A 1 364 ? -2.640 32.259 -11.538 1.00 20.34 364 LEU A O 1
ATOM 2925 N N . ARG A 1 365 ? -2.848 31.685 -9.359 1.00 18.87 365 ARG A N 1
ATOM 2926 C CA A ARG A 1 365 ? -1.636 30.880 -9.370 0.57 19.24 365 ARG A CA 1
ATOM 2927 C CA B ARG A 1 365 ? -1.585 30.952 -9.276 0.43 19.53 365 ARG A CA 1
ATOM 2928 C C . ARG A 1 365 ? -1.754 29.738 -8.370 1.00 18.14 365 ARG A C 1
ATOM 2929 O O . ARG A 1 365 ? -2.556 29.767 -7.434 1.00 19.07 365 ARG A O 1
ATOM 2944 N N . LEU A 1 366 ? -0.967 28.690 -8.625 1.00 18.82 366 LEU A N 1
ATOM 2945 C CA . LEU A 1 366 ? -0.899 27.558 -7.705 1.00 20.74 366 LEU A CA 1
ATOM 2946 C C . LEU A 1 366 ? -0.127 27.929 -6.441 1.00 22.67 366 LEU A C 1
ATOM 2947 O O . LEU A 1 366 ? 0.893 28.618 -6.495 1.00 24.45 366 LEU A O 1
ATOM 2952 N N . VAL A 1 367 ? -0.597 27.435 -5.293 1.00 21.83 367 VAL A N 1
ATOM 2953 C CA . VAL A 1 367 ? 0.143 27.640 -4.044 1.00 25.14 367 VAL A CA 1
ATOM 2954 C C . VAL A 1 367 ? 1.439 26.846 -4.050 1.00 34.48 367 VAL A C 1
ATOM 2955 O O . VAL A 1 367 ? 2.513 27.373 -3.725 1.00 37.32 367 VAL A O 1
ATOM 2959 N N . ALA A 1 368 ? 1.349 25.557 -4.348 1.00 37.70 368 ALA A N 1
ATOM 2960 C CA . ALA A 1 368 ? 2.513 24.687 -4.407 1.00 43.04 368 ALA A CA 1
ATOM 2961 C C . ALA A 1 368 ? 2.407 23.851 -5.669 1.00 46.61 368 ALA A C 1
ATOM 2962 O O . ALA A 1 368 ? 1.310 23.591 -6.171 1.00 47.37 368 ALA A O 1
ATOM 2964 N N . ASP A 1 369 ? 3.557 23.438 -6.184 1.00 47.21 369 ASP A N 1
ATOM 2965 C CA . ASP A 1 369 ? 3.623 22.869 -7.524 1.00 47.29 369 ASP A CA 1
ATOM 2966 C C . ASP A 1 369 ? 3.089 21.437 -7.527 1.00 45.61 369 ASP A C 1
ATOM 2967 O O . ASP A 1 369 ? 2.573 20.928 -6.530 1.00 42.47 369 ASP A O 1
ATOM 2972 N N . ASP A 1 370 ? 3.256 20.761 -8.662 1.00 47.90 370 ASP A N 1
ATOM 2973 C CA . ASP A 1 370 ? 2.542 19.520 -8.943 1.00 50.86 370 ASP A CA 1
ATOM 2974 C C . ASP A 1 370 ? 3.140 18.336 -8.226 1.00 49.99 370 ASP A C 1
ATOM 2975 O O . ASP A 1 370 ? 2.440 17.347 -7.977 1.00 50.88 370 ASP A O 1
ATOM 2980 N N . SER A 1 371 ? 4.429 18.414 -7.916 1.00 48.22 371 SER A N 1
ATOM 2981 C CA . SER A 1 371 ? 5.111 17.294 -7.298 1.00 47.83 371 SER A CA 1
ATOM 2982 C C . SER A 1 371 ? 4.483 16.909 -5.970 1.00 45.30 371 SER A C 1
ATOM 2983 O O . SER A 1 371 ? 4.737 15.802 -5.486 1.00 46.70 371 SER A O 1
ATOM 2986 N N . VAL A 1 372 ? 3.654 17.782 -5.387 1.00 40.39 372 VAL A N 1
ATOM 2987 C CA . VAL A 1 372 ? 3.018 17.530 -4.101 1.00 36.64 372 VAL A CA 1
ATOM 2988 C C . VAL A 1 372 ? 1.498 17.484 -4.183 1.00 32.56 372 VAL A C 1
ATOM 2989 O O . VAL A 1 372 ? 0.844 17.388 -3.134 1.00 32.11 372 VAL A O 1
ATOM 2993 N N . LEU A 1 373 ? 0.908 17.579 -5.396 1.00 27.99 373 LEU A N 1
ATOM 2994 C CA . LEU A 1 373 ? -0.540 17.518 -5.605 1.00 24.99 373 LEU A CA 1
ATOM 2995 C C . LEU A 1 373 ? -0.948 16.118 -6.033 1.00 22.36 373 LEU A C 1
ATOM 2996 O O . LEU A 1 373 ? -0.733 15.729 -7.204 1.00 23.17 373 LEU A O 1
ATOM 3001 N N . PRO A 1 374 ? -1.554 15.349 -5.148 1.00 19.47 374 PRO A N 1
ATOM 3002 C CA . PRO A 1 374 ? -1.848 13.958 -5.460 1.00 18.05 374 PRO A CA 1
ATOM 3003 C C . PRO A 1 374 ? -3.082 13.794 -6.338 1.00 16.73 374 PRO A C 1
ATOM 3004 O O . PRO A 1 374 ? -4.030 14.586 -6.314 1.00 16.85 374 PRO A O 1
ATOM 3008 N N . LEU A 1 375 ? -3.054 12.684 -7.059 1.00 16.79 375 LEU A N 1
ATOM 3009 C CA . LEU A 1 375 ? -4.156 12.174 -7.842 1.00 15.32 375 LEU A CA 1
ATOM 3010 C C . LEU A 1 375 ? -4.890 11.103 -7.035 1.00 15.79 375 LEU A C 1
ATOM 3011 O O . LEU A 1 375 ? -4.290 10.381 -6.243 1.00 18.61 375 LEU A O 1
ATOM 3016 N N A ARG A 1 376 ? -6.196 11.005 -7.249 0.55 15.01 376 ARG A N 1
ATOM 3017 N N B ARG A 1 376 ? -6.195 11.011 -7.240 0.45 15.01 376 ARG A N 1
ATOM 3018 C CA A ARG A 1 376 ? -7.013 10.037 -6.515 0.55 18.57 376 ARG A CA 1
ATOM 3019 C CA B ARG A 1 376 ? -7.001 10.043 -6.497 0.45 18.19 376 ARG A CA 1
ATOM 3020 C C A ARG A 1 376 ? -6.695 8.611 -6.960 0.55 18.14 376 ARG A C 1
ATOM 3021 C C B ARG A 1 376 ? -6.696 8.618 -6.954 0.45 18.03 376 ARG A C 1
ATOM 3022 O O A ARG A 1 376 ? -6.781 8.302 -8.152 0.55 17.94 376 ARG A O 1
ATOM 3023 O O B ARG A 1 376 ? -6.779 8.321 -8.149 0.45 18.06 376 ARG A O 1
ATOM 3038 N N . PRO A 1 377 ? -6.341 7.709 -6.050 1.00 18.21 377 PRO A N 1
ATOM 3039 C CA . PRO A 1 377 ? -6.242 6.293 -6.439 1.00 18.68 377 PRO A CA 1
ATOM 3040 C C . PRO A 1 377 ? -7.616 5.771 -6.846 1.00 20.26 377 PRO A C 1
ATOM 3041 O O . PRO A 1 377 ? -8.585 5.812 -6.083 1.00 22.87 377 PRO A O 1
ATOM 3045 N N . ALA A 1 378 ? -7.706 5.304 -8.076 1.00 16.95 378 ALA A N 1
ATOM 3046 C CA . ALA A 1 378 ? -8.933 4.770 -8.649 1.00 17.04 378 ALA A CA 1
ATOM 3047 C C . ALA A 1 378 ? -8.548 4.158 -9.980 1.00 16.32 378 ALA A C 1
ATOM 3048 O O . ALA A 1 378 ? -7.704 4.718 -10.687 1.00 17.42 378 ALA A O 1
ATOM 3050 N N . ASN A 1 379 ? -9.134 3.002 -10.306 1.00 16.46 379 ASN A N 1
ATOM 3051 C CA . ASN A 1 379 ? -8.749 2.321 -11.543 1.00 16.08 379 ASN A CA 1
ATOM 3052 C C . ASN A 1 379 ? -9.607 2.703 -12.750 1.00 14.70 379 ASN A C 1
ATOM 3053 O O . ASN A 1 379 ? -9.403 2.130 -13.834 1.00 16.52 379 ASN A O 1
ATOM 3058 N N . PHE A 1 380 ? -10.533 3.652 -12.590 1.00 15.18 380 PHE A N 1
ATOM 3059 C CA . PHE A 1 380 ? -11.537 3.924 -13.608 1.00 14.60 380 PHE A CA 1
ATOM 3060 C C . PHE A 1 380 ? -11.548 5.404 -13.961 1.00 14.70 380 PHE A C 1
ATOM 3061 O O . PHE A 1 380 ? -11.167 5.780 -15.078 1.00 16.26 380 PHE A O 1
ATOM 3069 N N . VAL A 1 381 ? -11.961 6.251 -13.022 1.00 14.69 381 VAL A N 1
ATOM 3070 C CA . VAL A 1 381 ? -12.013 7.698 -13.203 1.00 14.45 381 VAL A CA 1
ATOM 3071 C C . VAL A 1 381 ? -11.129 8.322 -12.135 1.00 13.83 381 VAL A C 1
ATOM 3072 O O . VAL A 1 381 ? -11.251 7.973 -10.955 1.00 15.25 381 VAL A O 1
ATOM 3076 N N . SER A 1 382 ? -10.259 9.250 -12.527 1.00 13.64 382 SER A N 1
ATOM 3077 C CA . SER A 1 382 ? -9.353 9.844 -11.547 1.00 14.16 382 SER A CA 1
ATOM 3078 C C . SER A 1 382 ? -8.889 11.229 -11.986 1.00 13.61 382 SER A C 1
ATOM 3079 O O . SER A 1 382 ? -8.813 11.527 -13.181 1.00 14.80 382 SER A O 1
ATOM 3082 N N . GLY A 1 383 ? -8.560 12.043 -10.998 1.00 13.77 383 GLY A N 1
ATOM 3083 C CA . GLY A 1 383 ? -7.917 13.327 -11.189 1.00 13.48 383 GLY A CA 1
ATOM 3084 C C . GLY A 1 383 ? -7.463 13.869 -9.840 1.00 14.03 383 GLY A C 1
ATOM 3085 O O . GLY A 1 383 ? -7.363 13.132 -8.852 1.00 14.78 383 GLY A O 1
ATOM 3086 N N . LEU A 1 384 ? -7.193 15.169 -9.793 1.00 13.07 384 LEU A N 1
ATOM 3087 C CA . LEU A 1 384 ? -6.614 15.774 -8.592 1.00 13.68 384 LEU A CA 1
ATOM 3088 C C . LEU A 1 384 ? -7.539 15.692 -7.381 1.00 14.39 384 LEU A C 1
ATOM 3089 O O . LEU A 1 384 ? -8.734 15.960 -7.469 1.00 14.90 384 LEU A O 1
ATOM 3094 N N . GLU A 1 385 ? -6.942 15.425 -6.212 1.00 15.26 385 GLU A N 1
ATOM 3095 C CA . GLU A 1 385 ? -7.694 15.481 -4.951 1.00 15.02 385 GLU A CA 1
ATOM 3096 C C . GLU A 1 385 ? -7.924 16.909 -4.481 1.00 15.64 385 GLU A C 1
ATOM 3097 O O . GLU A 1 385 ? -8.976 17.211 -3.901 1.00 16.81 385 GLU A O 1
ATOM 3103 N N . SER A 1 386 ? -6.945 17.778 -4.692 1.00 15.48 386 SER A N 1
ATOM 3104 C CA . SER A 1 386 ? -6.929 19.112 -4.109 1.00 15.95 386 SER A CA 1
ATOM 3105 C C . SER A 1 386 ? -6.041 19.994 -4.970 1.00 14.89 386 SER A C 1
ATOM 3106 O O . SER A 1 386 ? -5.082 19.526 -5.582 1.00 16.08 386 SER A O 1
ATOM 3109 N N . MET A 1 387 ? -6.374 21.270 -5.030 1.00 14.68 387 MET A N 1
ATOM 3110 C CA . MET A 1 387 ? -5.577 22.227 -5.789 1.00 14.54 387 MET A CA 1
ATOM 3111 C C . MET A 1 387 ? -5.679 23.617 -5.200 1.00 14.16 387 MET A C 1
ATOM 3112 O O . MET A 1 387 ? -6.403 24.477 -5.702 1.00 14.75 387 MET A O 1
ATOM 3117 N N . PRO A 1 388 ? -4.923 23.885 -4.142 1.00 15.04 388 PRO A N 1
ATOM 3118 C CA . PRO A 1 388 ? -4.932 25.228 -3.544 1.00 16.02 388 PRO A CA 1
ATOM 3119 C C . PRO A 1 388 ? -4.385 26.260 -4.524 1.00 15.67 388 PRO A C 1
ATOM 3120 O O . PRO A 1 388 ? -3.340 26.057 -5.163 1.00 16.48 388 PRO A O 1
ATOM 3124 N N . VAL A 1 389 ? -5.119 27.368 -4.657 1.00 15.65 389 VAL A N 1
ATOM 3125 C CA . VAL A 1 389 ? -4.780 28.447 -5.583 1.00 15.56 389 VAL A CA 1
ATOM 3126 C C . VAL A 1 389 ? -5.017 29.773 -4.876 1.00 15.69 389 VAL A C 1
ATOM 3127 O O . VAL A 1 389 ? -5.854 29.873 -3.971 1.00 16.66 389 VAL A O 1
ATOM 3131 N N . VAL A 1 390 ? -4.262 30.788 -5.291 1.00 16.78 390 VAL A N 1
ATOM 3132 C CA . VAL A 1 390 ? -4.365 32.136 -4.752 1.00 17.70 390 VAL A CA 1
ATOM 3133 C C . VAL A 1 390 ? -4.554 33.123 -5.896 1.00 18.25 390 VAL A C 1
ATOM 3134 O O . VAL A 1 390 ? -4.202 32.855 -7.043 1.00 18.22 390 VAL A O 1
ATOM 3138 N N . PHE A 1 391 ? -5.086 34.293 -5.558 1.00 17.79 391 PHE A N 1
ATOM 3139 C CA . PHE A 1 391 ? -5.473 35.281 -6.554 1.00 18.24 391 PHE A CA 1
ATOM 3140 C C . PHE A 1 391 ? -5.765 36.585 -5.823 1.00 19.33 391 PHE A C 1
ATOM 3141 O O . PHE A 1 391 ? -6.049 36.587 -4.624 1.00 19.85 391 PHE A O 1
ATOM 3149 N N . THR A 1 392 ? -5.720 37.689 -6.551 1.00 20.05 392 THR A N 1
ATOM 3150 C CA . THR A 1 392 ? -6.091 38.958 -5.938 1.00 21.87 392 THR A CA 1
ATOM 3151 C C . THR A 1 392 ? -7.594 38.980 -5.693 1.00 23.55 392 THR A C 1
ATOM 3152 O O . THR A 1 392 ? -8.373 38.709 -6.615 1.00 23.55 392 THR A O 1
ATOM 3156 N N . PRO A 1 393 ? -8.040 39.312 -4.487 1.00 22.86 393 PRO A N 1
ATOM 3157 C CA . PRO A 1 393 ? -9.476 39.305 -4.203 1.00 24.60 393 PRO A CA 1
ATOM 3158 C C . PRO A 1 393 ? -10.227 40.312 -5.058 1.00 25.51 393 PRO A C 1
ATOM 3159 O O . PRO A 1 393 ? -9.688 41.334 -5.499 1.00 26.48 393 PRO A O 1
ATOM 3163 N N . SER A 1 394 ? -11.512 40.042 -5.232 1.00 26.34 394 SER A N 1
ATOM 3164 C CA . SER A 1 394 ? -12.402 40.943 -5.948 1.00 29.20 394 SER A CA 1
ATOM 3165 C C . SER A 1 394 ? -13.790 40.815 -5.346 1.00 29.69 394 SER A C 1
ATOM 3166 O O . SER A 1 394 ? -14.088 39.819 -4.676 1.00 29.22 394 SER A O 1
ATOM 3169 N N . PRO A 1 395 ? -14.655 41.806 -5.545 1.00 31.48 395 PRO A N 1
ATOM 3170 C CA . PRO A 1 395 ? -16.010 41.717 -5.003 1.00 32.64 395 PRO A CA 1
ATOM 3171 C C . PRO A 1 395 ? -16.875 40.803 -5.852 1.00 33.83 395 PRO A C 1
ATOM 3172 O O . PRO A 1 395 ? -16.606 40.604 -7.048 1.00 34.18 395 PRO A O 1
ATOM 3176 N N . PRO A 1 396 ? -17.906 40.206 -5.263 1.00 34.56 396 PRO A N 1
ATOM 3177 C CA . PRO A 1 396 ? -18.780 39.312 -6.030 1.00 34.93 396 PRO A CA 1
ATOM 3178 C C . PRO A 1 396 ? -19.639 40.072 -7.028 1.00 36.42 396 PRO A C 1
ATOM 3179 O O . PRO A 1 396 ? -19.843 41.283 -6.931 1.00 36.50 396 PRO A O 1
ATOM 3183 N N . LEU A 1 397 ? -20.152 39.321 -8.001 1.00 37.69 397 LEU A N 1
ATOM 3184 C CA . LEU A 1 397 ? -21.081 39.884 -8.972 1.00 41.22 397 LEU A CA 1
ATOM 3185 C C . LEU A 1 397 ? -22.501 39.904 -8.429 1.00 43.24 397 LEU A C 1
ATOM 3186 O O . LEU A 1 397 ? -23.262 40.829 -8.722 1.00 43.78 397 LEU A O 1
ATOM 3191 N N . GLY A 1 398 ? -22.880 38.890 -7.654 1.00 44.04 398 GLY A N 1
ATOM 3192 C CA . GLY A 1 398 ? -24.205 38.820 -7.063 1.00 46.36 398 GLY A CA 1
ATOM 3193 C C . GLY A 1 398 ? -25.330 38.677 -8.070 1.00 48.39 398 GLY A C 1
ATOM 3194 O O . GLY A 1 398 ? -25.213 37.933 -9.049 1.00 49.61 398 GLY A O 1
#